Protein AF-A0A917KS78-F1 (afdb_monomer)

Structure (mmCIF, N/CA/C/O backbone):
data_AF-A0A917KS78-F1
#
_entry.id   AF-A0A917KS78-F1
#
loop_
_atom_site.group_PDB
_atom_site.id
_atom_site.type_symbol
_atom_site.label_atom_id
_atom_site.label_alt_id
_atom_site.label_comp_id
_atom_site.label_asym_id
_atom_site.label_entity_id
_atom_site.label_seq_id
_atom_site.pdbx_PDB_ins_code
_atom_site.Cartn_x
_atom_site.Cartn_y
_atom_site.Cartn_z
_atom_site.occupancy
_atom_site.B_iso_or_equiv
_atom_site.auth_seq_id
_atom_site.auth_comp_id
_atom_site.auth_asym_id
_atom_site.auth_atom_id
_atom_site.pdbx_PDB_model_num
ATOM 1 N N . MET A 1 1 ? -74.566 16.982 -32.476 1.00 35.09 1 MET A N 1
ATOM 2 C CA . MET A 1 1 ? -74.111 15.586 -32.295 1.00 35.09 1 MET A CA 1
ATOM 3 C C . MET A 1 1 ? -72.677 15.684 -31.807 1.00 35.09 1 MET A C 1
ATOM 5 O O . MET A 1 1 ? -71.878 16.248 -32.532 1.00 35.09 1 MET A O 1
ATOM 9 N N . GLY A 1 2 ? -72.391 15.528 -30.509 1.00 37.34 2 GLY A N 1
ATOM 10 C CA . GLY A 1 2 ? -72.173 14.217 -29.869 1.00 37.34 2 GLY A CA 1
ATOM 11 C C . GLY A 1 2 ? -70.902 13.607 -30.475 1.00 37.34 2 GLY A C 1
ATOM 12 O O . GLY A 1 2 ? -70.916 13.348 -31.665 1.00 37.34 2 GLY A O 1
ATOM 13 N N . GLU A 1 3 ? -69.768 13.462 -29.786 1.00 30.83 3 GLU A N 1
ATOM 14 C CA . GLU A 1 3 ? -69.590 12.501 -28.692 1.00 30.83 3 GLU A CA 1
ATOM 15 C C . GLU A 1 3 ? -68.217 12.674 -27.997 1.00 30.83 3 GLU A C 1
ATOM 17 O O . GLU A 1 3 ? -67.247 13.134 -28.595 1.00 30.83 3 GLU A O 1
ATOM 22 N N . ARG A 1 4 ? -68.159 12.308 -26.710 1.00 36.19 4 ARG A N 1
ATOM 23 C CA . ARG A 1 4 ? -66.970 12.273 -25.841 1.00 36.19 4 ARG A CA 1
ATOM 24 C C . ARG A 1 4 ? -66.036 11.115 -26.222 1.00 36.19 4 ARG A C 1
ATOM 26 O O . ARG A 1 4 ? -66.521 10.018 -26.464 1.00 36.19 4 ARG A O 1
ATOM 33 N N . ALA A 1 5 ? -64.724 11.296 -26.049 1.00 32.94 5 ALA A N 1
ATOM 34 C CA . ALA A 1 5 ? -63.804 10.195 -25.747 1.00 32.94 5 ALA A CA 1
ATOM 35 C C . ALA A 1 5 ? -62.764 10.634 -24.702 1.00 32.94 5 ALA A C 1
ATOM 37 O O . ALA A 1 5 ? -62.164 11.702 -24.797 1.00 32.94 5 ALA A O 1
ATOM 38 N N . MET A 1 6 ? -62.643 9.810 -23.663 1.00 31.38 6 MET A N 1
ATOM 39 C CA . MET A 1 6 ? -61.834 9.975 -22.458 1.00 31.38 6 MET A CA 1
ATOM 40 C C . MET A 1 6 ? -60.329 9.867 -22.739 1.00 31.38 6 MET A C 1
ATOM 42 O O . MET A 1 6 ? -59.895 8.941 -23.415 1.00 31.38 6 MET A O 1
ATOM 46 N N . ALA A 1 7 ? -59.534 10.743 -22.122 1.00 30.88 7 ALA A N 1
ATOM 47 C CA . ALA A 1 7 ? -58.094 10.564 -21.961 1.00 30.88 7 ALA A CA 1
ATOM 48 C C . ALA A 1 7 ? -57.804 10.128 -20.516 1.00 30.88 7 ALA A C 1
ATOM 50 O O . ALA A 1 7 ? -57.903 10.920 -19.580 1.00 30.88 7 ALA A O 1
ATOM 51 N N . THR A 1 8 ? -57.463 8.855 -20.328 1.00 30.94 8 THR A N 1
ATOM 52 C CA . THR A 1 8 ? -56.889 8.320 -19.087 1.00 30.94 8 THR A CA 1
ATOM 53 C C . THR A 1 8 ? -55.367 8.426 -19.166 1.00 30.94 8 THR A C 1
ATOM 55 O O . THR A 1 8 ? -54.713 7.564 -19.750 1.00 30.94 8 THR A O 1
ATOM 58 N N . GLY A 1 9 ? -54.796 9.488 -18.598 1.00 28.53 9 GLY A N 1
ATOM 59 C CA . GLY A 1 9 ? -53.355 9.609 -18.369 1.00 28.53 9 GLY A CA 1
ATOM 60 C C . GLY A 1 9 ? -52.976 8.961 -17.039 1.00 28.53 9 GLY A C 1
ATOM 61 O O . GLY A 1 9 ? -53.108 9.583 -15.989 1.00 28.53 9 GLY A O 1
ATOM 62 N N . GLY A 1 10 ? -52.538 7.702 -17.073 1.00 27.72 10 GLY A N 1
ATOM 63 C CA . GLY A 1 10 ? -51.883 7.056 -15.939 1.00 27.72 10 GLY A CA 1
ATOM 64 C C . GLY A 1 10 ? -50.424 7.497 -15.866 1.00 27.72 10 GLY A C 1
ATOM 65 O O . GLY A 1 10 ? -49.627 7.120 -16.719 1.00 27.72 10 GLY A O 1
ATOM 66 N N . THR A 1 11 ? -50.072 8.290 -14.856 1.00 30.30 11 THR A N 1
ATOM 67 C CA . THR A 1 11 ? -48.687 8.682 -14.571 1.00 30.30 11 THR A CA 1
ATOM 68 C C . THR A 1 11 ? -47.884 7.461 -14.124 1.00 30.30 11 THR A C 1
ATOM 70 O O . THR A 1 11 ? -48.027 6.973 -13.001 1.00 30.30 11 THR A O 1
ATOM 73 N N . THR A 1 12 ? -47.018 6.965 -15.003 1.00 32.22 12 THR A N 1
ATOM 74 C CA . THR A 1 12 ? -45.937 6.038 -14.669 1.00 32.22 12 THR A CA 1
ATOM 75 C C . THR A 1 12 ? -44.973 6.722 -13.699 1.00 32.22 12 THR A C 1
ATOM 77 O O . THR A 1 12 ? -44.295 7.681 -14.053 1.00 32.22 12 THR A O 1
ATOM 80 N N . ARG A 1 13 ? -44.924 6.239 -12.452 1.00 35.84 13 ARG A N 1
ATOM 81 C CA . ARG A 1 13 ? -43.840 6.534 -11.504 1.00 35.84 13 ARG A CA 1
ATOM 82 C C . ARG A 1 13 ? -42.543 5.952 -12.069 1.00 35.84 13 ARG A C 1
ATOM 84 O O . ARG A 1 13 ? -42.402 4.730 -12.111 1.00 35.84 13 ARG A O 1
ATOM 91 N N . ASP A 1 14 ? -41.619 6.820 -12.469 1.00 34.78 14 ASP A N 1
ATOM 92 C CA . ASP A 1 14 ? -40.259 6.448 -12.858 1.00 34.78 14 ASP A CA 1
ATOM 93 C C . ASP A 1 14 ? -39.555 5.711 -11.711 1.00 34.78 14 ASP A C 1
ATOM 95 O O . ASP A 1 14 ? -39.274 6.263 -10.643 1.00 34.78 14 ASP A O 1
ATOM 99 N N . ALA A 1 15 ? -39.287 4.426 -11.930 1.00 38.78 15 ALA A N 1
ATOM 100 C CA . ALA A 1 15 ? -38.483 3.601 -11.050 1.00 38.78 15 ALA A CA 1
ATOM 101 C C . ALA A 1 15 ? -37.005 3.781 -11.415 1.00 38.78 15 ALA A C 1
ATOM 103 O O . ALA A 1 15 ? -36.566 3.356 -12.482 1.00 38.78 15 ALA A O 1
ATOM 104 N N . VAL A 1 16 ? -36.220 4.372 -10.510 1.00 41.22 16 VAL A N 1
ATOM 105 C CA . VAL A 1 16 ? -34.753 4.396 -10.626 1.00 41.22 16 VAL A CA 1
ATOM 106 C C . VAL A 1 16 ? -34.239 2.946 -10.741 1.00 41.22 16 VAL A C 1
ATOM 108 O O . VAL A 1 16 ? -34.644 2.099 -9.933 1.00 41.22 16 VAL A O 1
ATOM 111 N N . PRO A 1 17 ? -33.362 2.618 -11.713 1.00 40.19 17 PRO A N 1
ATOM 112 C CA . PRO A 1 17 ? -32.894 1.251 -11.914 1.00 40.19 17 PRO A CA 1
ATOM 113 C C . PRO A 1 17 ? -32.159 0.744 -10.668 1.00 40.19 17 PRO A C 1
ATOM 115 O O . PRO A 1 17 ? -31.209 1.367 -10.198 1.00 40.19 17 PRO A O 1
ATOM 118 N N . ARG A 1 18 ? -32.553 -0.425 -10.145 1.00 48.62 18 ARG A N 1
ATOM 119 C CA . ARG A 1 18 ? -31.987 -1.032 -8.917 1.00 48.62 18 ARG A CA 1
ATOM 120 C C . ARG A 1 18 ? -30.457 -1.222 -8.950 1.00 48.62 18 ARG A C 1
ATOM 122 O O . ARG A 1 18 ? -29.852 -1.373 -7.891 1.00 48.62 18 ARG A O 1
ATOM 129 N N . GLY A 1 19 ? -29.838 -1.196 -10.134 1.00 42.66 19 GLY A N 1
ATOM 130 C CA . GLY A 1 19 ? -28.393 -1.347 -10.328 1.00 42.66 19 GLY A CA 1
ATOM 131 C C . GLY A 1 19 ? -27.554 -0.192 -9.769 1.00 42.66 19 GLY A C 1
ATOM 132 O O . GLY A 1 19 ? -26.550 -0.445 -9.111 1.00 42.66 19 GLY A O 1
ATOM 133 N N . THR A 1 20 ? -27.985 1.064 -9.921 1.00 48.41 20 THR A N 1
ATOM 134 C CA . THR A 1 20 ? -27.189 2.236 -9.496 1.00 48.41 20 THR A CA 1
ATOM 135 C C . THR A 1 20 ? -27.141 2.377 -7.972 1.00 48.41 20 THR A C 1
ATOM 137 O O . THR A 1 20 ? -26.094 2.650 -7.389 1.00 48.41 20 THR A O 1
ATOM 140 N N . ALA A 1 21 ? -28.259 2.089 -7.297 1.00 60.69 21 ALA A N 1
ATOM 141 C CA . ALA A 1 21 ? -28.339 2.070 -5.837 1.00 60.69 21 ALA A CA 1
ATOM 142 C C . ALA A 1 21 ? -27.560 0.897 -5.209 1.00 60.69 21 ALA A C 1
ATOM 144 O O . ALA A 1 21 ? -27.093 0.998 -4.074 1.00 60.69 21 ALA A O 1
ATOM 145 N N . SER A 1 22 ? -27.431 -0.224 -5.926 1.00 59.59 22 SER A N 1
ATOM 146 C CA . SER A 1 22 ? -26.636 -1.379 -5.496 1.00 59.59 22 SER A CA 1
ATOM 147 C C . SER A 1 22 ? -25.134 -1.122 -5.653 1.00 59.59 22 SER A C 1
ATOM 149 O O . SER A 1 22 ? -24.363 -1.466 -4.760 1.00 59.59 22 SER A O 1
ATOM 151 N N . GLN A 1 23 ? -24.733 -0.434 -6.724 1.00 66.44 23 GLN A N 1
ATOM 152 C CA . GLN A 1 23 ? -23.349 -0.033 -6.965 1.00 66.44 23 GLN A CA 1
ATOM 153 C C . GLN A 1 23 ? -22.841 0.959 -5.905 1.00 66.44 23 GLN A C 1
ATOM 155 O O . GLN A 1 23 ? -21.797 0.715 -5.307 1.00 66.44 23 GLN A O 1
ATOM 160 N N . GLY A 1 24 ? -23.629 1.984 -5.553 1.00 84.56 24 GLY A N 1
ATOM 161 C CA . GLY A 1 24 ? -23.252 2.928 -4.489 1.00 84.56 24 GLY A CA 1
ATOM 162 C C . GLY A 1 24 ? -23.108 2.279 -3.102 1.00 84.56 24 GLY A C 1
ATOM 163 O O . GLY A 1 24 ? -22.245 2.658 -2.315 1.00 84.56 24 GLY A O 1
ATOM 164 N N . LYS A 1 25 ? -23.905 1.242 -2.802 1.00 83.88 25 LYS A N 1
ATOM 165 C CA . LYS A 1 25 ? -23.758 0.461 -1.558 1.00 83.88 25 LYS A CA 1
ATOM 166 C C . LYS A 1 25 ? -22.502 -0.403 -1.567 1.00 83.88 25 LYS A C 1
ATOM 168 O O . LYS A 1 25 ? -21.832 -0.491 -0.542 1.00 83.88 25 LYS A O 1
ATOM 173 N N . ARG A 1 26 ? -22.180 -1.028 -2.703 1.00 87.06 26 ARG A N 1
ATOM 174 C CA . ARG A 1 26 ? -20.945 -1.804 -2.872 1.00 87.06 26 ARG A CA 1
ATOM 175 C C . ARG A 1 26 ? -19.715 -0.927 -2.630 1.00 87.06 26 ARG A C 1
ATOM 177 O O . ARG A 1 26 ? -18.805 -1.345 -1.925 1.00 87.06 26 ARG A O 1
ATOM 184 N N . GLU A 1 27 ? -19.712 0.285 -3.173 1.00 85.25 27 GLU A N 1
ATOM 185 C CA . GLU A 1 27 ? -18.626 1.254 -2.998 1.00 85.25 27 GLU A CA 1
ATOM 186 C C . GLU A 1 27 ? -18.471 1.696 -1.539 1.00 85.25 27 GLU A C 1
ATOM 188 O O . GLU A 1 27 ? -17.372 1.600 -1.000 1.00 85.25 27 GLU A O 1
ATOM 193 N N . ALA A 1 28 ? -19.571 2.045 -0.863 1.00 88.06 28 ALA A N 1
ATOM 194 C CA . ALA A 1 28 ? -19.546 2.413 0.555 1.00 88.06 28 ALA A CA 1
ATOM 195 C C . ALA A 1 28 ? -18.993 1.294 1.458 1.00 88.06 28 ALA A C 1
ATOM 197 O O . ALA A 1 28 ? -18.289 1.557 2.434 1.00 88.06 28 ALA A O 1
ATOM 198 N N . VAL A 1 29 ? -19.297 0.032 1.131 1.00 92.06 29 VAL A N 1
ATOM 199 C CA . VAL A 1 29 ? -18.741 -1.134 1.834 1.00 92.06 29 VAL A CA 1
ATOM 200 C C . VAL A 1 29 ? -17.235 -1.242 1.628 1.00 92.06 29 VAL A C 1
ATOM 202 O O . VAL A 1 29 ? -16.518 -1.527 2.585 1.00 92.06 29 VAL A O 1
ATOM 205 N N . LEU A 1 30 ? -16.746 -0.994 0.414 1.00 88.31 30 LEU A N 1
ATOM 206 C CA . LEU A 1 30 ? -15.315 -1.046 0.137 1.00 88.31 30 LEU A CA 1
ATOM 207 C C . LEU A 1 30 ? -14.552 0.097 0.806 1.00 88.31 30 LEU A C 1
ATOM 209 O O . LEU A 1 30 ? -13.493 -0.159 1.369 1.00 88.31 30 LEU A O 1
ATOM 213 N N . ASP A 1 31 ? -15.090 1.318 0.813 1.00 86.56 31 ASP A N 1
ATOM 214 C CA . ASP A 1 31 ? -14.461 2.457 1.497 1.00 86.56 31 ASP A CA 1
ATOM 215 C C . ASP A 1 31 ? -14.321 2.183 3.003 1.00 86.56 31 ASP A C 1
ATOM 217 O O . ASP A 1 31 ? -13.249 2.347 3.590 1.00 86.56 31 ASP A O 1
ATOM 221 N N . ALA A 1 32 ? -15.385 1.658 3.618 1.00 91.62 32 ALA A N 1
ATOM 222 C CA . ALA A 1 32 ? -15.368 1.234 5.014 1.00 91.62 32 ALA A CA 1
ATOM 223 C C . ALA A 1 32 ? -14.368 0.097 5.279 1.00 91.62 32 ALA A C 1
ATOM 225 O O . ALA A 1 32 ? -13.701 0.086 6.316 1.00 91.62 32 ALA A O 1
ATOM 226 N N . ALA A 1 33 ? -14.275 -0.870 4.364 1.00 89.81 33 ALA A N 1
ATOM 227 C CA . ALA A 1 33 ? -13.352 -1.989 4.480 1.00 89.81 33 ALA A CA 1
ATOM 228 C C . ALA A 1 33 ? -11.893 -1.532 4.390 1.00 89.81 33 ALA A C 1
ATOM 230 O O . ALA A 1 33 ? -11.099 -1.934 5.237 1.00 89.81 33 ALA A O 1
ATOM 231 N N . VAL A 1 34 ? -11.550 -0.664 3.430 1.00 84.25 34 VAL A N 1
ATOM 232 C CA . VAL A 1 34 ? -10.202 -0.086 3.292 1.00 84.25 34 VAL A CA 1
ATOM 233 C C . VAL A 1 34 ? -9.778 0.574 4.599 1.00 84.25 34 VAL A C 1
ATOM 235 O O . VAL A 1 34 ? -8.728 0.244 5.144 1.00 84.25 34 VAL A O 1
ATOM 238 N N . GLU A 1 35 ? -10.616 1.444 5.158 1.00 85.19 35 GLU A N 1
ATOM 239 C CA . GLU A 1 35 ? -10.273 2.150 6.390 1.00 85.19 35 GLU A CA 1
ATOM 240 C C . GLU A 1 35 ? -10.065 1.199 7.578 1.00 85.19 35 GLU A C 1
ATOM 242 O O . GLU A 1 35 ? -9.094 1.328 8.328 1.00 85.19 35 GLU A O 1
ATOM 247 N N . LEU A 1 36 ? -10.957 0.221 7.748 1.00 89.12 36 LEU A N 1
ATOM 248 C CA . LEU A 1 36 ? -10.873 -0.723 8.859 1.00 89.12 36 LEU A CA 1
ATOM 249 C C . LEU A 1 36 ? -9.680 -1.673 8.721 1.00 89.12 36 LEU A C 1
ATOM 251 O O . LEU A 1 36 ? -8.983 -1.895 9.710 1.00 89.12 36 LEU A O 1
ATOM 255 N N . PHE A 1 37 ? -9.391 -2.175 7.518 1.00 85.50 37 PHE A N 1
ATOM 256 C CA . PHE A 1 37 ? -8.224 -3.025 7.286 1.00 85.50 37 PHE A CA 1
ATOM 257 C C . PHE A 1 37 ? -6.910 -2.267 7.489 1.00 85.50 37 PHE A C 1
ATOM 259 O O . PHE A 1 37 ? -5.979 -2.831 8.064 1.00 85.50 37 PHE A O 1
ATOM 266 N N . LEU A 1 38 ? -6.838 -0.990 7.099 1.00 79.88 38 LEU A N 1
ATOM 267 C CA . LEU A 1 38 ? -5.668 -0.148 7.364 1.00 79.88 38 LEU A CA 1
ATOM 268 C C . LEU A 1 38 ? -5.472 0.130 8.862 1.00 79.88 38 LEU A C 1
ATOM 270 O O . LEU A 1 38 ? -4.337 0.167 9.334 1.00 79.88 38 LEU A O 1
ATOM 274 N N . ALA A 1 39 ? -6.558 0.296 9.623 1.00 82.25 39 ALA A N 1
ATOM 275 C CA . ALA A 1 39 ? -6.490 0.589 11.055 1.00 82.25 39 ALA A CA 1
ATOM 276 C C . ALA A 1 39 ? -6.273 -0.656 11.936 1.00 82.25 39 ALA A C 1
ATOM 278 O O . ALA A 1 39 ? -5.572 -0.590 12.947 1.00 82.25 39 ALA A O 1
ATOM 279 N N . GLY A 1 40 ? -6.915 -1.775 11.596 1.00 78.81 40 GLY A N 1
ATOM 280 C CA . GLY A 1 40 ? -7.013 -2.970 12.441 1.00 78.81 40 GLY A CA 1
ATOM 281 C C . GLY A 1 40 ? -6.350 -4.223 11.871 1.00 78.81 40 GLY A C 1
ATOM 282 O O . GLY A 1 40 ? -6.371 -5.264 12.531 1.00 78.81 40 GLY A O 1
ATOM 283 N N . GLY A 1 41 ? -5.786 -4.157 10.664 1.00 76.50 41 GLY A N 1
ATOM 284 C CA . GLY A 1 41 ? -5.315 -5.336 9.943 1.00 76.50 41 GLY A CA 1
ATOM 285 C C . GLY A 1 41 ? -6.457 -6.291 9.587 1.00 76.50 41 GLY A C 1
ATOM 286 O O . GLY A 1 41 ? -7.645 -5.971 9.738 1.00 76.50 41 GLY A O 1
ATOM 287 N N . PHE A 1 42 ? -6.105 -7.494 9.125 1.00 79.88 42 PHE A N 1
ATOM 288 C CA . PHE A 1 42 ? -7.114 -8.481 8.748 1.00 79.88 42 PHE A CA 1
ATOM 289 C C . PHE A 1 42 ? -7.890 -8.942 9.985 1.00 79.88 42 PHE A C 1
ATOM 291 O O . PHE A 1 42 ? -9.114 -8.869 9.996 1.00 79.88 42 PHE A O 1
ATOM 298 N N . ASP A 1 43 ? -7.218 -9.371 11.056 1.00 79.38 43 ASP A N 1
ATOM 299 C CA . ASP A 1 43 ? -7.871 -9.937 12.249 1.00 79.38 43 ASP A CA 1
ATOM 300 C C . ASP A 1 43 ? -8.684 -8.918 13.065 1.00 79.38 43 ASP A C 1
ATOM 302 O O . ASP A 1 43 ? -9.744 -9.271 13.584 1.00 79.38 43 ASP A O 1
ATOM 306 N N . GLY A 1 44 ? -8.244 -7.657 13.142 1.00 81.44 44 GLY A N 1
ATOM 307 C CA . GLY A 1 44 ? -8.962 -6.595 13.858 1.00 81.44 44 GLY A CA 1
ATOM 308 C C . GLY A 1 44 ? -10.218 -6.092 13.142 1.00 81.44 44 GLY A C 1
ATOM 309 O O . GLY A 1 44 ? -11.001 -5.348 13.732 1.00 81.44 44 GLY A O 1
ATOM 310 N N . THR A 1 45 ? -10.441 -6.525 11.899 1.00 87.38 45 THR A N 1
ATOM 311 C CA . THR A 1 45 ? -11.607 -6.157 11.092 1.00 87.38 45 THR A CA 1
ATOM 312 C C . THR A 1 45 ? -12.616 -7.302 11.047 1.00 87.38 45 THR A C 1
ATOM 314 O O . THR A 1 45 ? -12.259 -8.467 10.857 1.00 87.38 45 THR A O 1
ATOM 317 N N . SER A 1 46 ? -13.905 -6.986 11.189 1.00 91.88 46 SER A N 1
ATOM 318 C CA . SER A 1 46 ? -15.006 -7.942 11.029 1.00 91.88 46 SER A CA 1
ATOM 319 C C . SER A 1 46 ? -16.004 -7.452 9.982 1.00 91.88 46 SER A C 1
ATOM 321 O O . SER A 1 46 ? -16.178 -6.249 9.798 1.00 91.88 46 SER A O 1
ATOM 323 N N . MET A 1 47 ? -16.703 -8.384 9.329 1.00 92.38 47 MET A N 1
ATOM 324 C CA . MET A 1 47 ? -17.773 -8.062 8.370 1.00 92.38 47 MET A CA 1
ATOM 325 C C . MET A 1 47 ? -18.852 -7.161 8.993 1.00 92.38 47 MET A C 1
ATOM 327 O O . MET A 1 47 ? -19.411 -6.294 8.327 1.00 92.38 47 MET A O 1
ATOM 331 N N . ASP A 1 48 ? -19.113 -7.331 10.290 1.00 90.75 48 ASP A N 1
ATOM 332 C CA . ASP A 1 48 ? -20.117 -6.563 11.030 1.00 90.75 48 ASP A CA 1
ATOM 333 C C . ASP A 1 48 ? -19.646 -5.130 11.287 1.00 90.75 48 ASP A C 1
ATOM 335 O O . ASP A 1 48 ? -20.430 -4.191 11.159 1.00 90.75 48 ASP A O 1
ATOM 339 N N . ALA A 1 49 ? -18.356 -4.951 11.590 1.00 91.69 49 ALA A N 1
ATOM 340 C CA . ALA A 1 49 ? -17.751 -3.630 11.723 1.00 91.69 49 ALA A CA 1
ATOM 341 C C . ALA A 1 49 ? -17.771 -2.872 10.387 1.00 91.69 49 ALA A C 1
ATOM 343 O O . ALA A 1 49 ? -18.091 -1.684 10.369 1.00 91.69 49 ALA A O 1
ATOM 344 N N . VAL A 1 50 ? -17.506 -3.564 9.274 1.00 94.44 50 VAL A N 1
ATOM 345 C CA . VAL A 1 50 ? -17.594 -2.985 7.925 1.00 94.44 50 VAL A CA 1
ATOM 346 C C . VAL A 1 50 ? -19.029 -2.571 7.605 1.00 94.44 50 VAL A C 1
ATOM 348 O O . VAL A 1 50 ? -19.252 -1.440 7.184 1.00 94.44 50 VAL A O 1
ATOM 351 N N . ALA A 1 51 ? -20.013 -3.439 7.862 1.00 91.94 51 ALA A N 1
ATOM 352 C CA . ALA A 1 51 ? -21.426 -3.130 7.639 1.00 91.94 51 ALA A CA 1
ATOM 353 C C . ALA A 1 51 ? -21.873 -1.893 8.433 1.00 91.94 51 ALA A C 1
ATOM 355 O O . ALA A 1 51 ? -22.454 -0.960 7.874 1.00 91.94 51 ALA A O 1
ATOM 356 N N . ALA A 1 52 ? -21.543 -1.865 9.729 1.00 92.31 52 ALA A N 1
ATOM 357 C CA . ALA A 1 52 ? -21.854 -0.750 10.614 1.00 92.31 52 ALA A CA 1
ATOM 358 C C . ALA A 1 52 ? -21.207 0.551 10.130 1.00 92.31 52 ALA A C 1
ATOM 360 O O . ALA A 1 52 ? -21.850 1.601 10.139 1.00 92.31 52 ALA A O 1
ATOM 361 N N . ARG A 1 53 ? -19.954 0.481 9.670 1.00 91.12 53 ARG A N 1
ATOM 362 C CA . ARG A 1 53 ? -19.232 1.650 9.176 1.00 91.12 53 ARG A CA 1
ATOM 363 C C . ARG A 1 53 ? -19.775 2.170 7.846 1.00 91.12 53 ARG A C 1
ATOM 365 O O . ARG A 1 53 ? -19.903 3.378 7.688 1.00 91.12 53 ARG A O 1
ATOM 372 N N . ALA A 1 54 ? -20.113 1.277 6.924 1.00 92.81 54 ALA A N 1
ATOM 373 C CA . ALA A 1 54 ? -20.672 1.621 5.619 1.00 92.81 54 ALA A CA 1
ATOM 374 C C . ALA A 1 54 ? -22.141 2.080 5.688 1.00 92.81 54 ALA A C 1
ATOM 376 O O . ALA A 1 54 ? -22.705 2.497 4.679 1.00 92.81 54 ALA A O 1
ATOM 377 N N . GLY A 1 55 ? -22.790 1.976 6.855 1.00 91.56 55 GLY A N 1
ATOM 378 C CA . GLY A 1 55 ? -24.208 2.300 7.011 1.00 91.56 55 GLY A CA 1
ATOM 379 C C . GLY A 1 55 ? -25.126 1.340 6.248 1.00 91.56 55 GLY A C 1
ATOM 380 O O . GLY A 1 55 ? -26.226 1.724 5.848 1.00 91.56 55 GLY A O 1
ATOM 381 N N . VAL A 1 56 ? -24.686 0.096 6.026 1.00 92.38 56 VAL A N 1
ATOM 382 C CA . VAL A 1 56 ? -25.460 -0.929 5.313 1.00 92.38 56 VAL A CA 1
ATOM 383 C C . VAL A 1 56 ? -25.831 -2.086 6.237 1.00 92.38 56 VAL A C 1
ATOM 385 O O . VAL A 1 56 ? -25.154 -2.379 7.220 1.00 92.38 56 VAL A O 1
ATOM 388 N N . ALA A 1 57 ? -26.912 -2.793 5.907 1.00 89.88 57 ALA A N 1
ATOM 389 C CA . ALA A 1 57 ? -27.253 -4.031 6.599 1.00 89.88 57 ALA A CA 1
ATOM 390 C C . ALA A 1 57 ? -26.152 -5.090 6.413 1.00 89.88 57 ALA A C 1
ATOM 392 O O . ALA A 1 57 ? -25.583 -5.208 5.328 1.00 89.88 57 ALA A O 1
ATOM 393 N N . LYS A 1 58 ? -25.917 -5.919 7.439 1.00 87.94 58 LYS A N 1
ATOM 394 C CA . LYS A 1 58 ? -24.960 -7.040 7.390 1.00 87.94 58 LYS A CA 1
ATOM 395 C C . LYS A 1 58 ? -25.180 -7.926 6.161 1.00 87.94 58 LYS A C 1
ATOM 397 O O . LYS A 1 58 ? -24.232 -8.230 5.449 1.00 87.94 58 LYS A O 1
ATOM 402 N N . THR A 1 59 ? -26.432 -8.265 5.860 1.00 85.12 59 THR A N 1
ATOM 403 C CA . THR A 1 59 ? -26.810 -9.071 4.687 1.00 85.12 59 THR A CA 1
ATOM 404 C C . THR A 1 59 ? -26.334 -8.473 3.362 1.00 85.12 59 THR A C 1
ATOM 406 O O . THR A 1 59 ? -25.976 -9.225 2.466 1.00 85.12 59 THR A O 1
ATOM 409 N N . THR A 1 60 ? -26.259 -7.145 3.248 1.00 85.75 60 THR A N 1
ATOM 410 C CA . THR A 1 60 ? -25.754 -6.446 2.056 1.00 85.75 60 THR A CA 1
ATOM 411 C C . THR A 1 60 ? -24.262 -6.695 1.843 1.00 85.75 60 THR A C 1
ATOM 413 O O . THR A 1 60 ? -23.844 -6.914 0.713 1.00 85.75 60 THR A O 1
ATOM 416 N N . VAL A 1 61 ? -23.456 -6.708 2.911 1.00 90.25 61 VAL A N 1
ATOM 417 C CA . VAL A 1 61 ? -22.007 -6.964 2.805 1.00 90.25 61 VAL A CA 1
ATOM 418 C C . VAL A 1 61 ? -21.752 -8.391 2.323 1.00 90.25 61 VAL A C 1
ATOM 420 O O . VAL A 1 61 ? -21.045 -8.585 1.339 1.00 90.25 61 VAL A O 1
ATOM 423 N N . TYR A 1 62 ? -22.388 -9.378 2.960 1.00 87.50 62 TYR A N 1
ATOM 424 C CA . TYR A 1 62 ? -22.262 -10.788 2.568 1.00 87.50 62 TYR A CA 1
ATOM 425 C C . TYR A 1 62 ? -22.822 -11.055 1.161 1.00 87.50 62 TYR A C 1
ATOM 427 O O . TYR A 1 62 ? -22.269 -11.868 0.432 1.00 87.50 62 TYR A O 1
ATOM 435 N N . ALA A 1 63 ? -23.879 -10.353 0.738 1.00 83.94 63 ALA A N 1
ATOM 436 C CA . ALA A 1 63 ? -24.415 -10.489 -0.618 1.00 83.94 63 ALA A CA 1
ATOM 437 C C . ALA A 1 63 ? -23.467 -9.951 -1.703 1.00 83.94 63 ALA A C 1
ATOM 439 O O . ALA A 1 63 ? -23.483 -10.449 -2.823 1.00 83.94 63 ALA A O 1
ATOM 440 N N . HIS A 1 64 ? -22.667 -8.927 -1.390 1.00 85.00 64 HIS A N 1
ATOM 441 C CA . HIS A 1 64 ? -21.733 -8.331 -2.346 1.00 85.00 64 HIS A CA 1
ATOM 442 C C . HIS A 1 64 ? -20.370 -9.013 -2.391 1.00 85.00 64 HIS A C 1
ATOM 444 O O . HIS A 1 64 ? -19.746 -9.010 -3.450 1.00 85.00 64 HIS A O 1
ATOM 450 N N . PHE A 1 65 ? -19.902 -9.531 -1.256 1.00 86.94 65 PHE A N 1
ATOM 451 C CA . PHE A 1 65 ? -18.513 -9.956 -1.095 1.00 86.94 65 PHE A CA 1
ATOM 452 C C . PHE A 1 65 ? -18.355 -11.342 -0.494 1.00 86.94 65 PHE A C 1
ATOM 454 O O . PHE A 1 65 ? -17.230 -11.688 -0.203 1.00 86.94 65 PHE A O 1
ATOM 461 N N . GLY A 1 66 ? -19.434 -12.088 -0.237 1.00 89.31 66 GLY A N 1
ATOM 462 C CA . GLY A 1 66 ? -19.354 -13.451 0.288 1.00 89.31 66 GLY A CA 1
ATOM 463 C C . GLY A 1 66 ? -18.773 -13.509 1.698 1.00 89.31 66 GLY A C 1
ATOM 464 O O . GLY A 1 66 ? -19.514 -13.556 2.680 1.00 89.31 66 GLY A O 1
ATOM 465 N N . ASP A 1 67 ? -17.450 -13.487 1.807 1.00 85.50 67 ASP A N 1
ATOM 466 C CA . ASP A 1 67 ? -16.707 -13.547 3.055 1.00 85.50 67 ASP A CA 1
ATOM 467 C C . ASP A 1 67 ? -15.701 -12.392 3.240 1.00 85.50 67 ASP A C 1
ATOM 469 O O . ASP A 1 67 ? -15.598 -11.441 2.464 1.00 85.50 67 ASP A O 1
ATOM 473 N N . LYS A 1 68 ? -14.976 -12.439 4.361 1.00 86.69 68 LYS A N 1
ATOM 474 C CA . LYS A 1 68 ? -14.006 -11.404 4.733 1.00 86.69 68 LYS A CA 1
ATOM 475 C C . LYS A 1 68 ? -12.748 -11.428 3.860 1.00 86.69 68 LYS A C 1
ATOM 477 O O . LYS A 1 68 ? -12.108 -10.391 3.717 1.00 86.69 68 LYS A O 1
ATOM 482 N N . THR A 1 69 ? -12.379 -12.588 3.327 1.00 80.69 69 THR A N 1
ATOM 483 C CA . THR A 1 69 ? -11.216 -12.765 2.455 1.00 80.69 69 THR A CA 1
ATOM 484 C C . THR A 1 69 ? -11.501 -12.151 1.089 1.00 80.69 69 THR A C 1
ATOM 486 O O . THR A 1 69 ? -10.732 -11.315 0.627 1.00 80.69 69 THR A O 1
ATOM 489 N N . GLU A 1 70 ? -12.658 -12.454 0.504 1.00 80.81 70 GLU A N 1
ATOM 490 C CA . GLU A 1 70 ? -13.151 -11.834 -0.730 1.00 80.81 70 GLU A CA 1
ATOM 491 C C . GLU A 1 70 ? -13.333 -10.314 -0.579 1.00 80.81 70 GLU A C 1
ATOM 493 O O . GLU A 1 70 ? -12.908 -9.544 -1.443 1.00 80.81 70 GLU A O 1
ATOM 498 N N . LEU A 1 71 ? -13.867 -9.846 0.557 1.00 87.19 71 LEU A N 1
ATOM 499 C CA . LEU A 1 71 ? -13.923 -8.414 0.862 1.00 87.19 71 LEU A CA 1
ATOM 500 C C . LEU A 1 71 ? -12.527 -7.789 0.983 1.00 87.19 71 LEU A C 1
ATOM 502 O O . LEU A 1 71 ? -12.319 -6.667 0.525 1.00 87.19 71 LEU A O 1
ATOM 506 N N . PHE A 1 72 ? -11.571 -8.483 1.601 1.00 81.69 72 PHE A N 1
ATOM 507 C CA . PHE A 1 72 ? -10.194 -8.006 1.704 1.00 81.69 72 PHE A CA 1
ATOM 508 C C . PHE A 1 72 ? -9.546 -7.899 0.324 1.00 81.69 72 PHE A C 1
ATOM 510 O O . PHE A 1 72 ? -8.887 -6.901 0.050 1.00 81.69 72 PHE A O 1
ATOM 517 N N . HIS A 1 73 ? -9.781 -8.864 -0.567 1.00 74.06 73 HIS A N 1
ATOM 518 C CA . HIS A 1 73 ? -9.328 -8.808 -1.957 1.00 74.06 73 HIS A CA 1
ATOM 519 C C . HIS A 1 73 ? -9.919 -7.611 -2.690 1.00 74.06 73 HIS A C 1
ATOM 521 O O . HIS A 1 73 ? -9.175 -6.801 -3.229 1.00 74.06 73 HIS A O 1
ATOM 527 N N . ALA A 1 74 ? -11.231 -7.415 -2.608 1.00 78.56 74 ALA A N 1
ATOM 528 C CA . ALA A 1 74 ? -11.873 -6.275 -3.246 1.00 78.56 74 ALA A CA 1
ATOM 529 C C . ALA A 1 74 ? -11.450 -4.924 -2.628 1.00 78.56 74 ALA A C 1
ATOM 531 O O . ALA A 1 74 ? -11.365 -3.921 -3.333 1.00 78.56 74 ALA A O 1
ATOM 532 N N . ALA A 1 75 ? -11.161 -4.873 -1.324 1.00 79.94 75 ALA A N 1
ATOM 533 C CA . ALA A 1 75 ? -10.626 -3.685 -0.656 1.00 79.94 75 ALA A CA 1
ATOM 534 C C . ALA A 1 75 ? -9.154 -3.433 -1.018 1.00 79.94 75 ALA A C 1
ATOM 536 O O . ALA A 1 75 ? -8.750 -2.280 -1.128 1.00 79.94 75 ALA A O 1
ATOM 537 N N . THR A 1 76 ? -8.373 -4.493 -1.244 1.00 69.19 76 THR A N 1
ATOM 538 C CA . THR A 1 76 ? -7.002 -4.430 -1.773 1.00 69.19 76 THR A CA 1
ATOM 539 C C . THR A 1 76 ? -7.014 -3.863 -3.173 1.00 69.19 76 THR A C 1
ATOM 541 O O . THR A 1 76 ? -6.286 -2.923 -3.470 1.00 69.19 76 THR A O 1
ATOM 544 N N . GLU A 1 77 ? -7.881 -4.414 -4.018 1.00 67.25 77 GLU A N 1
ATOM 545 C CA . GLU A 1 77 ? -8.099 -3.918 -5.359 1.00 67.25 77 GLU A CA 1
ATOM 546 C C . GLU A 1 77 ? -8.574 -2.482 -5.290 1.00 67.25 77 GLU A C 1
ATOM 548 O O . GLU A 1 77 ? -7.980 -1.671 -5.947 1.00 67.25 77 GLU A O 1
ATOM 553 N N . ARG A 1 78 ? -9.525 -2.073 -4.449 1.00 70.56 78 ARG A N 1
ATOM 554 C CA . ARG A 1 78 ? -9.938 -0.657 -4.408 1.00 70.56 78 ARG A CA 1
ATOM 555 C C . ARG A 1 78 ? -8.870 0.287 -3.844 1.00 70.56 78 ARG A C 1
ATOM 557 O O . ARG A 1 78 ? -8.678 1.368 -4.387 1.00 70.56 78 ARG A O 1
ATOM 564 N N . GLY A 1 79 ? -8.191 -0.101 -2.767 1.00 60.59 79 GLY A N 1
ATOM 565 C CA . GLY A 1 79 ? -7.127 0.690 -2.140 1.00 60.59 79 GLY A CA 1
ATOM 566 C C . GLY A 1 79 ? -5.837 0.737 -2.966 1.00 60.59 79 GLY A C 1
ATOM 567 O O . GLY A 1 79 ? -5.039 1.653 -2.785 1.00 60.59 79 GLY A O 1
ATOM 568 N N . GLY A 1 80 ? -5.647 -0.234 -3.867 1.00 52.59 80 GLY A N 1
ATOM 569 C CA . GLY A 1 80 ? -4.557 -0.309 -4.841 1.00 52.59 80 GLY A CA 1
ATOM 570 C C . GLY A 1 80 ? -4.944 0.059 -6.283 1.00 52.59 80 GLY A C 1
ATOM 571 O O . GLY A 1 80 ? -4.056 0.327 -7.077 1.00 52.59 80 GLY A O 1
ATOM 572 N N . ALA A 1 81 ? -6.230 0.113 -6.631 1.00 45.12 81 ALA A N 1
ATOM 573 C CA . ALA A 1 81 ? -6.790 0.485 -7.943 1.00 45.12 81 ALA A CA 1
ATOM 574 C C . ALA A 1 81 ? -7.390 1.894 -7.941 1.00 45.12 81 ALA A C 1
ATOM 576 O O . ALA A 1 81 ? -7.938 2.332 -8.946 1.00 45.12 81 ALA A O 1
ATOM 577 N N . SER A 1 82 ? -7.229 2.649 -6.850 1.00 43.94 82 SER A N 1
ATOM 578 C CA . SER A 1 82 ? -7.104 4.105 -6.967 1.00 43.94 82 SER A CA 1
ATOM 579 C C . SER A 1 82 ? -5.834 4.500 -7.724 1.00 43.94 82 SER A C 1
ATOM 581 O O . SER A 1 82 ? -5.691 5.655 -8.124 1.00 43.94 82 SER A O 1
ATOM 583 N N . VAL A 1 83 ? -4.931 3.548 -7.977 1.00 47.66 83 VAL A N 1
ATOM 584 C CA . VAL A 1 83 ? -3.966 3.710 -9.041 1.00 47.66 83 VAL A CA 1
ATOM 585 C C . VAL A 1 83 ? -4.689 3.533 -10.372 1.00 47.66 83 VAL A C 1
ATOM 587 O O . VAL A 1 83 ? -4.852 2.424 -10.879 1.00 47.66 83 VAL A O 1
ATOM 590 N N . ASP A 1 84 ? -5.098 4.664 -10.930 1.00 46.03 84 ASP A N 1
ATOM 591 C CA . ASP A 1 84 ? -5.487 4.832 -12.325 1.00 46.03 84 ASP A CA 1
ATOM 592 C C . ASP A 1 84 ? -4.244 4.585 -13.210 1.00 46.03 84 ASP A C 1
ATOM 594 O O . ASP A 1 84 ? -3.674 5.488 -13.824 1.00 46.03 84 ASP A O 1
ATOM 598 N N . LEU A 1 85 ? -3.744 3.340 -13.208 1.00 54.56 85 LEU A N 1
ATOM 599 C CA . LEU A 1 85 ? -2.797 2.821 -14.189 1.00 54.56 85 LEU A CA 1
ATOM 600 C C . LEU A 1 85 ? -3.573 2.625 -15.481 1.00 54.56 85 LEU A C 1
ATOM 602 O O . LEU A 1 85 ? -3.673 1.505 -15.980 1.00 54.56 85 LEU A O 1
ATOM 606 N N . ASP A 1 86 ? -4.110 3.697 -16.051 1.00 56.81 86 ASP A N 1
ATOM 607 C CA . ASP A 1 86 ? -4.591 3.710 -17.427 1.00 56.81 86 ASP A CA 1
ATOM 608 C C . ASP A 1 86 ? -3.364 3.613 -18.366 1.00 56.81 86 ASP A C 1
ATOM 610 O O . ASP A 1 86 ? -3.110 4.448 -19.230 1.00 56.81 86 ASP A O 1
ATOM 614 N N . LEU A 1 87 ? -2.518 2.607 -18.109 1.00 56.31 87 LEU A N 1
ATOM 615 C CA . LEU A 1 87 ? -1.273 2.261 -18.766 1.00 56.31 87 LEU A CA 1
ATOM 616 C C . LEU A 1 87 ? -1.552 1.947 -20.228 1.00 56.31 87 LEU A C 1
ATOM 618 O O . LEU A 1 87 ? -0.733 2.282 -21.073 1.00 56.31 87 LEU A O 1
ATOM 622 N N . ASP A 1 88 ? -2.730 1.398 -20.532 1.00 51.91 88 ASP A N 1
ATOM 623 C CA . ASP A 1 88 ? -3.207 1.251 -21.901 1.00 51.91 88 ASP A CA 1
ATOM 624 C C . ASP A 1 88 ? -3.311 2.621 -22.590 1.00 51.91 88 ASP A C 1
ATOM 626 O O . ASP A 1 88 ? -2.766 2.781 -23.681 1.00 51.91 88 ASP A O 1
ATOM 630 N N . LYS A 1 89 ? -3.887 3.655 -21.953 1.00 53.22 89 LYS A N 1
ATOM 631 C CA . LYS A 1 89 ? -3.871 5.028 -22.498 1.00 53.22 89 LYS A CA 1
ATOM 632 C C . LYS A 1 89 ? -2.476 5.649 -22.527 1.00 53.22 89 LYS A C 1
ATOM 634 O O . LYS A 1 89 ? -2.186 6.385 -23.461 1.00 53.22 89 LYS A O 1
ATOM 639 N N . VAL A 1 90 ? -1.607 5.360 -21.557 1.00 52.16 90 VAL A N 1
ATOM 640 C CA . VAL A 1 90 ? -0.214 5.854 -21.533 1.00 52.16 90 VAL A CA 1
ATOM 641 C C . VAL A 1 90 ? 0.598 5.267 -22.689 1.00 52.16 90 VAL A C 1
ATOM 643 O O . VAL A 1 90 ? 1.288 6.005 -23.382 1.00 52.16 90 VAL A O 1
ATOM 646 N N . VAL A 1 91 ? 0.471 3.966 -22.946 1.00 52.12 91 VAL A N 1
ATOM 647 C CA . VAL A 1 91 ? 1.118 3.259 -24.062 1.00 52.12 91 VAL A CA 1
ATOM 648 C C . VAL A 1 91 ? 0.520 3.675 -25.407 1.00 52.12 91 VAL A C 1
ATOM 650 O O . VAL A 1 91 ? 1.244 3.763 -26.393 1.00 52.12 91 VAL A O 1
ATOM 653 N N . LEU A 1 92 ? -0.783 3.971 -25.455 1.00 51.66 92 LEU A N 1
ATOM 654 C CA . LEU A 1 92 ? -1.460 4.482 -26.652 1.00 51.66 92 LEU A CA 1
ATOM 655 C C . LEU A 1 92 ? -1.162 5.968 -26.937 1.00 51.66 92 LEU A C 1
ATOM 657 O O . LEU A 1 92 ? -1.295 6.390 -28.083 1.00 51.66 92 LEU A O 1
ATOM 661 N N . ALA A 1 93 ? -0.783 6.762 -25.927 1.00 51.72 93 ALA A N 1
ATOM 662 C CA . ALA A 1 93 ? -0.528 8.202 -26.058 1.00 51.72 93 ALA A CA 1
ATOM 663 C C . ALA A 1 93 ? 0.965 8.572 -26.143 1.00 51.72 93 ALA A C 1
ATOM 665 O O . ALA A 1 93 ? 1.303 9.609 -26.717 1.00 51.72 93 ALA A O 1
ATOM 666 N N . ALA A 1 94 ? 1.865 7.757 -25.586 1.00 51.84 94 ALA A N 1
ATOM 667 C CA . ALA A 1 94 ? 3.306 7.964 -25.665 1.00 51.84 94 ALA A CA 1
ATOM 668 C C . ALA A 1 94 ? 3.831 7.460 -27.020 1.00 51.84 94 ALA A C 1
ATOM 670 O O . ALA A 1 94 ? 3.949 6.256 -27.204 1.00 51.84 94 ALA A O 1
ATOM 671 N N . ALA A 1 95 ? 4.068 8.411 -27.935 1.00 56.97 95 ALA A N 1
ATOM 672 C CA . ALA A 1 95 ? 4.897 8.432 -29.155 1.00 56.97 95 ALA A CA 1
ATOM 673 C C . ALA A 1 95 ? 5.458 7.114 -29.757 1.00 56.97 95 ALA A C 1
ATOM 675 O O . ALA A 1 95 ? 5.737 6.139 -29.073 1.00 56.97 95 ALA A O 1
ATOM 676 N N . ASP A 1 96 ? 5.802 7.139 -31.052 1.00 70.50 96 ASP A N 1
ATOM 677 C CA . ASP A 1 96 ? 6.532 6.074 -31.783 1.00 70.50 96 ASP A CA 1
ATOM 678 C C . ASP A 1 96 ? 7.960 5.753 -31.241 1.00 70.50 96 ASP A C 1
ATOM 680 O O . ASP A 1 96 ? 8.784 5.158 -31.943 1.00 70.50 96 ASP A O 1
ATOM 684 N N . ASP A 1 97 ? 8.287 6.161 -30.010 1.00 85.69 97 ASP A N 1
ATOM 685 C CA . ASP A 1 97 ? 9.578 6.000 -29.345 1.00 85.69 97 ASP A CA 1
ATOM 686 C C . ASP A 1 97 ? 9.480 5.043 -28.132 1.00 85.69 97 ASP A C 1
ATOM 688 O O . ASP A 1 97 ? 8.957 5.423 -27.075 1.00 85.69 97 ASP A O 1
ATOM 692 N N . PRO A 1 98 ? 10.008 3.808 -28.247 1.00 87.94 98 PRO A N 1
ATOM 693 C CA . PRO A 1 98 ? 10.003 2.816 -27.171 1.00 87.94 98 PRO A CA 1
ATOM 694 C C . PRO A 1 98 ? 10.652 3.283 -25.860 1.00 87.94 98 PRO A C 1
ATOM 696 O O . PRO A 1 98 ? 10.238 2.854 -24.783 1.00 87.94 98 PRO A O 1
ATOM 699 N N . GLU A 1 99 ? 11.651 4.167 -25.924 1.00 90.75 99 GLU A N 1
ATOM 700 C CA . GLU A 1 99 ? 12.350 4.679 -24.739 1.00 90.75 99 GLU A CA 1
ATOM 701 C C . GLU A 1 99 ? 11.451 5.611 -23.912 1.00 90.75 99 GLU A C 1
ATOM 703 O O . GLU A 1 99 ? 11.367 5.492 -22.685 1.00 90.75 99 GLU A O 1
ATOM 708 N N . GLN A 1 100 ? 10.690 6.478 -24.583 1.00 88.81 100 GLN A N 1
ATOM 709 C CA . GLN A 1 100 ? 9.679 7.310 -23.929 1.00 88.81 100 GLN A CA 1
ATOM 710 C C . GLN A 1 100 ? 8.544 6.465 -23.349 1.00 88.81 100 GLN A C 1
ATOM 712 O O . GLN A 1 100 ? 8.111 6.723 -22.225 1.00 88.81 100 GLN A O 1
ATOM 717 N N . GLN A 1 101 ? 8.096 5.429 -24.066 1.00 87.56 101 GLN A N 1
ATOM 718 C CA . GLN A 1 101 ? 7.073 4.506 -23.564 1.00 87.56 101 GLN A CA 1
ATOM 719 C C . GLN A 1 101 ? 7.518 3.823 -22.268 1.00 87.56 101 GLN A C 1
ATOM 721 O O . GLN A 1 101 ? 6.788 3.847 -21.279 1.00 87.56 101 GLN A O 1
ATOM 726 N N . LEU A 1 102 ? 8.733 3.267 -22.243 1.00 90.94 102 LEU A N 1
ATOM 727 C CA . LEU A 1 102 ? 9.296 2.627 -21.051 1.00 90.94 102 LEU A CA 1
ATOM 728 C C . LEU A 1 102 ? 9.414 3.603 -19.879 1.00 90.94 102 LEU A C 1
ATOM 730 O O . LEU A 1 102 ? 9.004 3.271 -18.766 1.00 90.94 102 LEU A O 1
ATOM 734 N N . THR A 1 103 ? 9.894 4.820 -20.142 1.00 91.75 103 THR A N 1
ATOM 735 C CA . THR A 1 103 ? 10.007 5.876 -19.128 1.00 91.75 103 THR A CA 1
ATOM 736 C C . THR A 1 103 ? 8.647 6.196 -18.507 1.00 91.75 103 THR A C 1
ATOM 738 O O . THR A 1 103 ? 8.521 6.235 -17.285 1.00 91.75 103 THR A O 1
ATOM 741 N N . GLN A 1 104 ? 7.608 6.374 -19.328 1.00 86.56 104 GLN A N 1
ATOM 742 C CA . GLN A 1 104 ? 6.263 6.695 -18.845 1.00 86.56 104 GLN A CA 1
ATOM 743 C C . GLN A 1 104 ? 5.612 5.534 -18.088 1.00 86.56 104 GLN A C 1
ATOM 745 O O . GLN A 1 104 ? 4.980 5.759 -17.054 1.00 86.56 104 GLN A O 1
ATOM 750 N N . ILE A 1 105 ? 5.805 4.292 -18.551 1.00 86.44 105 ILE A N 1
ATOM 751 C CA . ILE A 1 105 ? 5.351 3.096 -17.829 1.00 86.44 105 ILE A CA 1
ATOM 752 C C . ILE A 1 105 ? 5.986 3.064 -16.435 1.00 86.44 105 ILE A C 1
ATOM 754 O O . ILE A 1 105 ? 5.271 2.950 -15.441 1.00 86.44 105 ILE A O 1
ATOM 758 N N . VAL A 1 106 ? 7.313 3.207 -16.341 1.00 88.00 106 VAL A N 1
ATOM 759 C CA . VAL A 1 106 ? 8.027 3.182 -15.055 1.00 88.00 106 VAL A CA 1
ATOM 760 C C . VAL A 1 106 ? 7.586 4.321 -14.153 1.00 88.00 106 VAL A C 1
ATOM 762 O O . VAL A 1 106 ? 7.284 4.078 -12.989 1.00 88.00 106 VAL A O 1
ATOM 765 N N . PHE A 1 107 ? 7.511 5.545 -14.670 1.00 87.38 107 PHE A N 1
ATOM 766 C CA . PHE A 1 107 ? 7.062 6.699 -13.902 1.00 87.38 107 PHE A CA 1
ATOM 767 C C . PHE A 1 107 ? 5.676 6.458 -13.283 1.00 87.38 107 PHE A C 1
ATOM 769 O O . PHE A 1 107 ? 5.505 6.630 -12.075 1.00 87.38 107 PHE A O 1
ATOM 776 N N . LYS A 1 108 ? 4.715 5.961 -14.072 1.00 83.38 108 LYS A N 1
ATOM 777 C CA . LYS A 1 108 ? 3.366 5.640 -13.585 1.00 83.38 108 LYS A CA 1
ATOM 778 C C . LYS A 1 108 ? 3.363 4.513 -12.564 1.00 83.38 108 LYS A C 1
ATOM 780 O O . LYS A 1 108 ? 2.670 4.608 -11.554 1.00 83.38 108 LYS A O 1
ATOM 785 N N . VAL A 1 109 ? 4.172 3.478 -12.778 1.00 81.88 109 VAL A N 1
ATOM 786 C CA . VAL A 1 109 ? 4.358 2.402 -11.798 1.00 81.88 109 VAL A CA 1
ATOM 787 C C . VAL A 1 109 ? 4.945 2.945 -10.499 1.00 81.88 109 VAL A C 1
ATOM 789 O O . VAL A 1 109 ? 4.488 2.560 -9.429 1.00 81.88 109 VAL A O 1
ATOM 792 N N . LEU A 1 110 ? 5.922 3.847 -10.542 1.00 84.69 110 LEU A N 1
ATOM 793 C CA . LEU A 1 110 ? 6.518 4.434 -9.343 1.00 84.69 110 LEU A CA 1
ATOM 794 C C . LEU A 1 110 ? 5.533 5.341 -8.602 1.00 84.69 110 LEU A C 1
ATOM 796 O O . LEU A 1 110 ? 5.387 5.203 -7.389 1.00 84.69 110 LEU A O 1
ATOM 800 N N . GLU A 1 111 ? 4.821 6.214 -9.313 1.00 82.38 111 GLU A N 1
ATOM 801 C CA . GLU A 1 111 ? 3.781 7.092 -8.758 1.00 82.38 111 GLU A CA 1
ATOM 802 C C . GLU A 1 111 ? 2.717 6.274 -8.011 1.00 82.38 111 GLU A C 1
ATOM 804 O O . GLU A 1 111 ? 2.400 6.536 -6.851 1.00 82.38 111 GLU A O 1
ATOM 809 N N . ALA A 1 112 ? 2.257 5.200 -8.647 1.00 77.00 112 ALA A N 1
ATOM 810 C CA . ALA A 1 112 ? 1.302 4.249 -8.106 1.00 77.00 112 ALA A CA 1
ATOM 811 C C . ALA A 1 112 ? 1.742 3.584 -6.803 1.00 77.00 112 ALA A C 1
ATOM 813 O O . ALA A 1 112 ? 1.034 3.548 -5.799 1.00 77.00 112 ALA A O 1
ATOM 814 N N . THR A 1 113 ? 2.927 2.994 -6.854 1.00 78.38 113 THR A N 1
ATOM 815 C CA . THR A 1 113 ? 3.401 2.046 -5.844 1.00 78.38 113 THR A CA 1
ATOM 816 C C . THR A 1 113 ? 4.115 2.732 -4.686 1.00 78.38 113 THR A C 1
ATOM 818 O O . THR A 1 113 ? 4.328 2.123 -3.639 1.00 78.38 113 THR A O 1
ATOM 821 N N . THR A 1 114 ? 4.456 4.011 -4.846 1.00 80.62 114 THR A N 1
ATOM 822 C CA . THR A 1 114 ? 4.962 4.866 -3.768 1.00 80.62 114 THR A CA 1
ATOM 823 C C . THR A 1 114 ? 3.876 5.764 -3.169 1.00 80.62 114 THR A C 1
ATOM 825 O O . THR A 1 114 ? 4.146 6.499 -2.217 1.00 80.62 114 THR A O 1
ATOM 828 N N . ALA A 1 115 ? 2.630 5.671 -3.650 1.00 78.00 115 ALA A N 1
ATOM 829 C CA . ALA A 1 115 ? 1.505 6.392 -3.074 1.00 78.00 115 ALA A CA 1
ATOM 830 C C . ALA A 1 115 ? 1.271 5.977 -1.602 1.00 78.00 115 ALA A C 1
ATOM 832 O O . ALA A 1 115 ? 1.267 4.780 -1.289 1.00 78.00 115 ALA A O 1
ATOM 833 N N . PRO A 1 116 ? 0.998 6.924 -0.679 1.00 76.56 116 PRO A N 1
ATOM 834 C CA . PRO A 1 116 ? 0.831 6.622 0.747 1.00 76.56 116 PRO A CA 1
ATOM 835 C C . PRO A 1 116 ? -0.232 5.558 1.045 1.00 76.56 116 PRO A C 1
ATOM 837 O O . PRO A 1 116 ? -0.049 4.734 1.941 1.00 76.56 116 PRO A O 1
ATOM 840 N N . GLN A 1 117 ? -1.326 5.559 0.278 1.00 71.81 117 GLN A N 1
ATOM 841 C CA . GLN A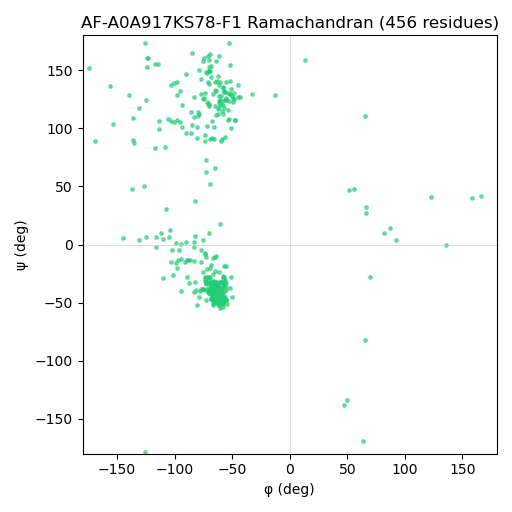 1 117 ? -2.429 4.603 0.411 1.00 71.81 117 GLN A CA 1
ATOM 842 C C . GLN A 1 117 ? -1.991 3.190 0.008 1.00 71.81 117 GLN A C 1
ATOM 844 O O . GLN A 1 117 ? -2.200 2.244 0.769 1.00 71.81 117 GLN A O 1
ATOM 849 N N . PHE A 1 118 ? -1.300 3.063 -1.131 1.00 75.56 118 PHE A N 1
ATOM 850 C CA . PHE A 1 118 ? -0.747 1.795 -1.598 1.00 75.56 118 PHE A CA 1
ATOM 851 C C . PHE A 1 118 ? 0.273 1.236 -0.602 1.00 75.56 118 PHE A C 1
ATOM 853 O O . PHE A 1 118 ? 0.209 0.065 -0.238 1.00 75.56 118 PHE A O 1
ATOM 860 N N . LEU A 1 119 ? 1.171 2.078 -0.083 1.00 78.31 119 LEU A N 1
ATOM 861 C CA . LEU A 1 119 ? 2.171 1.670 0.908 1.00 78.31 119 LEU A CA 1
ATOM 862 C C . LEU A 1 119 ? 1.538 1.240 2.232 1.00 78.31 119 LEU A C 1
ATOM 864 O O . LEU A 1 119 ? 1.968 0.254 2.830 1.00 78.31 119 LEU A O 1
ATOM 868 N N . ALA A 1 120 ? 0.514 1.955 2.704 1.00 76.75 120 ALA A N 1
ATOM 869 C CA . ALA A 1 120 ? -0.233 1.559 3.894 1.00 76.75 120 ALA A CA 1
ATOM 870 C C . ALA A 1 120 ? -0.887 0.182 3.697 1.00 76.75 120 ALA A C 1
ATOM 872 O O . ALA A 1 120 ? -0.817 -0.670 4.585 1.00 76.75 120 ALA A O 1
ATOM 873 N N . PHE A 1 121 ? -1.431 -0.066 2.506 1.00 74.44 121 PHE A N 1
ATOM 874 C CA . PHE A 1 121 ? -2.021 -1.348 2.154 1.00 74.44 121 PHE A CA 1
ATOM 875 C C . PHE A 1 121 ? -0.977 -2.469 2.069 1.00 74.44 121 PHE A C 1
ATOM 877 O O . PHE A 1 121 ? -1.139 -3.533 2.670 1.00 74.44 121 PHE A O 1
ATOM 884 N N . LEU A 1 122 ? 0.141 -2.211 1.387 1.00 76.00 122 LEU A N 1
ATOM 885 C CA . LEU A 1 122 ? 1.244 -3.153 1.245 1.00 76.00 122 LEU A CA 1
ATOM 886 C C . LEU A 1 122 ? 1.820 -3.553 2.615 1.00 76.00 122 LEU A C 1
ATOM 888 O O . LEU A 1 122 ? 2.104 -4.729 2.829 1.00 76.00 122 LEU A O 1
ATOM 892 N N . ARG A 1 123 ? 1.910 -2.626 3.583 1.00 78.00 123 ARG A N 1
ATOM 893 C CA . ARG A 1 123 ? 2.325 -2.928 4.971 1.00 78.00 123 ARG A CA 1
ATOM 894 C C . ARG A 1 123 ? 1.395 -3.925 5.660 1.00 78.00 123 ARG A C 1
ATOM 896 O O . ARG A 1 123 ? 1.877 -4.868 6.293 1.00 78.00 123 ARG A O 1
ATOM 903 N N . VAL A 1 124 ? 0.080 -3.735 5.537 1.00 76.00 124 VAL A N 1
ATOM 904 C CA . VAL A 1 124 ? -0.910 -4.679 6.075 1.00 76.00 124 VAL A CA 1
ATOM 905 C C . VAL A 1 124 ? -0.769 -6.027 5.373 1.00 76.00 124 VAL A C 1
ATOM 907 O O . VAL A 1 124 ? -0.611 -7.044 6.043 1.00 76.00 124 VAL A O 1
ATOM 910 N N . MET A 1 125 ? -0.720 -6.047 4.039 1.00 71.88 125 MET A N 1
ATOM 911 C CA . MET A 1 125 ? -0.592 -7.292 3.279 1.00 71.88 125 MET A CA 1
ATOM 912 C C . MET A 1 125 ? 0.657 -8.087 3.625 1.00 71.88 125 MET A C 1
ATOM 914 O O . MET A 1 125 ? 0.550 -9.279 3.883 1.00 71.88 125 MET A O 1
ATOM 918 N N . VAL A 1 126 ? 1.834 -7.459 3.651 1.00 73.44 126 VAL A N 1
ATOM 919 C CA . VAL A 1 126 ? 3.093 -8.154 3.958 1.00 73.44 126 VAL A CA 1
ATOM 920 C C . VAL A 1 126 ? 3.052 -8.733 5.375 1.00 73.44 126 VAL A C 1
ATOM 922 O O . VAL A 1 126 ? 3.500 -9.857 5.598 1.00 73.44 126 VAL A O 1
ATOM 925 N N . THR A 1 127 ? 2.445 -8.012 6.321 1.00 74.00 127 THR A N 1
ATOM 926 C CA . THR A 1 127 ? 2.278 -8.479 7.704 1.00 74.00 127 THR A CA 1
ATOM 927 C C . THR A 1 127 ? 1.316 -9.669 7.808 1.00 74.00 127 THR A C 1
ATOM 929 O O . THR A 1 127 ? 1.553 -10.592 8.593 1.00 74.00 127 THR A O 1
ATOM 932 N N . GLU A 1 128 ? 0.235 -9.670 7.028 1.00 72.38 128 GLU A N 1
ATOM 933 C CA . GLU A 1 128 ? -0.790 -10.722 7.045 1.00 72.38 128 GLU A CA 1
ATOM 934 C C . GLU A 1 128 ? -0.402 -11.947 6.202 1.00 72.38 128 GLU A C 1
ATOM 936 O O . GLU A 1 128 ? -0.696 -13.080 6.583 1.00 72.38 128 GLU A O 1
ATOM 941 N N . ALA A 1 129 ? 0.340 -11.756 5.110 1.00 68.81 129 ALA A N 1
ATOM 942 C CA . ALA A 1 129 ? 0.811 -12.812 4.215 1.00 68.81 129 ALA A CA 1
ATOM 943 C C . ALA A 1 129 ? 1.698 -13.849 4.924 1.00 68.81 129 ALA A C 1
ATOM 945 O O . ALA A 1 129 ? 1.645 -15.035 4.600 1.00 68.81 129 ALA A O 1
ATOM 946 N N . VAL A 1 130 ? 2.466 -13.428 5.939 1.00 69.81 130 VAL A N 1
ATOM 947 C CA . VAL A 1 130 ? 3.263 -14.334 6.789 1.00 69.81 130 VAL A CA 1
ATOM 948 C C . VAL A 1 130 ? 2.369 -15.274 7.605 1.00 69.81 130 VAL A C 1
ATOM 950 O O . VAL A 1 130 ? 2.746 -16.413 7.878 1.00 69.81 130 VAL A O 1
ATOM 953 N N . ARG A 1 131 ? 1.176 -14.817 8.000 1.00 72.81 131 ARG A N 1
ATOM 954 C CA . ARG A 1 131 ? 0.222 -15.600 8.802 1.00 72.81 131 ARG A CA 1
ATOM 955 C C . ARG A 1 131 ? -0.726 -16.417 7.931 1.00 72.81 131 ARG A C 1
ATOM 957 O O . ARG A 1 131 ? -1.211 -17.454 8.379 1.00 72.81 131 ARG A O 1
ATOM 964 N N . ARG A 1 132 ? -0.998 -15.947 6.711 1.00 69.94 132 ARG A N 1
ATOM 965 C CA . ARG A 1 132 ? -1.999 -16.496 5.791 1.00 69.94 132 ARG A CA 1
ATOM 966 C C . ARG A 1 132 ? -1.430 -16.576 4.371 1.00 69.94 132 ARG A C 1
ATOM 968 O O . ARG A 1 132 ? -1.599 -15.643 3.585 1.00 69.94 132 ARG A O 1
ATOM 975 N N . PRO A 1 133 ? -0.791 -17.702 4.009 1.00 69.50 133 PRO A N 1
ATOM 976 C CA . PRO A 1 133 ? -0.211 -17.890 2.681 1.00 69.50 133 PRO A CA 1
ATOM 977 C C . PRO A 1 133 ? -1.227 -17.754 1.539 1.00 69.50 133 PRO A C 1
ATOM 979 O O . PRO A 1 133 ? -0.859 -17.341 0.448 1.00 69.50 133 PRO A O 1
ATOM 982 N N . GLU A 1 134 ? -2.507 -18.037 1.779 1.00 69.31 134 GLU A N 1
ATOM 983 C CA . GLU A 1 134 ? -3.605 -17.826 0.821 1.00 69.31 134 GLU A CA 1
ATOM 984 C C . GLU A 1 134 ? -3.736 -16.366 0.346 1.00 69.31 134 GLU A C 1
ATOM 986 O O . GLU A 1 134 ? -4.079 -16.126 -0.808 1.00 69.31 134 GLU A O 1
ATOM 991 N N . LEU A 1 135 ? -3.336 -15.389 1.171 1.00 66.00 135 LEU A N 1
ATOM 992 C CA . LEU A 1 135 ? -3.312 -13.973 0.790 1.00 66.00 135 LEU A CA 1
ATOM 993 C C . LEU A 1 135 ? -2.114 -13.612 -0.114 1.00 66.00 135 LEU A C 1
ATOM 995 O O . LEU A 1 135 ? -2.131 -12.570 -0.767 1.00 66.00 135 LEU A O 1
ATOM 999 N N . THR A 1 136 ? -1.084 -14.468 -0.213 1.00 62.19 136 THR A N 1
ATOM 1000 C CA . THR A 1 136 ? 0.102 -14.206 -1.061 1.00 62.19 136 THR A CA 1
ATOM 1001 C C . THR A 1 136 ? -0.195 -14.287 -2.556 1.00 62.19 136 THR A C 1
ATOM 1003 O O . THR A 1 136 ? 0.481 -13.625 -3.345 1.00 62.19 136 THR A O 1
ATOM 1006 N N . GLY A 1 137 ? -1.198 -15.080 -2.951 1.00 61.31 137 GLY A N 1
ATOM 1007 C CA . GLY A 1 137 ? -1.631 -15.186 -4.345 1.00 61.31 137 GLY A CA 1
ATOM 1008 C C . GLY A 1 137 ? -2.149 -13.854 -4.879 1.00 61.31 137 GLY A C 1
ATOM 1009 O O . GLY A 1 137 ? -1.877 -13.511 -6.025 1.00 61.31 137 GLY A O 1
ATOM 1010 N N . VAL A 1 138 ? -2.786 -13.066 -4.011 1.00 58.44 138 VAL A N 1
ATOM 1011 C CA . VAL A 1 138 ? -3.383 -11.779 -4.379 1.00 58.44 138 VAL A CA 1
ATOM 1012 C C . VAL A 1 138 ? -2.350 -10.679 -4.532 1.00 58.44 138 VAL A C 1
ATOM 1014 O O . VAL A 1 138 ? -2.403 -9.932 -5.499 1.00 58.44 138 VAL A O 1
ATOM 1017 N N . VAL A 1 13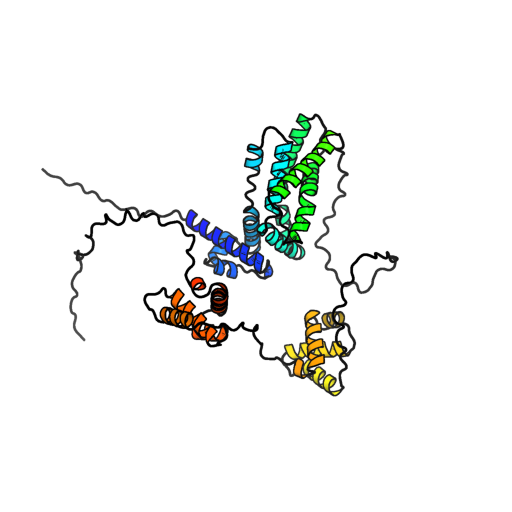9 ? -1.321 -10.647 -3.684 1.00 55.81 139 VAL A N 1
ATOM 1018 C CA . VAL A 1 139 ? -0.169 -9.749 -3.888 1.00 55.81 139 VAL A CA 1
ATOM 1019 C C . VAL A 1 139 ? 0.482 -9.996 -5.253 1.00 55.81 139 VAL A C 1
ATOM 1021 O O . VAL A 1 139 ? 0.861 -9.057 -5.942 1.00 55.81 139 VAL A O 1
ATOM 1024 N N . ARG A 1 140 ? 0.595 -11.270 -5.653 1.00 56.19 140 ARG A N 1
ATOM 1025 C CA . ARG A 1 140 ? 1.187 -11.662 -6.937 1.00 56.19 140 ARG A CA 1
ATOM 1026 C C . ARG A 1 140 ? 0.289 -11.373 -8.142 1.00 56.19 140 ARG A C 1
ATOM 1028 O O . ARG A 1 140 ? 0.821 -11.174 -9.229 1.00 56.19 140 ARG A O 1
ATOM 1035 N N . SER A 1 141 ? -1.033 -11.363 -7.971 1.00 52.78 141 SER A N 1
ATOM 1036 C CA . SER A 1 141 ? -1.984 -11.066 -9.048 1.00 52.78 141 SER A CA 1
ATOM 1037 C C . SER A 1 141 ? -2.263 -9.571 -9.228 1.00 52.78 141 SER A C 1
ATOM 1039 O O . SER A 1 141 ? -2.814 -9.186 -10.255 1.00 52.78 141 SER A O 1
ATOM 1041 N N . LEU A 1 142 ? -1.877 -8.717 -8.274 1.00 55.66 142 LEU A N 1
ATOM 1042 C CA . LEU A 1 142 ? -1.988 -7.263 -8.407 1.00 55.66 142 LEU A CA 1
ATOM 1043 C C . LEU A 1 142 ? -0.960 -6.730 -9.414 1.00 55.66 142 LEU A C 1
ATOM 1045 O O . LEU A 1 142 ? 0.213 -6.578 -9.089 1.00 55.66 142 LEU A O 1
ATOM 1049 N N . GLY A 1 143 ? -1.410 -6.426 -10.633 1.00 55.88 143 GLY A N 1
ATOM 1050 C CA . GLY A 1 143 ? -0.750 -5.536 -11.601 1.00 55.88 143 GLY A CA 1
ATOM 1051 C C . GLY A 1 143 ? 0.552 -6.021 -12.258 1.00 55.88 143 GLY A C 1
ATOM 1052 O O . GLY A 1 143 ? 0.819 -5.642 -13.396 1.00 55.88 143 GLY A O 1
ATOM 1053 N N . VAL A 1 144 ? 1.344 -6.882 -11.610 1.00 61.22 144 VAL A N 1
ATOM 1054 C CA . VAL A 1 144 ? 2.679 -7.288 -12.091 1.00 61.22 144 VAL A CA 1
ATOM 1055 C C . VAL A 1 144 ? 2.643 -7.973 -13.467 1.00 61.22 144 VAL A C 1
ATOM 1057 O O . VAL A 1 144 ? 3.433 -7.569 -14.318 1.00 61.22 144 VA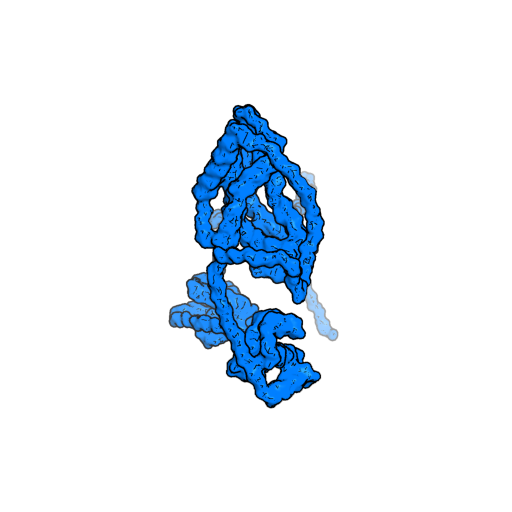L A O 1
ATOM 1060 N N . PRO A 1 145 ? 1.741 -8.937 -13.763 1.00 64.56 145 PRO A N 1
ATOM 1061 C CA . PRO A 1 145 ? 1.752 -9.616 -15.063 1.00 64.56 145 PRO A CA 1
ATOM 1062 C C . PRO A 1 145 ? 1.459 -8.682 -16.246 1.00 64.56 145 PRO A C 1
ATOM 1064 O O . PRO A 1 145 ? 2.121 -8.766 -17.276 1.00 64.56 145 PRO A O 1
ATOM 1067 N N . HIS A 1 146 ? 0.509 -7.755 -16.087 1.00 71.19 146 HIS A N 1
ATOM 1068 C CA . HIS A 1 146 ? 0.150 -6.801 -17.139 1.00 71.19 146 HIS A CA 1
ATOM 1069 C C . HIS A 1 146 ? 1.269 -5.776 -17.384 1.00 71.19 146 HIS A C 1
ATOM 1071 O O . HIS A 1 146 ? 1.611 -5.500 -18.531 1.00 71.19 146 HIS A O 1
ATOM 1077 N N . ILE A 1 147 ? 1.903 -5.268 -16.319 1.00 76.38 147 ILE A N 1
ATOM 1078 C CA . ILE A 1 147 ? 3.039 -4.340 -16.434 1.00 76.38 147 ILE A CA 1
ATOM 1079 C C . ILE A 1 147 ? 4.223 -5.018 -17.137 1.00 76.38 147 ILE A C 1
ATOM 1081 O O . ILE A 1 147 ? 4.824 -4.420 -18.028 1.00 76.38 147 ILE A O 1
ATOM 1085 N N . VAL A 1 148 ? 4.538 -6.268 -16.773 1.00 81.69 148 VAL A N 1
ATOM 1086 C CA . VAL A 1 148 ? 5.601 -7.054 -17.424 1.00 81.69 148 VAL A CA 1
ATOM 1087 C C . VAL A 1 148 ? 5.338 -7.173 -18.922 1.00 81.69 148 VAL A C 1
ATOM 1089 O O . VAL A 1 148 ? 6.243 -6.919 -19.714 1.00 81.69 148 VAL A O 1
ATOM 1092 N N . GLU A 1 149 ? 4.103 -7.468 -19.328 1.00 82.44 149 GLU A N 1
ATOM 1093 C CA . GLU A 1 149 ? 3.761 -7.591 -20.745 1.00 82.44 149 GLU A CA 1
ATOM 1094 C C . GLU A 1 149 ? 3.900 -6.263 -21.512 1.00 82.44 149 GLU A C 1
ATOM 1096 O O . GLU A 1 149 ? 4.429 -6.245 -22.629 1.00 82.44 149 GLU A O 1
ATOM 1101 N N . LEU A 1 150 ? 3.470 -5.140 -20.923 1.00 83.50 150 LEU A N 1
ATOM 1102 C CA . LEU A 1 150 ? 3.618 -3.812 -21.531 1.00 83.50 150 LEU A CA 1
ATOM 1103 C C . LEU A 1 150 ? 5.090 -3.429 -21.717 1.00 83.50 150 LEU A C 1
ATOM 1105 O O . LEU A 1 150 ? 5.488 -2.998 -22.801 1.00 83.50 150 LEU A O 1
ATOM 1109 N N . VAL A 1 151 ? 5.909 -3.644 -20.688 1.00 89.56 151 VAL A N 1
ATOM 1110 C CA . VAL A 1 151 ? 7.357 -3.413 -20.747 1.00 89.56 151 VAL A CA 1
ATOM 1111 C C . VAL A 1 151 ? 8.000 -4.323 -21.793 1.00 89.56 151 VAL A C 1
ATOM 1113 O O . VAL A 1 151 ? 8.751 -3.844 -22.641 1.00 89.56 151 VAL A O 1
ATOM 1116 N N . ALA A 1 152 ? 7.670 -5.617 -21.805 1.00 91.19 152 ALA A N 1
ATOM 1117 C CA . ALA A 1 152 ? 8.197 -6.567 -22.780 1.00 91.19 152 ALA A CA 1
ATOM 1118 C C . ALA A 1 152 ? 7.834 -6.163 -24.218 1.00 91.19 152 ALA A C 1
ATOM 1120 O O . ALA A 1 152 ? 8.641 -6.304 -25.138 1.00 91.19 152 ALA A O 1
ATOM 1121 N N . ARG A 1 153 ? 6.627 -5.630 -24.442 1.00 90.00 153 ARG A N 1
ATOM 1122 C CA . ARG A 1 153 ? 6.202 -5.105 -25.748 1.00 90.00 153 ARG A CA 1
ATOM 1123 C C . ARG A 1 153 ? 7.054 -3.914 -26.190 1.00 90.00 153 ARG A C 1
ATOM 1125 O O . ARG A 1 153 ? 7.498 -3.911 -27.341 1.00 90.00 153 ARG A O 1
ATOM 1132 N N . ALA A 1 154 ? 7.308 -2.959 -25.297 1.00 90.50 154 ALA A N 1
ATOM 1133 C CA . ALA A 1 154 ? 8.148 -1.800 -25.586 1.00 90.50 154 ALA A CA 1
ATOM 1134 C C . ALA A 1 154 ? 9.618 -2.202 -25.822 1.00 90.50 154 ALA A C 1
ATOM 1136 O O . ALA A 1 154 ? 10.211 -1.787 -26.814 1.00 90.50 154 ALA A O 1
ATOM 1137 N N . LEU A 1 155 ? 10.174 -3.119 -25.021 1.00 93.38 155 LEU A N 1
ATOM 1138 C CA . LEU A 1 155 ? 11.521 -3.670 -25.237 1.00 93.38 155 LEU A CA 1
ATOM 1139 C C . LEU A 1 155 ? 11.652 -4.377 -26.597 1.00 93.38 155 LEU A C 1
ATOM 1141 O O . LEU A 1 155 ? 12.629 -4.174 -27.311 1.00 93.38 155 LEU A O 1
ATOM 1145 N N . ARG A 1 156 ? 10.645 -5.160 -27.015 1.00 93.12 156 ARG A N 1
ATOM 1146 C CA . ARG A 1 156 ? 10.623 -5.771 -28.360 1.00 93.12 156 ARG A CA 1
ATOM 1147 C C . ARG A 1 156 ? 10.592 -4.716 -29.471 1.00 93.12 156 ARG A C 1
ATOM 1149 O O . ARG A 1 156 ? 11.136 -4.955 -30.547 1.00 93.12 156 ARG A O 1
ATOM 1156 N N . ALA A 1 157 ? 9.909 -3.591 -29.256 1.00 91.19 157 ALA A N 1
ATOM 1157 C CA . ALA A 1 157 ? 9.870 -2.498 -30.224 1.00 91.19 157 ALA A CA 1
ATOM 1158 C C . ALA A 1 157 ? 11.230 -1.795 -30.338 1.00 91.19 157 ALA A C 1
ATOM 1160 O O . ALA A 1 157 ? 11.680 -1.546 -31.456 1.00 91.19 157 ALA A O 1
ATOM 1161 N N . ASP A 1 158 ? 11.909 -1.566 -29.211 1.00 93.25 158 ASP A N 1
ATOM 1162 C CA . ASP A 1 158 ? 13.270 -1.024 -29.173 1.00 93.25 158 ASP A CA 1
ATOM 1163 C C . ASP A 1 158 ? 14.276 -1.952 -29.874 1.00 93.25 158 ASP A C 1
ATOM 1165 O O . ASP A 1 158 ? 15.012 -1.514 -30.757 1.00 93.25 158 ASP A O 1
ATOM 1169 N N . ALA A 1 159 ? 14.225 -3.255 -29.576 1.00 93.06 159 ALA A N 1
ATOM 1170 C CA . ALA A 1 159 ? 15.066 -4.275 -30.204 1.00 93.06 159 ALA A CA 1
ATOM 1171 C C . ALA A 1 159 ? 14.933 -4.292 -31.732 1.00 93.06 159 ALA A C 1
ATOM 1173 O O . ALA A 1 159 ? 15.935 -4.299 -32.443 1.00 93.06 159 ALA A O 1
ATOM 1174 N N . ARG A 1 160 ? 13.699 -4.219 -32.255 1.00 92.25 160 ARG A N 1
ATOM 1175 C CA . ARG A 1 160 ? 13.454 -4.126 -33.706 1.00 92.25 160 ARG A CA 1
ATOM 1176 C C . ARG A 1 160 ? 13.981 -2.829 -34.314 1.00 92.25 160 ARG A C 1
ATOM 1178 O O . ARG A 1 160 ? 14.416 -2.835 -35.459 1.00 92.25 160 ARG A O 1
ATOM 1185 N N . ARG A 1 161 ? 13.896 -1.718 -33.581 1.00 92.06 161 ARG A N 1
ATOM 1186 C CA . ARG A 1 161 ? 14.332 -0.397 -34.050 1.00 92.06 161 ARG A CA 1
ATOM 1187 C C . ARG A 1 161 ? 15.856 -0.280 -34.115 1.00 92.06 161 ARG A C 1
ATOM 1189 O O . ARG A 1 161 ? 16.364 0.412 -34.992 1.00 92.06 161 ARG A O 1
ATOM 1196 N N . HIS A 1 162 ? 16.559 -0.936 -33.195 1.00 91.81 162 HIS A N 1
ATOM 1197 C CA . HIS A 1 162 ? 18.010 -0.836 -33.025 1.00 91.81 162 HIS A CA 1
ATOM 1198 C C . HIS A 1 162 ? 18.785 -2.103 -33.428 1.00 91.81 162 HIS A C 1
ATOM 1200 O O . HIS A 1 162 ? 19.999 -2.132 -33.263 1.00 91.81 162 HIS A O 1
ATOM 1206 N N . ASP A 1 163 ? 18.098 -3.111 -33.974 1.00 92.31 163 ASP A N 1
ATOM 1207 C CA . ASP A 1 163 ? 18.663 -4.352 -34.524 1.00 92.31 163 ASP A CA 1
ATOM 1208 C C . ASP A 1 163 ? 19.548 -5.141 -33.539 1.00 92.31 163 ASP A C 1
ATOM 1210 O O . ASP A 1 163 ? 20.655 -5.572 -33.860 1.00 92.31 163 ASP A O 1
ATOM 1214 N N . TYR A 1 164 ? 19.054 -5.338 -32.312 1.00 92.06 164 TYR A N 1
ATOM 1215 C CA . TYR A 1 164 ? 19.691 -6.219 -31.327 1.00 92.06 164 TYR A CA 1
ATOM 1216 C C . TYR A 1 164 ? 18.797 -7.404 -30.946 1.00 92.06 164 TYR A C 1
ATOM 1218 O O . TYR A 1 164 ? 17.569 -7.362 -31.042 1.00 92.06 164 TYR A O 1
ATOM 1226 N N . VAL A 1 165 ? 19.429 -8.486 -30.487 1.00 88.94 165 VAL A N 1
ATOM 1227 C CA . VAL A 1 165 ? 18.733 -9.701 -30.048 1.00 88.94 165 VAL A CA 1
ATOM 1228 C C . VAL A 1 165 ? 18.270 -9.538 -28.602 1.00 88.94 165 VAL A C 1
ATOM 1230 O O . VAL A 1 165 ? 19.072 -9.256 -27.717 1.00 88.94 165 VAL A O 1
ATOM 1233 N N . LEU A 1 166 ? 16.978 -9.769 -28.359 1.00 91.00 166 LEU A N 1
ATOM 1234 C CA . LEU A 1 166 ? 16.379 -9.828 -27.025 1.00 91.00 166 LEU A CA 1
ATOM 1235 C C . LEU A 1 166 ? 15.890 -11.265 -26.753 1.00 91.00 166 LEU A C 1
ATOM 1237 O O . LEU A 1 166 ? 14.820 -11.625 -27.247 1.00 91.00 166 LEU A O 1
ATOM 1241 N N . PRO A 1 167 ? 16.653 -12.097 -26.014 1.00 85.69 167 PRO A N 1
ATOM 1242 C CA . PRO A 1 167 ? 16.375 -13.533 -25.897 1.00 85.69 167 PRO A CA 1
ATOM 1243 C C . PRO A 1 167 ? 15.074 -13.871 -25.156 1.00 85.69 167 PRO A C 1
ATOM 1245 O O . PRO A 1 167 ? 14.308 -14.712 -25.617 1.00 85.69 167 PRO A O 1
ATOM 1248 N N . ASP A 1 168 ? 14.814 -13.205 -24.026 1.00 89.50 168 ASP A N 1
ATOM 1249 C CA . ASP A 1 168 ? 13.632 -13.430 -23.181 1.00 89.50 168 ASP A CA 1
ATOM 1250 C C . ASP A 1 168 ? 13.011 -12.085 -22.761 1.00 89.50 168 ASP A C 1
ATOM 1252 O O . ASP A 1 168 ? 13.362 -11.519 -21.723 1.00 89.50 168 ASP A O 1
ATOM 1256 N N . PRO A 1 169 ? 12.104 -11.520 -23.574 1.00 89.25 169 PRO A N 1
ATOM 1257 C CA . PRO A 1 169 ? 11.542 -10.200 -23.307 1.00 89.25 169 PRO A CA 1
ATOM 1258 C C . PRO A 1 169 ? 10.819 -10.087 -21.960 1.00 89.25 169 PRO A C 1
ATOM 1260 O O . PRO A 1 169 ? 10.840 -9.017 -21.357 1.00 89.25 169 PRO A O 1
ATOM 1263 N N . ASP A 1 170 ? 10.196 -11.166 -21.485 1.00 86.88 170 ASP A N 1
ATOM 1264 C CA . ASP A 1 170 ? 9.411 -11.165 -20.251 1.00 86.88 170 ASP A CA 1
ATOM 1265 C C . ASP A 1 170 ? 10.330 -11.208 -19.020 1.00 86.88 170 ASP A C 1
ATOM 1267 O O . ASP A 1 170 ? 10.131 -10.456 -18.060 1.00 86.88 170 ASP A O 1
ATOM 1271 N N . ALA A 1 171 ? 11.408 -11.997 -19.068 1.00 87.88 171 ALA A N 1
ATOM 1272 C CA . ALA A 1 171 ? 12.415 -11.987 -18.011 1.00 87.88 171 ALA A CA 1
ATOM 1273 C C . ALA A 1 171 ? 13.185 -10.658 -17.953 1.00 87.88 171 ALA A C 1
ATOM 1275 O O . ALA A 1 171 ? 13.401 -10.117 -16.865 1.00 87.88 171 ALA A O 1
ATOM 1276 N N . TYR A 1 172 ? 13.545 -10.084 -19.106 1.00 91.88 172 TYR A N 1
ATOM 1277 C CA . TYR A 1 172 ? 14.182 -8.764 -19.167 1.00 91.88 172 TYR A CA 1
ATOM 1278 C C . TYR A 1 172 ? 13.253 -7.645 -18.685 1.00 91.88 172 TYR A C 1
ATOM 1280 O O . TYR A 1 172 ? 13.707 -6.740 -17.984 1.00 91.88 172 TYR A O 1
ATOM 1288 N N . ALA A 1 173 ? 11.951 -7.727 -18.972 1.00 90.81 173 ALA A N 1
ATOM 1289 C CA . ALA A 1 173 ? 10.961 -6.821 -18.400 1.00 90.81 173 ALA A CA 1
ATOM 1290 C C . ALA A 1 173 ? 10.895 -6.935 -16.868 1.00 90.81 173 ALA A C 1
ATOM 1292 O O . ALA A 1 173 ? 10.876 -5.919 -16.172 1.00 90.81 173 ALA A O 1
ATOM 1293 N N . GLY A 1 174 ? 10.937 -8.157 -16.327 1.00 87.31 174 GLY A N 1
ATOM 1294 C CA . GLY A 1 174 ? 11.021 -8.391 -14.884 1.00 87.31 174 GLY A CA 1
ATOM 1295 C C . GLY A 1 174 ? 12.277 -7.782 -14.246 1.00 87.31 174 GLY A C 1
ATOM 1296 O O . GLY A 1 174 ? 12.177 -7.113 -13.215 1.00 87.31 174 GLY A O 1
ATOM 1297 N N . LEU A 1 175 ? 13.448 -7.954 -14.873 1.00 90.62 175 LEU A N 1
ATOM 1298 C CA . LEU A 1 175 ? 14.704 -7.336 -14.427 1.00 90.62 175 LEU A CA 1
ATOM 1299 C C . LEU A 1 175 ? 14.626 -5.808 -14.445 1.00 90.62 175 LEU A C 1
ATOM 1301 O O . LEU A 1 175 ? 15.039 -5.157 -13.483 1.00 90.62 175 LEU A O 1
ATOM 1305 N N . PHE A 1 176 ? 14.073 -5.243 -15.517 1.00 92.69 176 PHE A N 1
ATOM 1306 C CA . PHE A 1 176 ? 13.904 -3.805 -15.671 1.00 92.69 176 PHE A CA 1
ATOM 1307 C C . PHE A 1 176 ? 13.029 -3.211 -14.562 1.00 92.69 176 PHE A C 1
ATOM 1309 O O . PHE A 1 176 ? 13.450 -2.275 -13.883 1.00 92.69 176 PHE A O 1
ATOM 1316 N N . ILE A 1 177 ? 11.854 -3.798 -14.314 1.00 87.69 177 ILE A N 1
ATOM 1317 C CA . ILE A 1 177 ? 10.942 -3.365 -13.243 1.00 87.69 177 ILE A CA 1
ATOM 1318 C C . ILE A 1 177 ? 11.617 -3.509 -11.873 1.00 87.69 177 ILE A C 1
ATOM 1320 O O . ILE A 1 177 ? 11.540 -2.605 -11.040 1.00 87.69 177 ILE A O 1
ATOM 1324 N N . GLY A 1 178 ? 12.323 -4.620 -11.641 1.00 87.19 178 GLY A N 1
ATOM 1325 C CA . GLY A 1 178 ? 13.073 -4.846 -10.407 1.00 87.19 178 GLY A CA 1
ATOM 1326 C C . GLY A 1 178 ? 14.115 -3.754 -10.151 1.00 87.19 178 GLY A C 1
ATOM 1327 O O . GLY A 1 178 ? 14.159 -3.193 -9.055 1.00 87.19 178 GLY A O 1
ATOM 1328 N N . MET A 1 179 ? 14.910 -3.408 -11.166 1.00 91.81 179 MET A N 1
ATOM 1329 C CA . MET A 1 179 ? 15.900 -2.331 -11.089 1.00 91.81 179 MET A CA 1
ATOM 1330 C C . MET A 1 179 ? 15.241 -0.964 -10.867 1.00 91.81 179 MET A C 1
ATOM 1332 O O . MET A 1 179 ? 15.709 -0.179 -10.042 1.00 91.81 179 MET A O 1
ATOM 1336 N N . ALA A 1 180 ? 14.152 -0.683 -11.582 1.00 89.38 180 ALA A N 1
ATOM 1337 C CA . ALA A 1 180 ? 13.484 0.606 -11.532 1.00 89.38 180 ALA A CA 1
ATOM 1338 C C . ALA A 1 180 ? 12.794 0.866 -10.185 1.00 89.38 180 ALA A C 1
ATOM 1340 O O . ALA A 1 180 ? 12.837 1.988 -9.685 1.00 89.38 180 ALA A O 1
ATOM 1341 N N . SER A 1 181 ? 12.178 -0.152 -9.578 1.00 84.81 181 SER A N 1
ATOM 1342 C CA . SER A 1 181 ? 11.250 0.049 -8.457 1.00 84.81 181 SER A CA 1
ATOM 1343 C C . SER A 1 181 ? 11.751 -0.433 -7.093 1.00 84.81 181 SER A C 1
ATOM 1345 O O . SER A 1 181 ? 11.370 0.148 -6.078 1.00 84.81 181 SER A O 1
ATOM 1347 N N . SER A 1 182 ? 12.613 -1.455 -7.030 1.00 82.19 182 SER A N 1
ATOM 1348 C CA . SER A 1 182 ? 12.871 -2.199 -5.781 1.00 82.19 182 SER A CA 1
ATOM 1349 C C . SER A 1 182 ? 13.423 -1.337 -4.634 1.00 82.19 182 SER A C 1
ATOM 1351 O O . SER A 1 182 ? 12.859 -1.325 -3.538 1.00 82.19 182 SER A O 1
ATOM 1353 N N . ALA A 1 183 ? 14.478 -0.552 -4.882 1.00 80.12 183 ALA A N 1
ATOM 1354 C CA . ALA A 1 183 ? 15.070 0.306 -3.851 1.00 80.12 183 ALA A CA 1
ATOM 1355 C C . ALA A 1 183 ? 14.093 1.396 -3.371 1.00 80.12 183 ALA A C 1
ATOM 1357 O O . ALA A 1 183 ? 13.979 1.658 -2.175 1.00 80.12 183 ALA A O 1
ATOM 1358 N N . LEU A 1 184 ? 13.328 1.983 -4.298 1.00 81.94 184 LEU A N 1
ATOM 1359 C CA . LEU A 1 184 ? 12.346 3.021 -3.989 1.00 81.94 184 LEU A CA 1
ATOM 1360 C C . LEU A 1 184 ? 11.179 2.498 -3.159 1.00 81.94 184 LEU A C 1
ATOM 1362 O O . LEU A 1 184 ? 10.728 3.197 -2.254 1.00 81.94 184 LEU A O 1
ATOM 1366 N N . HIS A 1 185 ? 10.706 1.282 -3.436 1.00 81.12 185 HIS A N 1
ATOM 1367 C CA . HIS A 1 185 ? 9.649 0.640 -2.652 1.00 81.12 185 HIS A CA 1
ATOM 1368 C C . HIS A 1 185 ? 10.088 0.365 -1.226 1.00 81.12 185 HIS A C 1
ATOM 1370 O O . HIS A 1 185 ? 9.351 0.686 -0.295 1.00 81.12 185 HIS A O 1
ATOM 1376 N N . ILE A 1 186 ? 11.284 -0.201 -1.046 1.00 81.75 186 ILE A N 1
ATOM 1377 C CA . ILE A 1 186 ? 11.835 -0.472 0.285 1.00 81.75 186 ILE A CA 1
ATOM 1378 C C . ILE A 1 186 ? 11.974 0.839 1.061 1.00 81.75 186 ILE A C 1
ATOM 1380 O O . ILE A 1 186 ? 11.459 0.947 2.176 1.00 81.75 186 ILE A O 1
ATOM 1384 N N . ASP A 1 187 ? 12.574 1.861 0.451 1.00 82.38 187 ASP A N 1
ATOM 1385 C CA . ASP A 1 187 ? 12.716 3.168 1.085 1.00 82.38 187 ASP A CA 1
ATOM 1386 C C . ASP A 1 187 ? 11.350 3.791 1.408 1.00 82.38 187 ASP A C 1
ATOM 1388 O O . ASP A 1 187 ? 11.196 4.421 2.448 1.00 82.38 187 ASP A O 1
ATOM 1392 N N . ALA A 1 188 ? 10.341 3.660 0.543 1.00 81.00 188 ALA A N 1
ATOM 1393 C CA . ALA A 1 188 ? 9.019 4.249 0.775 1.00 81.00 188 ALA A CA 1
ATOM 1394 C C . ALA A 1 188 ? 8.223 3.499 1.859 1.00 81.00 188 ALA A C 1
ATOM 1396 O O . ALA A 1 188 ? 7.437 4.093 2.605 1.00 81.00 188 ALA A O 1
ATOM 1397 N N . LEU A 1 189 ? 8.460 2.194 2.000 1.00 79.56 189 LEU A N 1
ATOM 1398 C CA . LEU A 1 189 ? 7.887 1.386 3.070 1.00 79.56 189 LEU A CA 1
ATOM 1399 C C . LEU A 1 189 ? 8.453 1.761 4.443 1.00 79.56 189 LEU A C 1
ATOM 1401 O O . LEU A 1 189 ? 7.677 1.783 5.404 1.00 79.56 189 LEU A O 1
ATOM 1405 N N . VAL A 1 190 ? 9.751 2.069 4.528 1.00 80.62 190 VAL A N 1
ATOM 1406 C CA . VAL A 1 190 ? 10.473 2.315 5.790 1.00 80.62 190 VAL A CA 1
ATOM 1407 C C . VAL A 1 190 ? 10.541 3.803 6.158 1.00 80.62 190 VAL A C 1
ATOM 1409 O O . VAL A 1 190 ? 10.360 4.150 7.324 1.00 80.62 190 VAL A O 1
ATOM 1412 N N . ASP A 1 191 ? 10.746 4.688 5.184 1.00 74.44 191 ASP A N 1
ATOM 1413 C CA . ASP A 1 191 ? 10.914 6.131 5.377 1.00 74.44 191 ASP A CA 1
ATOM 1414 C C . ASP A 1 191 ? 9.685 6.910 4.879 1.00 74.44 191 ASP A C 1
ATOM 1416 O O . ASP A 1 191 ? 9.616 7.407 3.748 1.00 74.44 191 ASP A O 1
ATOM 1420 N N . VAL A 1 192 ? 8.689 6.991 5.767 1.00 64.50 192 VAL A N 1
ATOM 1421 C CA . VAL A 1 192 ? 7.377 7.620 5.524 1.00 64.50 192 VAL A CA 1
ATOM 1422 C C . VAL A 1 192 ? 7.476 9.147 5.377 1.00 64.50 192 VAL A C 1
ATOM 1424 O O . VAL A 1 192 ? 6.548 9.769 4.870 1.00 64.50 192 VAL A O 1
ATOM 1427 N N . GLY A 1 193 ? 8.582 9.760 5.816 1.00 58.75 193 GLY A N 1
ATOM 1428 C CA . GLY A 1 193 ? 8.763 11.216 5.834 1.00 58.75 193 GLY A CA 1
ATOM 1429 C C . GLY A 1 193 ? 9.481 11.786 4.610 1.00 58.75 193 GLY A C 1
ATOM 1430 O O . GLY A 1 193 ? 9.481 13.002 4.414 1.00 58.75 193 GLY A O 1
ATOM 1431 N N . ARG A 1 194 ? 10.097 10.939 3.779 1.00 66.50 194 ARG A N 1
ATOM 1432 C CA . ARG A 1 194 ? 10.849 11.394 2.607 1.00 66.50 194 ARG A CA 1
ATOM 1433 C C . ARG A 1 194 ? 9.911 11.740 1.455 1.00 66.50 194 ARG A C 1
ATOM 1435 O O . ARG A 1 194 ? 9.293 10.856 0.860 1.00 66.50 194 ARG A O 1
ATOM 1442 N N . SER A 1 195 ? 9.847 13.030 1.124 1.00 60.97 195 SER A N 1
ATOM 1443 C CA . SER A 1 195 ? 9.146 13.507 -0.070 1.00 60.97 195 SER A CA 1
ATOM 1444 C C . SER A 1 195 ? 9.776 12.891 -1.321 1.00 60.97 195 SER A C 1
ATOM 1446 O O . SER A 1 195 ? 10.986 12.993 -1.530 1.00 60.97 195 SER A O 1
ATOM 1448 N N . ARG A 1 196 ? 8.949 12.226 -2.126 1.00 73.38 196 ARG A N 1
ATOM 1449 C CA . ARG A 1 196 ? 9.271 11.736 -3.469 1.00 73.38 196 ARG A CA 1
ATOM 1450 C C . ARG A 1 196 ? 8.331 12.472 -4.399 1.00 73.38 196 ARG A C 1
ATOM 1452 O O . ARG A 1 196 ? 7.223 12.010 -4.656 1.00 73.38 196 ARG A O 1
ATOM 1459 N N . ASP A 1 197 ? 8.724 13.682 -4.766 1.00 81.88 197 ASP A N 1
ATOM 1460 C CA . ASP A 1 197 ? 7.910 14.477 -5.665 1.00 81.88 197 ASP A CA 1
ATOM 1461 C C . ASP A 1 197 ? 7.903 13.868 -7.074 1.00 81.88 197 ASP A C 1
ATOM 1463 O O . ASP A 1 197 ? 8.712 13.009 -7.439 1.00 81.88 197 ASP A O 1
ATOM 1467 N N . THR A 1 198 ? 6.943 14.311 -7.874 1.00 84.69 198 THR A N 1
ATOM 1468 C CA . THR A 1 198 ? 6.742 13.834 -9.241 1.00 84.69 198 THR A CA 1
ATOM 1469 C C . THR A 1 198 ? 7.992 14.025 -10.107 1.00 84.69 198 THR A C 1
ATOM 1471 O O . THR A 1 198 ? 8.303 13.173 -10.935 1.00 84.69 198 THR A O 1
ATOM 1474 N N . ALA A 1 199 ? 8.744 15.109 -9.885 1.00 87.56 199 ALA A N 1
ATOM 1475 C CA . ALA A 1 199 ? 9.970 15.408 -10.619 1.00 87.56 199 ALA A CA 1
ATOM 1476 C C . ALA A 1 199 ? 11.077 14.384 -10.332 1.00 87.56 199 ALA A C 1
ATOM 1478 O O . ALA A 1 199 ? 11.730 13.904 -11.259 1.00 87.56 199 ALA A O 1
ATOM 1479 N N . PHE A 1 200 ? 11.257 13.999 -9.067 1.00 89.31 200 PHE A N 1
ATOM 1480 C CA . PHE A 1 200 ? 12.202 12.958 -8.683 1.00 89.31 200 PHE A CA 1
ATOM 1481 C C . PHE A 1 200 ? 11.834 11.598 -9.293 1.00 89.31 200 PHE A C 1
ATOM 1483 O O . PHE A 1 200 ? 12.707 10.912 -9.828 1.00 89.31 200 PHE A O 1
ATOM 1490 N N . LEU A 1 201 ? 10.552 11.213 -9.257 1.00 89.25 201 LEU A N 1
ATOM 1491 C CA . LEU A 1 201 ? 10.095 9.946 -9.842 1.00 89.25 201 LEU A CA 1
ATOM 1492 C C . LEU A 1 201 ? 10.318 9.901 -11.360 1.00 89.25 201 LEU A C 1
ATOM 1494 O O . LEU A 1 201 ? 10.760 8.877 -11.881 1.00 89.25 201 LEU A O 1
ATOM 1498 N N . GLN A 1 202 ? 10.062 11.013 -12.053 1.00 90.06 202 GLN A N 1
ATOM 1499 C CA . GLN A 1 202 ? 10.297 11.148 -13.490 1.00 90.06 202 GLN A CA 1
ATOM 1500 C C . GLN A 1 202 ? 11.791 11.034 -13.829 1.00 90.06 202 GLN A C 1
ATOM 1502 O O . GLN A 1 202 ? 12.167 10.224 -14.673 1.00 90.06 202 GLN A O 1
ATOM 1507 N N . ALA A 1 203 ? 12.657 11.769 -13.123 1.00 91.69 203 ALA A N 1
ATOM 1508 C CA . ALA A 1 203 ? 14.104 11.716 -13.342 1.00 91.69 203 ALA A CA 1
ATOM 1509 C C . ALA A 1 203 ? 14.686 10.315 -13.073 1.00 91.69 203 ALA A C 1
ATOM 1511 O O . ALA A 1 203 ? 15.572 9.848 -13.791 1.00 91.69 203 ALA A O 1
ATOM 1512 N N . HIS A 1 204 ? 14.176 9.614 -12.054 1.00 92.69 204 HIS A N 1
ATOM 1513 C CA . HIS A 1 204 ? 14.568 8.231 -11.775 1.00 92.69 204 HIS A CA 1
ATOM 1514 C C . HIS A 1 204 ? 14.135 7.276 -12.893 1.00 92.69 204 HIS A C 1
ATOM 1516 O O . HIS A 1 204 ? 14.925 6.421 -13.300 1.00 92.69 204 HIS A O 1
ATOM 1522 N N . ALA A 1 205 ? 12.912 7.428 -13.413 1.00 92.56 205 ALA A N 1
ATOM 1523 C CA . ALA A 1 205 ? 12.406 6.639 -14.535 1.00 92.56 205 ALA A CA 1
ATOM 1524 C C . ALA A 1 205 ? 13.237 6.852 -15.813 1.00 92.56 205 ALA A C 1
ATOM 1526 O O . ALA A 1 205 ? 13.604 5.883 -16.478 1.00 92.56 205 ALA A O 1
ATOM 1527 N N . GLU A 1 206 ? 13.598 8.099 -16.121 1.00 94.56 206 GLU A N 1
ATOM 1528 C CA . GLU A 1 206 ? 14.460 8.449 -17.259 1.00 94.56 206 GLU A CA 1
ATOM 1529 C C . GLU A 1 206 ? 15.853 7.825 -17.118 1.00 94.56 206 GLU A C 1
ATOM 1531 O O . GLU A 1 206 ? 16.342 7.155 -18.030 1.00 94.56 206 GLU A O 1
ATOM 1536 N N . LEU A 1 207 ? 16.479 7.984 -15.946 1.00 94.81 207 LEU A N 1
ATOM 1537 C CA . LEU A 1 207 ? 17.816 7.457 -15.683 1.00 94.81 207 LEU A CA 1
ATOM 1538 C C . LEU A 1 207 ? 17.859 5.928 -15.793 1.00 94.81 207 LEU A C 1
ATOM 1540 O O . LEU A 1 207 ? 18.753 5.376 -16.437 1.00 94.81 207 LEU A O 1
ATOM 1544 N N . THR A 1 208 ? 16.900 5.238 -15.173 1.00 94.88 208 THR A N 1
ATOM 1545 C CA . THR A 1 208 ? 16.841 3.769 -15.201 1.00 94.88 208 THR A CA 1
ATOM 1546 C C . THR A 1 208 ? 16.555 3.234 -16.599 1.00 94.88 208 THR A C 1
ATOM 1548 O O . THR A 1 208 ? 17.214 2.281 -17.017 1.00 94.88 208 THR A O 1
ATOM 1551 N N . THR A 1 209 ? 15.660 3.877 -17.354 1.00 95.94 209 THR A N 1
ATOM 1552 C CA . THR A 1 209 ? 15.386 3.520 -18.755 1.00 95.94 209 THR A CA 1
ATOM 1553 C C . THR A 1 209 ? 16.628 3.693 -19.625 1.00 95.94 209 THR A C 1
ATOM 1555 O O . THR A 1 209 ? 17.027 2.757 -20.320 1.00 95.94 209 THR A O 1
ATOM 1558 N N . SER A 1 210 ? 17.299 4.842 -19.522 1.00 95.19 210 SER A N 1
ATOM 1559 C CA . SER A 1 210 ? 18.499 5.142 -20.307 1.00 95.19 210 SER A CA 1
ATOM 1560 C C . SER A 1 210 ? 19.641 4.156 -20.028 1.00 95.19 210 SER A C 1
ATOM 1562 O O . SER A 1 210 ? 20.249 3.623 -20.959 1.00 95.19 210 SER A O 1
ATOM 1564 N N . ILE A 1 211 ? 19.914 3.851 -18.751 1.00 95.19 211 ILE A N 1
ATOM 1565 C CA . ILE A 1 211 ? 20.951 2.881 -18.363 1.00 95.19 211 ILE A CA 1
ATOM 1566 C C . ILE A 1 211 ? 20.640 1.494 -18.933 1.00 95.19 211 ILE A C 1
ATOM 1568 O O . ILE A 1 211 ? 21.533 0.853 -19.493 1.00 95.19 211 ILE A O 1
ATOM 1572 N N . PHE A 1 212 ? 19.391 1.042 -18.801 1.00 95.75 212 PHE A N 1
ATOM 1573 C CA . PHE A 1 212 ? 18.985 -0.295 -19.222 1.00 95.75 212 PHE A CA 1
ATOM 1574 C C . PHE A 1 212 ? 19.068 -0.466 -20.739 1.00 95.75 212 PHE A C 1
ATOM 1576 O O . PHE A 1 212 ? 19.709 -1.398 -21.222 1.00 95.75 212 PHE A O 1
ATOM 1583 N N . LEU A 1 213 ? 18.484 0.465 -21.501 1.00 94.75 213 LEU A N 1
ATOM 1584 C CA . LEU A 1 213 ? 18.505 0.400 -22.962 1.00 94.75 213 LEU A CA 1
ATOM 1585 C C . LEU A 1 213 ? 19.919 0.542 -23.517 1.00 94.75 213 LEU A C 1
ATOM 1587 O O . LEU A 1 213 ? 20.264 -0.143 -24.476 1.00 94.75 213 LEU A O 1
ATOM 1591 N N . ARG A 1 214 ? 20.776 1.368 -22.902 1.00 93.94 214 ARG A N 1
ATOM 1592 C CA . ARG A 1 214 ? 22.184 1.465 -23.307 1.00 93.94 214 ARG A CA 1
ATOM 1593 C C . ARG A 1 214 ? 22.913 0.127 -23.167 1.00 93.94 214 ARG A C 1
ATOM 1595 O O . ARG A 1 214 ? 23.689 -0.211 -24.052 1.00 93.94 214 ARG A O 1
ATOM 1602 N N . ALA A 1 215 ? 22.665 -0.628 -22.095 1.00 92.62 215 ALA A N 1
ATOM 1603 C CA . ALA A 1 215 ? 23.252 -1.958 -21.923 1.00 92.62 215 ALA A CA 1
ATOM 1604 C C . ALA A 1 215 ? 22.751 -2.941 -23.000 1.00 92.62 215 ALA A C 1
ATOM 1606 O O . ALA A 1 215 ? 23.549 -3.594 -23.669 1.00 92.62 215 ALA A O 1
ATOM 1607 N N . LEU A 1 216 ? 21.437 -2.986 -23.250 1.00 92.88 216 LEU A N 1
ATOM 1608 C CA . LEU A 1 216 ? 20.864 -3.872 -24.272 1.00 92.88 216 LEU A CA 1
ATOM 1609 C C . LEU A 1 216 ? 21.376 -3.559 -25.682 1.00 92.88 216 LEU A C 1
ATOM 1611 O O . LEU A 1 216 ? 21.809 -4.460 -26.399 1.00 92.88 216 LEU A O 1
ATOM 1615 N N . ARG A 1 217 ? 21.382 -2.276 -26.058 1.00 92.56 217 ARG A N 1
ATOM 1616 C CA . ARG A 1 217 ? 21.831 -1.802 -27.376 1.00 92.56 217 ARG A CA 1
ATOM 1617 C C . ARG A 1 217 ? 23.329 -2.045 -27.614 1.00 92.56 217 ARG A C 1
ATOM 1619 O O . ARG A 1 217 ? 23.744 -2.130 -28.764 1.00 92.56 217 ARG A O 1
ATOM 1626 N N . ASN A 1 218 ? 24.131 -2.196 -26.557 1.00 89.62 218 ASN A N 1
ATOM 1627 C CA . ASN A 1 218 ? 25.553 -2.552 -26.648 1.00 89.62 218 ASN A CA 1
ATOM 1628 C C . ASN A 1 218 ? 25.804 -4.066 -26.782 1.00 89.62 218 ASN A C 1
ATOM 1630 O O . ASN A 1 218 ? 26.956 -4.476 -26.915 1.00 89.62 218 ASN A O 1
ATOM 1634 N N . GLY A 1 219 ? 24.755 -4.895 -26.766 1.00 78.62 219 GLY A N 1
ATOM 1635 C CA . GLY A 1 219 ? 24.872 -6.349 -26.880 1.00 78.62 219 GLY A CA 1
ATOM 1636 C C . GLY A 1 219 ? 25.088 -7.077 -25.552 1.00 78.62 219 GLY A C 1
ATOM 1637 O O . GLY A 1 219 ? 25.401 -8.264 -25.567 1.00 78.62 219 GLY A O 1
ATOM 1638 N N . ASP A 1 220 ? 24.869 -6.418 -24.408 1.00 75.38 220 ASP A N 1
ATOM 1639 C CA . ASP A 1 220 ? 24.996 -7.043 -23.079 1.00 75.38 220 ASP A CA 1
ATOM 1640 C C . ASP A 1 220 ? 23.815 -7.982 -22.739 1.00 75.38 220 ASP A C 1
ATOM 1642 O O . ASP A 1 220 ? 23.732 -8.531 -21.638 1.00 75.38 220 ASP A O 1
ATOM 1646 N N . ALA A 1 221 ? 22.885 -8.183 -23.680 1.00 74.50 221 ALA A N 1
ATOM 1647 C CA . ALA A 1 221 ? 21.743 -9.072 -23.525 1.00 74.50 221 ALA A CA 1
ATOM 1648 C C . ALA A 1 221 ? 22.168 -10.555 -23.609 1.00 74.50 221 ALA A C 1
ATOM 1650 O O . ALA A 1 221 ? 22.173 -11.168 -24.676 1.00 74.50 221 ALA A O 1
ATOM 1651 N N . GLY A 1 222 ? 22.529 -11.148 -22.470 1.00 73.75 222 GLY A N 1
ATOM 1652 C CA . GLY A 1 222 ? 22.798 -12.583 -22.338 1.00 73.75 222 GLY A CA 1
ATOM 1653 C C . GLY A 1 222 ? 21.543 -13.434 -22.097 1.00 73.75 222 GLY A C 1
ATOM 1654 O O . GLY A 1 222 ? 20.490 -12.935 -21.695 1.00 73.75 222 GLY A O 1
ATOM 1655 N N . ASN A 1 223 ? 21.657 -14.750 -22.280 1.00 74.12 223 ASN A N 1
ATOM 1656 C CA . ASN A 1 223 ? 20.640 -15.671 -21.770 1.00 74.12 223 ASN A CA 1
ATOM 1657 C C . ASN A 1 223 ? 20.635 -15.620 -20.242 1.00 74.12 223 ASN A C 1
ATOM 1659 O O . ASN A 1 223 ? 21.693 -15.716 -19.613 1.00 74.12 223 ASN A O 1
ATOM 1663 N N . LEU A 1 224 ? 19.447 -15.505 -19.645 1.00 67.31 224 LEU A N 1
ATOM 1664 C CA . LEU A 1 224 ? 19.334 -15.728 -18.212 1.00 67.31 224 LEU A CA 1
ATOM 1665 C C . LEU A 1 224 ? 19.697 -17.185 -17.898 1.00 67.31 224 LEU A C 1
ATOM 1667 O O . LEU A 1 224 ? 19.342 -18.083 -18.664 1.00 67.31 224 LEU A O 1
ATOM 1671 N N . PRO A 1 225 ? 20.406 -17.432 -16.786 1.00 69.88 225 PRO A N 1
ATOM 1672 C CA . PRO A 1 225 ? 20.643 -18.790 -16.330 1.00 69.88 225 PRO A CA 1
ATOM 1673 C C . PRO A 1 225 ? 19.302 -19.469 -16.042 1.00 69.88 225 PRO A C 1
ATOM 1675 O O . PRO A 1 225 ? 18.407 -18.846 -15.464 1.00 69.88 225 PRO A O 1
ATOM 1678 N N . ASP A 1 226 ? 19.182 -20.745 -16.413 1.00 60.88 226 ASP A N 1
ATOM 1679 C CA . ASP A 1 226 ? 18.007 -21.545 -16.078 1.00 60.88 226 ASP A CA 1
ATOM 1680 C C . ASP A 1 226 ? 17.752 -21.459 -14.572 1.00 60.88 226 ASP A C 1
ATOM 1682 O O . ASP A 1 226 ? 18.626 -21.765 -13.751 1.00 60.88 226 ASP A O 1
ATOM 1686 N N . ALA A 1 227 ? 16.550 -21.018 -14.197 1.00 51.34 227 ALA A N 1
ATOM 1687 C CA . ALA A 1 227 ? 16.170 -20.972 -12.799 1.00 51.34 227 ALA A CA 1
ATOM 1688 C C . ALA A 1 227 ? 16.212 -22.409 -12.251 1.00 51.34 227 ALA A C 1
ATOM 1690 O O . ALA A 1 227 ? 15.502 -23.276 -12.776 1.00 51.34 227 ALA A O 1
ATOM 1691 N N . PRO A 1 228 ? 17.002 -22.703 -11.200 1.00 45.97 228 PRO A N 1
ATOM 1692 C CA . PRO A 1 228 ? 16.914 -24.002 -10.555 1.00 45.97 228 PRO A CA 1
ATOM 1693 C C . PRO A 1 228 ? 15.467 -24.177 -10.101 1.00 45.97 228 PRO A C 1
ATOM 1695 O O . PRO A 1 228 ? 14.893 -23.247 -9.530 1.00 45.97 228 PRO A O 1
ATOM 1698 N N . ALA A 1 229 ? 14.866 -25.334 -10.399 1.00 42.75 229 ALA A N 1
ATOM 1699 C CA . ALA A 1 229 ? 13.474 -25.614 -10.071 1.00 42.75 229 ALA A CA 1
ATOM 1700 C C . ALA A 1 229 ? 13.216 -25.224 -8.612 1.00 42.75 229 ALA A C 1
ATOM 1702 O O . ALA A 1 229 ? 13.714 -25.872 -7.689 1.00 42.75 229 ALA A O 1
ATOM 1703 N N . VAL A 1 230 ? 12.487 -24.123 -8.408 1.00 44.38 230 VAL A N 1
ATOM 1704 C CA . VAL A 1 230 ? 12.186 -23.625 -7.071 1.00 44.38 230 VAL A CA 1
ATOM 1705 C C . VAL A 1 230 ? 11.295 -24.682 -6.443 1.00 44.38 230 VAL A C 1
ATOM 1707 O O . VAL A 1 230 ? 10.110 -24.787 -6.768 1.00 44.38 230 VAL A O 1
ATOM 1710 N N . ALA A 1 231 ? 11.877 -25.520 -5.583 1.00 38.56 231 ALA A N 1
ATOM 1711 C CA . ALA A 1 231 ? 11.107 -26.420 -4.753 1.00 38.56 231 ALA A CA 1
ATOM 1712 C C . ALA A 1 231 ? 10.101 -25.536 -4.023 1.00 38.56 231 ALA A C 1
ATOM 1714 O O . ALA A 1 231 ? 10.497 -24.634 -3.284 1.00 38.56 231 ALA A O 1
ATOM 1715 N N . ARG A 1 232 ? 8.805 -25.740 -4.292 1.00 38.81 232 ARG A N 1
ATOM 1716 C CA . ARG A 1 232 ? 7.730 -25.129 -3.515 1.00 38.81 232 ARG A CA 1
ATOM 1717 C C . ARG A 1 232 ? 7.940 -25.599 -2.085 1.00 38.81 232 ARG A C 1
ATOM 1719 O O . ARG A 1 232 ? 7.493 -26.682 -1.715 1.00 38.81 232 ARG A O 1
ATOM 1726 N N . THR A 1 233 ? 8.690 -24.834 -1.306 1.00 41.09 233 THR A N 1
ATOM 1727 C CA . THR A 1 233 ? 8.771 -25.040 0.124 1.00 41.09 233 THR A CA 1
ATOM 1728 C C . THR A 1 233 ? 7.339 -24.885 0.606 1.00 41.09 233 THR A C 1
ATOM 1730 O O . THR A 1 233 ? 6.674 -23.884 0.329 1.00 41.09 233 THR A O 1
ATOM 1733 N N . GLY A 1 234 ? 6.811 -25.943 1.228 1.00 45.22 234 GLY A N 1
ATOM 1734 C CA . GLY A 1 234 ? 5.537 -25.867 1.933 1.00 45.22 234 GLY A CA 1
ATOM 1735 C C . GLY A 1 234 ? 5.553 -24.709 2.942 1.00 45.22 234 GLY A C 1
ATOM 1736 O O . GLY A 1 234 ? 6.601 -24.082 3.130 1.00 45.22 234 GLY A O 1
ATOM 1737 N N . PRO A 1 235 ? 4.417 -24.404 3.597 1.00 39.78 235 PRO A N 1
ATOM 1738 C CA . PRO A 1 235 ? 4.373 -23.350 4.610 1.00 39.78 235 PRO A CA 1
ATOM 1739 C C . PRO A 1 235 ? 5.591 -23.488 5.522 1.00 39.78 235 PRO A C 1
ATOM 1741 O O . PRO A 1 235 ? 5.872 -24.600 5.979 1.00 39.78 235 PRO A O 1
ATOM 1744 N N . ALA A 1 236 ? 6.342 -22.389 5.683 1.00 40.22 236 ALA A N 1
ATOM 1745 C CA . ALA A 1 236 ? 7.598 -22.385 6.422 1.00 40.22 236 ALA A CA 1
ATOM 1746 C C . ALA A 1 236 ? 7.410 -23.209 7.703 1.00 40.22 236 ALA A C 1
ATOM 1748 O O . ALA A 1 236 ? 6.414 -22.980 8.407 1.00 40.22 236 ALA A O 1
ATOM 1749 N N . PRO A 1 237 ? 8.276 -24.206 7.978 1.00 38.00 237 PRO A N 1
ATOM 1750 C CA . PRO A 1 237 ? 8.126 -25.005 9.180 1.00 38.00 237 PRO A CA 1
ATOM 1751 C C . PRO A 1 237 ? 8.025 -24.029 10.343 1.00 38.00 237 PRO A C 1
ATOM 1753 O O . PRO A 1 237 ? 8.817 -23.086 10.435 1.00 38.00 237 PRO A O 1
ATOM 1756 N N . ARG A 1 238 ? 7.003 -24.201 11.192 1.00 35.81 238 ARG A N 1
ATOM 1757 C CA . ARG A 1 238 ? 6.929 -23.437 12.438 1.00 35.81 238 ARG A CA 1
ATOM 1758 C C . ARG A 1 238 ? 8.298 -23.594 13.080 1.00 35.81 238 ARG A C 1
ATOM 1760 O O . ARG A 1 238 ? 8.728 -24.729 13.269 1.00 35.81 238 ARG A O 1
ATOM 1767 N N . CYS A 1 239 ? 8.987 -22.486 13.343 1.00 27.73 239 CYS A N 1
ATOM 1768 C CA . CYS A 1 239 ? 10.209 -22.513 14.131 1.00 27.73 239 CYS A CA 1
ATOM 1769 C C . CYS A 1 239 ? 9.844 -23.080 15.503 1.00 27.73 239 CYS A C 1
ATOM 1771 O O . CYS A 1 239 ? 9.447 -22.349 16.410 1.00 27.73 239 CYS A O 1
ATOM 1773 N N . GLU A 1 240 ? 9.921 -24.399 15.642 1.00 34.56 240 GLU A N 1
ATOM 1774 C CA . GLU A 1 240 ? 10.011 -25.023 16.940 1.00 34.56 240 GLU A CA 1
ATOM 1775 C C . GLU A 1 240 ? 11.339 -24.561 17.535 1.00 34.56 240 GLU A C 1
ATOM 1777 O O . GLU A 1 240 ? 12.362 -24.580 16.844 1.00 34.56 240 GLU A O 1
ATOM 1782 N N . PRO A 1 241 ? 11.356 -24.094 18.790 1.00 37.56 241 PRO A N 1
ATOM 1783 C CA . PRO A 1 241 ? 12.599 -23.759 19.453 1.00 37.56 241 PRO A CA 1
ATOM 1784 C C . PRO A 1 241 ? 13.395 -25.055 19.645 1.00 37.56 241 PRO A C 1
ATOM 1786 O O . PRO A 1 241 ? 13.241 -25.760 20.643 1.00 37.56 241 PRO A O 1
ATOM 1789 N N . THR A 1 242 ? 14.242 -25.390 18.673 1.00 36.94 242 THR A N 1
ATOM 1790 C CA . THR A 1 242 ? 15.218 -26.468 18.787 1.00 36.94 242 THR A CA 1
ATOM 1791 C C . THR A 1 242 ? 16.123 -26.144 19.969 1.00 36.94 242 THR A C 1
ATOM 1793 O O . THR A 1 242 ? 16.840 -25.144 19.968 1.00 36.94 242 THR A O 1
ATOM 1796 N N . ARG A 1 243 ? 16.072 -26.983 21.008 1.00 43.09 243 ARG A N 1
ATOM 1797 C CA . ARG A 1 243 ? 16.793 -26.802 22.279 1.00 43.09 243 ARG A CA 1
ATOM 1798 C C . ARG A 1 243 ? 18.313 -26.993 22.182 1.00 43.09 243 ARG A C 1
ATOM 1800 O O . ARG A 1 243 ? 18.974 -27.049 23.215 1.00 43.09 243 ARG A O 1
ATOM 1807 N N . SER A 1 244 ? 18.899 -27.101 20.993 1.00 40.34 244 SER A N 1
ATOM 1808 C CA . SER A 1 244 ? 20.355 -27.180 20.833 1.00 40.34 244 SER A CA 1
ATOM 1809 C C . SER A 1 244 ? 20.789 -26.710 19.444 1.00 40.34 244 SER A C 1
ATOM 1811 O O . SER A 1 244 ? 20.147 -27.090 18.464 1.00 40.34 244 SER A O 1
ATOM 1813 N N . PRO A 1 245 ? 21.859 -25.901 19.339 1.00 39.47 245 PRO A N 1
ATOM 1814 C CA . PRO A 1 245 ? 22.467 -25.590 18.053 1.00 39.47 245 PRO A CA 1
ATOM 1815 C C . PRO A 1 245 ? 23.147 -26.848 17.480 1.00 39.47 245 PRO A C 1
ATOM 1817 O O . PRO A 1 245 ? 23.701 -27.640 18.249 1.00 39.47 245 PRO A O 1
ATOM 1820 N N . PRO A 1 246 ? 23.128 -27.057 16.151 1.00 34.34 246 PRO A N 1
ATOM 1821 C CA . PRO A 1 246 ? 23.896 -28.129 15.531 1.00 34.34 246 PRO A CA 1
ATOM 1822 C C . PRO A 1 246 ? 25.404 -27.872 15.723 1.00 34.34 246 PRO A C 1
ATOM 1824 O O . PRO A 1 246 ? 25.850 -26.725 15.620 1.00 34.34 246 PRO A O 1
ATOM 1827 N N . PRO A 1 247 ? 26.211 -28.908 16.005 1.00 36.59 247 PRO A N 1
ATOM 1828 C CA . PRO A 1 247 ? 27.646 -28.741 16.178 1.00 36.59 247 PRO A CA 1
ATOM 1829 C C . PRO A 1 247 ? 28.301 -28.518 14.808 1.00 36.59 247 PRO A C 1
ATOM 1831 O O . PRO A 1 247 ? 28.127 -29.335 13.908 1.00 36.59 247 PRO A O 1
ATOM 1834 N N . GLY A 1 248 ? 29.071 -27.435 14.647 1.00 41.94 248 GLY A N 1
ATOM 1835 C CA . GLY A 1 248 ? 30.048 -27.349 13.551 1.00 41.94 248 GLY A CA 1
ATOM 1836 C C . GLY A 1 248 ? 30.145 -26.054 12.744 1.00 41.94 248 GLY A C 1
ATOM 1837 O O . GLY A 1 248 ? 31.005 -25.995 11.873 1.00 41.94 248 GLY A O 1
ATOM 1838 N N . ILE A 1 249 ? 29.357 -25.006 13.005 1.00 35.62 249 ILE A N 1
ATOM 1839 C CA . ILE A 1 249 ? 29.593 -23.711 12.338 1.00 35.62 249 ILE A CA 1
ATOM 1840 C C . ILE A 1 249 ? 30.486 -22.853 13.232 1.00 35.62 249 ILE A C 1
ATOM 1842 O O . ILE A 1 249 ? 30.046 -22.290 14.233 1.00 35.62 249 ILE A O 1
ATOM 1846 N N . ALA A 1 250 ? 31.768 -22.808 12.872 1.00 35.50 250 ALA A N 1
ATOM 1847 C CA . ALA A 1 250 ? 32.747 -21.908 13.456 1.00 35.50 250 ALA A CA 1
ATOM 1848 C C . ALA A 1 250 ? 32.302 -20.447 13.282 1.00 35.50 250 ALA A C 1
ATOM 1850 O O . ALA A 1 250 ? 31.839 -20.041 12.216 1.00 35.50 250 ALA A O 1
ATOM 1851 N N . SER A 1 251 ? 32.447 -19.677 14.358 1.00 35.47 251 SER A N 1
ATOM 1852 C CA . SER A 1 251 ? 32.095 -18.267 14.477 1.00 35.47 251 SER A CA 1
ATOM 1853 C C . SER A 1 251 ? 32.609 -17.419 13.311 1.00 35.47 251 SER A C 1
ATOM 1855 O O . SER A 1 251 ? 33.793 -17.089 13.249 1.00 35.47 251 SER A O 1
ATOM 1857 N N . ILE A 1 252 ? 31.705 -16.984 12.434 1.00 34.44 252 ILE A N 1
ATOM 1858 C CA . ILE A 1 252 ? 31.943 -15.809 11.595 1.00 34.44 252 ILE A CA 1
ATOM 1859 C C . ILE A 1 252 ? 31.542 -14.599 12.438 1.00 34.44 252 ILE A C 1
ATOM 1861 O O . ILE A 1 252 ? 30.364 -14.326 12.662 1.00 34.44 252 ILE A O 1
ATOM 1865 N N . ASN A 1 253 ? 32.551 -13.907 12.962 1.00 33.97 253 ASN A N 1
ATOM 1866 C CA . ASN A 1 253 ? 32.396 -12.633 13.653 1.00 33.97 253 ASN A CA 1
ATOM 1867 C C . ASN A 1 253 ? 31.995 -11.543 12.648 1.00 33.97 253 ASN A C 1
ATOM 1869 O O . ASN A 1 253 ? 32.849 -10.854 12.097 1.00 33.97 253 ASN A O 1
ATOM 1873 N N . CYS A 1 254 ? 30.695 -11.342 12.451 1.00 27.12 254 CYS A N 1
ATOM 1874 C CA . CYS A 1 254 ? 30.164 -10.152 11.790 1.00 27.12 254 CYS A CA 1
ATOM 1875 C C . CYS A 1 254 ? 30.107 -8.997 12.807 1.00 27.12 254 CYS A C 1
ATOM 1877 O O . CYS A 1 254 ? 29.132 -8.854 13.542 1.00 27.12 254 CYS A O 1
ATOM 1879 N N . HIS A 1 255 ? 31.166 -8.188 12.881 1.00 32.47 255 HIS A N 1
ATOM 1880 C CA . HIS A 1 255 ? 31.131 -6.896 13.572 1.00 32.47 255 HIS A CA 1
ATOM 1881 C C . HIS A 1 255 ? 30.557 -5.840 12.626 1.00 32.47 255 HIS A C 1
ATOM 1883 O O . HIS A 1 255 ? 31.209 -5.453 11.661 1.00 32.47 255 HIS A O 1
ATOM 1889 N N . GLY A 1 256 ? 29.340 -5.382 12.914 1.00 30.27 256 GLY A N 1
ATOM 1890 C CA . GLY A 1 256 ? 28.693 -4.308 12.162 1.00 30.27 256 GLY A CA 1
ATOM 1891 C C . GLY A 1 256 ? 27.199 -4.180 12.439 1.00 30.27 256 GLY A C 1
ATOM 1892 O O . GLY A 1 256 ? 26.425 -4.020 11.507 1.00 30.27 256 GLY A O 1
ATOM 1893 N N . ALA A 1 257 ? 26.776 -4.301 13.698 1.00 29.91 257 ALA A N 1
ATOM 1894 C CA . ALA A 1 257 ? 25.432 -3.924 14.118 1.00 29.91 257 ALA A CA 1
ATOM 1895 C C . ALA A 1 257 ? 25.564 -3.050 15.362 1.00 29.91 257 ALA A C 1
ATOM 1897 O O . ALA A 1 257 ? 26.117 -3.470 16.380 1.00 29.91 257 ALA A O 1
ATOM 1898 N N . GLU A 1 258 ? 25.107 -1.811 15.223 1.00 28.47 258 GLU A N 1
ATOM 1899 C CA . GLU A 1 258 ? 25.001 -0.821 16.281 1.00 28.47 258 GLU A CA 1
ATOM 1900 C C . GLU A 1 258 ? 24.412 -1.442 17.547 1.00 28.47 258 GLU A C 1
ATOM 1902 O O . GLU A 1 258 ? 23.462 -2.228 17.508 1.00 28.47 258 GLU A O 1
ATOM 1907 N N . ALA A 1 259 ? 25.007 -1.085 18.682 1.00 29.36 259 ALA A N 1
ATOM 1908 C CA . ALA A 1 259 ? 24.593 -1.521 19.998 1.00 29.36 259 ALA A CA 1
ATOM 1909 C C . ALA A 1 259 ? 23.088 -1.279 20.203 1.00 29.36 259 ALA A C 1
ATOM 1911 O O . ALA A 1 259 ? 22.657 -0.177 20.549 1.00 29.36 259 ALA A O 1
ATOM 1912 N N . SER A 1 260 ? 22.290 -2.342 20.057 1.00 28.64 260 SER A N 1
ATOM 1913 C CA . SER A 1 260 ? 20.989 -2.432 20.708 1.00 28.64 260 SER A CA 1
ATOM 1914 C C . SER A 1 260 ? 21.234 -2.168 22.183 1.00 28.64 260 SER A C 1
ATOM 1916 O O . SER A 1 260 ? 21.858 -2.974 22.877 1.00 28.64 260 SER A O 1
ATOM 1918 N N . ARG A 1 261 ? 20.795 -0.996 22.647 1.00 29.86 261 ARG A N 1
ATOM 1919 C CA . ARG A 1 261 ? 20.820 -0.647 24.064 1.00 29.86 261 ARG A CA 1
ATOM 1920 C C . ARG A 1 261 ? 20.225 -1.830 24.832 1.00 29.86 261 ARG A C 1
ATOM 1922 O O . ARG A 1 261 ? 19.107 -2.236 24.502 1.00 29.86 261 ARG A O 1
ATOM 1929 N N . PRO A 1 262 ? 20.931 -2.405 25.819 1.00 33.31 262 PRO A N 1
ATOM 1930 C CA . PRO A 1 262 ? 20.340 -3.445 26.636 1.00 33.31 262 PRO A CA 1
ATOM 1931 C C . PRO A 1 262 ? 19.090 -2.847 27.280 1.00 33.31 262 PRO A C 1
ATOM 1933 O O . PRO A 1 262 ? 19.165 -1.828 27.971 1.00 33.31 262 PRO A O 1
ATOM 1936 N N . GLY A 1 263 ? 17.933 -3.453 27.003 1.00 41.53 263 GLY A N 1
ATOM 1937 C CA . GLY A 1 263 ? 16.703 -3.126 27.713 1.00 41.53 263 GLY A CA 1
ATOM 1938 C C . GLY A 1 263 ? 16.939 -3.210 29.227 1.00 41.53 263 GLY A C 1
ATOM 1939 O O . GLY A 1 263 ? 17.858 -3.915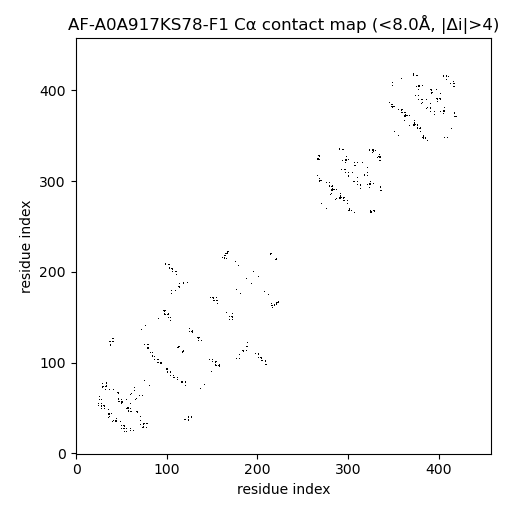 29.660 1.00 41.53 263 GLY A O 1
ATOM 1940 N N . PRO A 1 264 ? 16.154 -2.482 30.041 1.00 47.62 264 PRO A N 1
ATOM 1941 C CA . PRO A 1 264 ? 16.370 -2.410 31.482 1.00 47.62 264 PRO A CA 1
ATOM 1942 C C . PRO A 1 264 ? 16.526 -3.818 32.057 1.00 47.62 264 PRO A C 1
ATOM 1944 O O . PRO A 1 264 ? 15.686 -4.689 31.809 1.00 47.62 264 PRO A O 1
ATOM 1947 N N . ARG A 1 265 ? 17.633 -4.055 32.780 1.00 54.16 265 ARG A N 1
ATOM 1948 C CA . ARG A 1 265 ? 17.887 -5.360 33.398 1.00 54.16 265 ARG A CA 1
ATOM 1949 C C . ARG A 1 265 ? 16.677 -5.699 34.270 1.00 54.16 265 ARG A C 1
ATOM 1951 O O . ARG A 1 265 ? 16.285 -4.867 35.091 1.00 54.16 265 ARG A O 1
ATOM 1958 N N . PRO A 1 266 ? 16.054 -6.869 34.079 1.00 57.28 266 PRO A N 1
ATOM 1959 C CA . PRO A 1 266 ? 14.874 -7.225 34.842 1.00 57.28 266 PRO A CA 1
ATOM 1960 C C . PRO A 1 266 ? 15.226 -7.245 36.331 1.00 57.28 266 PRO A C 1
ATOM 1962 O O . PRO A 1 266 ? 16.199 -7.888 36.718 1.00 57.28 266 PRO A O 1
ATOM 1965 N N . ALA A 1 267 ? 14.439 -6.535 37.146 1.00 60.41 267 ALA A N 1
ATOM 1966 C CA . ALA A 1 267 ? 14.655 -6.438 38.586 1.00 60.41 267 ALA A CA 1
ATOM 1967 C C . ALA A 1 267 ? 14.795 -7.838 39.206 1.00 60.41 267 ALA A C 1
ATOM 1969 O O . ALA A 1 267 ? 13.991 -8.740 38.935 1.00 60.41 267 ALA A O 1
ATOM 1970 N N . GLU A 1 268 ? 15.843 -8.045 39.995 1.00 67.69 268 GLU A N 1
ATOM 1971 C CA . GLU A 1 268 ? 16.070 -9.300 40.700 1.00 67.69 268 GLU A CA 1
ATOM 1972 C C . GLU A 1 268 ? 15.019 -9.441 41.806 1.00 67.69 268 GLU A C 1
ATOM 1974 O O . GLU A 1 268 ? 14.895 -8.576 42.672 1.00 67.69 268 GLU A O 1
ATOM 1979 N N . ILE A 1 269 ? 14.194 -10.491 41.738 1.00 78.94 269 ILE A N 1
ATOM 1980 C CA . ILE A 1 269 ? 13.161 -10.739 42.745 1.00 78.94 269 ILE A CA 1
ATOM 1981 C C . ILE A 1 269 ? 13.703 -11.770 43.724 1.00 78.94 269 ILE A C 1
ATOM 1983 O O . ILE A 1 269 ? 13.754 -12.957 43.411 1.00 78.94 269 ILE A O 1
ATOM 1987 N N . VAL A 1 270 ? 14.037 -11.315 44.927 1.00 82.25 270 VAL A N 1
ATOM 1988 C CA . VAL A 1 270 ? 14.253 -12.188 46.083 1.00 82.25 270 VAL A CA 1
ATOM 1989 C C . VAL A 1 270 ? 12.934 -12.278 46.857 1.00 82.25 270 VAL A C 1
ATOM 1991 O O . VAL A 1 270 ? 12.371 -11.256 47.265 1.00 82.25 270 VAL A O 1
ATOM 1994 N N . LEU A 1 271 ? 12.406 -13.496 46.993 1.00 85.00 271 LEU A N 1
ATOM 1995 C CA . LEU A 1 271 ? 11.166 -13.793 47.723 1.00 85.00 271 LEU A CA 1
ATOM 1996 C C . LEU A 1 271 ? 11.491 -14.219 49.156 1.00 85.00 271 LEU A C 1
ATOM 1998 O O . LEU A 1 271 ? 12.327 -15.108 49.339 1.00 85.00 271 LEU A O 1
ATOM 2002 N N . SER A 1 272 ? 10.801 -13.643 50.141 1.00 87.56 272 SER A N 1
ATOM 2003 C CA . SER A 1 272 ? 10.808 -14.155 51.513 1.00 87.56 272 SER A CA 1
ATOM 2004 C C . SER A 1 272 ? 10.036 -15.476 51.603 1.00 87.56 272 SER A C 1
ATOM 2006 O O . SER A 1 272 ? 9.246 -15.821 50.716 1.00 87.56 272 SER A O 1
ATOM 2008 N N . ASP A 1 273 ? 10.248 -16.234 52.679 1.00 82.25 273 ASP A N 1
ATOM 2009 C CA . ASP A 1 273 ? 9.525 -17.492 52.895 1.00 82.25 273 ASP A CA 1
ATOM 2010 C C . ASP A 1 273 ? 8.018 -17.276 53.107 1.00 82.25 273 ASP A C 1
ATOM 2012 O O . ASP A 1 273 ? 7.212 -18.082 52.640 1.00 82.25 273 ASP A O 1
ATOM 2016 N N . GLU A 1 274 ? 7.635 -16.148 53.709 1.00 83.31 274 GLU A N 1
ATOM 2017 C CA . GLU A 1 274 ? 6.241 -15.724 53.876 1.00 83.31 274 GLU A CA 1
ATOM 2018 C C . GLU A 1 274 ? 5.577 -15.426 52.522 1.00 83.31 274 GLU A C 1
ATOM 2020 O O . GLU A 1 274 ? 4.537 -15.996 52.189 1.00 83.31 274 GLU A O 1
ATOM 2025 N N . GLU A 1 275 ? 6.226 -14.631 51.668 1.00 88.06 275 GLU A N 1
ATOM 2026 C CA . GLU A 1 275 ? 5.704 -14.288 50.338 1.00 88.06 275 GLU A CA 1
ATOM 2027 C C . GLU A 1 275 ? 5.648 -15.503 49.416 1.00 88.06 275 GLU A C 1
ATOM 2029 O O . GLU A 1 275 ? 4.709 -15.677 48.637 1.00 88.06 275 GLU A O 1
ATOM 2034 N N . ARG A 1 276 ? 6.650 -16.382 49.507 1.00 87.38 276 ARG A N 1
ATOM 2035 C CA . ARG A 1 276 ? 6.663 -17.655 48.788 1.00 87.38 276 ARG A CA 1
ATOM 2036 C C . ARG A 1 276 ? 5.509 -18.549 49.250 1.00 87.38 276 ARG A C 1
ATOM 2038 O O . ARG A 1 276 ? 4.921 -19.238 48.414 1.00 87.38 276 ARG A O 1
ATOM 2045 N N . GLY A 1 277 ? 5.178 -18.531 50.541 1.00 85.19 277 GLY A N 1
ATOM 2046 C CA . GLY A 1 277 ? 4.019 -19.208 51.117 1.00 85.19 277 GLY A CA 1
ATOM 2047 C C . GLY A 1 277 ? 2.697 -18.682 50.555 1.00 85.19 277 GLY A C 1
ATOM 2048 O O . GLY A 1 277 ? 1.908 -19.466 50.020 1.00 85.19 277 GLY A O 1
ATOM 2049 N N . GLU A 1 278 ? 2.491 -17.363 50.584 1.00 87.12 278 GLU A N 1
ATOM 2050 C CA . GLU A 1 278 ? 1.275 -16.723 50.064 1.00 87.12 278 GLU A CA 1
ATOM 2051 C C . GLU A 1 278 ? 1.084 -16.944 48.560 1.00 87.12 278 GLU A C 1
ATOM 2053 O O . GLU A 1 278 ? 0.013 -17.370 48.121 1.00 87.12 278 GLU A O 1
ATOM 2058 N N . LEU A 1 279 ? 2.132 -16.741 47.755 1.00 89.50 279 LEU A N 1
ATOM 2059 C CA . LEU A 1 279 ? 2.068 -16.941 46.306 1.00 89.50 279 LEU A CA 1
ATOM 2060 C C . LEU A 1 279 ? 1.765 -18.403 45.943 1.00 89.50 279 LEU A C 1
ATOM 2062 O O . LEU A 1 279 ? 1.026 -18.664 44.990 1.00 89.50 279 LEU A O 1
ATOM 2066 N N . ARG A 1 280 ? 2.293 -19.373 46.707 1.00 88.88 280 ARG A N 1
ATOM 2067 C CA . ARG A 1 280 ? 1.941 -20.798 46.553 1.00 88.88 280 ARG A CA 1
ATOM 2068 C C . ARG A 1 280 ? 0.503 -21.080 46.981 1.00 88.88 280 ARG A C 1
ATOM 2070 O O . ARG A 1 280 ? -0.120 -21.974 46.413 1.00 88.88 280 ARG A O 1
ATOM 2077 N N . GLY A 1 281 ? -0.028 -20.357 47.966 1.00 85.69 281 GLY A N 1
ATOM 2078 C CA . GLY A 1 281 ? -1.449 -20.385 48.321 1.00 85.69 281 GLY A CA 1
ATOM 2079 C C . GLY A 1 281 ? -2.324 -19.914 47.158 1.00 85.69 281 GLY A C 1
ATOM 2080 O O . GLY A 1 281 ? -3.190 -20.651 46.692 1.00 85.69 281 GLY A O 1
ATOM 2081 N N . TRP A 1 282 ? -2.020 -18.742 46.596 1.00 89.25 282 TRP A N 1
ATOM 2082 C CA . TRP A 1 282 ? -2.751 -18.170 45.459 1.00 89.25 282 TRP A CA 1
ATOM 2083 C C . TRP A 1 282 ? -2.666 -19.035 44.198 1.00 89.25 282 TRP A C 1
ATOM 2085 O O . TRP A 1 282 ? -3.645 -19.175 43.471 1.00 89.25 282 TRP A O 1
ATOM 2095 N N . ALA A 1 283 ? -1.525 -19.678 43.948 1.00 86.00 283 ALA A N 1
ATOM 2096 C CA . ALA A 1 283 ? -1.369 -20.581 42.812 1.00 86.00 283 ALA A CA 1
ATOM 2097 C C . ALA A 1 283 ? -2.188 -21.886 42.934 1.00 86.00 283 ALA A C 1
ATOM 2099 O O . ALA A 1 283 ? -2.413 -22.533 41.909 1.00 86.00 283 ALA A O 1
ATOM 2100 N N . ARG A 1 284 ? -2.615 -22.279 44.149 1.00 83.62 284 ARG A N 1
ATOM 2101 C CA . ARG A 1 284 ? -3.286 -23.564 44.441 1.00 83.62 284 ARG A CA 1
ATOM 2102 C C . ARG A 1 284 ? -4.818 -23.517 44.486 1.00 83.62 284 ARG A C 1
ATOM 2104 O O . ARG A 1 284 ? -5.410 -24.585 44.379 1.00 83.62 284 ARG A O 1
ATOM 2111 N N . GLY A 1 285 ? -5.451 -22.338 44.535 1.00 67.12 285 GLY A N 1
ATOM 2112 C CA . GLY A 1 285 ? -6.837 -22.207 44.047 1.00 67.12 285 GLY A CA 1
ATOM 2113 C C . GLY A 1 285 ? -7.940 -21.682 44.978 1.00 67.12 285 GLY A C 1
ATOM 2114 O O . GLY A 1 285 ? -9.064 -22.147 44.858 1.00 67.12 285 GLY A O 1
ATOM 2115 N N . GLU A 1 286 ? -7.698 -20.661 45.803 1.00 65.25 286 GLU A N 1
ATOM 2116 C CA . GLU A 1 286 ? -8.781 -19.918 46.502 1.00 65.25 286 GLU A CA 1
ATOM 2117 C C . GLU A 1 286 ? -8.949 -18.468 46.007 1.00 65.25 286 GLU A C 1
ATOM 2119 O O . GLU A 1 286 ? -9.667 -17.659 46.591 1.00 65.25 286 GLU A O 1
ATOM 2124 N N . VAL A 1 287 ? -8.282 -18.116 44.905 1.00 79.31 287 VAL A N 1
ATOM 2125 C CA . VAL A 1 287 ? -8.262 -16.758 44.347 1.00 79.31 287 VAL A CA 1
ATOM 2126 C C . VAL A 1 287 ? -8.725 -16.735 42.890 1.00 79.31 287 VAL A C 1
ATOM 2128 O O . VAL A 1 287 ? -8.662 -17.761 42.208 1.00 79.31 287 VAL A O 1
ATOM 2131 N N . PRO A 1 288 ? -9.142 -15.567 42.360 1.00 80.62 288 PRO A N 1
ATOM 2132 C CA . PRO A 1 288 ? -9.495 -15.433 40.952 1.00 80.62 288 PRO A CA 1
ATOM 2133 C C . PRO A 1 288 ? -8.384 -15.955 40.019 1.00 80.62 288 PRO A C 1
ATOM 2135 O O . PRO A 1 288 ? -7.209 -15.659 40.267 1.00 80.62 288 PRO A O 1
ATOM 2138 N N . PRO A 1 289 ? -8.715 -16.638 38.902 1.00 79.75 289 PRO A N 1
ATOM 2139 C CA . PRO A 1 289 ? -7.728 -17.272 38.015 1.00 79.75 289 PRO A CA 1
ATOM 2140 C C . PRO A 1 289 ? -6.602 -16.334 37.561 1.00 79.75 289 PRO A C 1
ATOM 2142 O O . PRO A 1 289 ? -5.432 -16.701 37.535 1.00 79.75 289 PRO A O 1
ATOM 2145 N N . ARG A 1 290 ? -6.936 -15.063 37.309 1.00 81.19 290 ARG A N 1
ATOM 2146 C CA . ARG A 1 290 ? -5.963 -14.035 36.912 1.00 81.19 290 ARG A CA 1
ATOM 2147 C C . ARG A 1 290 ? -4.926 -13.733 37.993 1.00 81.19 290 ARG A C 1
ATOM 2149 O O . ARG A 1 290 ? -3.798 -13.399 37.648 1.00 81.19 290 ARG A O 1
ATOM 2156 N N . LEU A 1 291 ? -5.298 -13.803 39.271 1.00 83.62 291 LEU A N 1
ATOM 2157 C CA . LEU A 1 291 ? -4.372 -13.608 40.387 1.00 83.62 291 LEU A CA 1
ATOM 2158 C C . LEU A 1 291 ? -3.486 -14.846 40.574 1.00 83.62 291 LEU A C 1
ATOM 2160 O O . LEU A 1 291 ? -2.284 -14.700 40.786 1.00 83.62 291 LEU A O 1
ATOM 2164 N N . ALA A 1 292 ? -4.047 -16.046 40.393 1.00 85.25 292 ALA A N 1
ATOM 2165 C CA . ALA A 1 292 ? -3.285 -17.293 40.397 1.00 85.25 292 ALA A CA 1
ATOM 2166 C C . ALA A 1 292 ? -2.214 -17.318 39.290 1.00 85.25 292 ALA A C 1
ATOM 2168 O O . ALA A 1 292 ? -1.072 -17.699 39.540 1.00 85.25 292 ALA A O 1
ATOM 2169 N N . ASP A 1 293 ? -2.538 -16.845 38.083 1.00 85.50 293 ASP A N 1
ATOM 2170 C CA . ASP A 1 293 ? -1.580 -16.790 36.972 1.00 85.50 293 ASP A CA 1
ATOM 2171 C C . ASP A 1 293 ? -0.463 -15.764 37.207 1.00 85.50 293 ASP A C 1
ATOM 2173 O O . ASP A 1 293 ? 0.706 -16.039 36.931 1.00 85.50 293 ASP A O 1
ATOM 2177 N N . ARG A 1 294 ? -0.783 -14.611 37.808 1.00 91.56 294 ARG A N 1
ATOM 2178 C CA . ARG A 1 294 ? 0.224 -13.627 38.248 1.00 91.56 294 ARG A CA 1
ATOM 2179 C C . ARG A 1 294 ? 1.149 -14.206 39.317 1.00 91.56 294 ARG A C 1
ATOM 2181 O O . ARG A 1 294 ? 2.358 -13.994 39.249 1.00 91.56 294 ARG A O 1
ATOM 2188 N N . ALA A 1 295 ? 0.597 -14.959 40.268 1.00 89.50 295 ALA A N 1
ATOM 2189 C CA . ALA A 1 295 ? 1.371 -15.599 41.325 1.00 89.50 295 ALA A CA 1
ATOM 2190 C C . ALA A 1 295 ? 2.353 -16.644 40.767 1.00 89.50 295 ALA A C 1
ATOM 2192 O O . ALA A 1 295 ? 3.519 -16.656 41.162 1.00 89.50 295 ALA A O 1
ATOM 2193 N N . LYS A 1 296 ? 1.928 -17.458 39.787 1.00 89.94 296 LYS A N 1
ATOM 2194 C CA . LYS A 1 296 ? 2.805 -18.413 39.078 1.00 89.94 296 LYS A CA 1
ATOM 2195 C C . LYS A 1 296 ? 3.969 -17.712 38.371 1.00 89.94 296 LYS A C 1
ATOM 2197 O O . LYS A 1 296 ? 5.100 -18.186 38.456 1.00 89.94 296 LYS A O 1
ATOM 2202 N N . VAL A 1 297 ? 3.705 -16.575 37.720 1.00 90.19 297 VAL A N 1
ATOM 2203 C CA . VAL A 1 297 ? 4.737 -15.768 37.045 1.00 90.19 297 VAL A CA 1
ATOM 2204 C C . VAL A 1 297 ? 5.775 -15.249 38.043 1.00 90.19 297 VAL A C 1
ATOM 2206 O O . VAL A 1 297 ? 6.971 -15.384 37.799 1.00 90.19 297 VAL A O 1
ATOM 2209 N N . VAL A 1 298 ? 5.350 -14.698 39.184 1.00 90.75 298 VAL A N 1
ATOM 2210 C CA . VAL A 1 298 ? 6.280 -14.168 40.198 1.00 90.75 298 VAL A CA 1
ATOM 2211 C C . VAL A 1 298 ? 7.074 -15.276 40.893 1.00 90.75 298 VAL A C 1
ATOM 2213 O O . VAL A 1 298 ? 8.276 -15.109 41.095 1.00 90.75 298 VAL A O 1
ATOM 2216 N N . LEU A 1 299 ? 6.451 -16.421 41.197 1.00 89.44 299 LEU A N 1
ATOM 2217 C CA . LEU A 1 299 ? 7.156 -17.588 41.740 1.00 89.44 299 LEU A CA 1
ATOM 2218 C C . LEU A 1 299 ? 8.272 -18.056 40.800 1.00 89.44 299 LEU A C 1
ATOM 2220 O O . LEU A 1 299 ? 9.392 -18.264 41.253 1.00 89.44 299 LEU A O 1
ATOM 2224 N N . ALA A 1 300 ? 7.992 -18.152 39.498 1.00 87.44 300 ALA A N 1
ATOM 2225 C CA . ALA A 1 300 ? 8.985 -18.542 38.499 1.00 87.44 300 ALA A CA 1
ATOM 2226 C C . ALA A 1 300 ? 10.103 -17.492 38.331 1.00 87.44 300 ALA A C 1
ATOM 2228 O O . ALA A 1 300 ? 11.258 -17.856 38.124 1.00 87.44 300 ALA A O 1
ATOM 2229 N N . CYS A 1 301 ? 9.801 -16.195 38.473 1.00 86.38 301 CYS A N 1
ATOM 2230 C CA . CYS A 1 301 ? 10.829 -15.147 38.520 1.00 86.38 301 CYS A CA 1
ATOM 2231 C C . CYS A 1 301 ? 11.745 -15.278 39.751 1.00 86.38 301 CYS A C 1
ATOM 2233 O O . CYS A 1 301 ? 12.946 -15.045 39.634 1.00 86.38 301 CYS A O 1
ATOM 2235 N N . GLY A 1 302 ? 11.196 -15.663 40.909 1.00 84.56 302 GLY A N 1
ATOM 2236 C CA . GLY A 1 302 ? 11.949 -15.877 42.151 1.00 84.56 302 GLY A CA 1
ATOM 2237 C C . GLY A 1 302 ? 12.821 -17.139 42.164 1.00 84.56 302 GLY A C 1
ATOM 2238 O O . GLY A 1 302 ? 13.649 -17.296 43.054 1.00 84.56 302 GLY A O 1
ATOM 2239 N N . GLU A 1 303 ? 12.665 -18.027 41.176 1.00 83.50 303 GLU A N 1
ATOM 2240 C CA . GLU A 1 303 ? 13.556 -19.172 40.927 1.00 83.50 303 GLU A CA 1
ATOM 2241 C C . GLU A 1 303 ? 14.809 -18.778 40.110 1.00 83.50 303 GLU A C 1
ATOM 2243 O O . GLU A 1 303 ? 15.613 -19.639 39.762 1.00 83.50 303 GLU A O 1
ATOM 2248 N N . GLY A 1 304 ? 14.981 -17.492 39.771 1.00 78.75 304 GLY A N 1
ATOM 2249 C CA . GLY A 1 304 ? 16.135 -16.994 39.011 1.00 78.75 304 GLY A CA 1
ATOM 2250 C C . GLY A 1 304 ? 16.025 -17.174 37.492 1.00 78.75 304 GLY A C 1
ATOM 2251 O O . GLY A 1 304 ? 16.991 -16.950 36.764 1.00 78.75 304 GLY A O 1
ATOM 2252 N N . LEU A 1 305 ? 14.853 -17.558 36.983 1.00 77.62 305 LEU A N 1
ATOM 2253 C CA . LEU A 1 305 ? 14.629 -17.747 35.551 1.00 77.62 305 LEU A CA 1
ATOM 2254 C C . LEU A 1 305 ? 14.621 -16.412 34.780 1.00 77.62 305 LEU A C 1
ATOM 2256 O O . LEU A 1 305 ? 14.197 -15.356 35.270 1.00 77.62 305 LEU A O 1
ATOM 2260 N N . SER A 1 306 ? 15.055 -16.466 33.516 1.00 81.31 306 SER A N 1
ATOM 2261 C CA . SER A 1 306 ? 14.944 -15.333 32.592 1.00 81.31 306 SER A CA 1
ATOM 2262 C C . SER A 1 306 ? 13.479 -15.062 32.231 1.00 81.31 306 SER A C 1
ATOM 2264 O O . SER A 1 306 ? 12.654 -15.977 32.219 1.00 81.31 306 SER A O 1
ATOM 2266 N N . ASN A 1 307 ? 13.138 -13.818 31.872 1.00 82.44 307 ASN A N 1
ATOM 2267 C CA . ASN A 1 307 ? 11.756 -13.475 31.501 1.00 82.44 307 ASN A CA 1
ATOM 2268 C C . ASN A 1 307 ? 11.227 -14.336 30.338 1.00 82.44 307 ASN A C 1
ATOM 2270 O O . ASN A 1 307 ? 10.046 -14.670 30.317 1.00 82.44 307 ASN A O 1
ATOM 2274 N N . ALA A 1 308 ? 12.098 -14.728 29.401 1.00 75.62 308 ALA A N 1
ATOM 2275 C CA . ALA A 1 308 ? 11.751 -15.617 28.293 1.00 75.62 308 ALA A CA 1
ATOM 2276 C C . ALA A 1 308 ? 11.443 -17.053 28.764 1.00 75.62 308 ALA A C 1
ATOM 2278 O O . ALA A 1 308 ? 10.479 -17.662 28.301 1.00 75.62 308 ALA A O 1
ATOM 2279 N N . ALA A 1 309 ? 12.211 -17.579 29.724 1.00 77.50 309 ALA A N 1
ATOM 2280 C CA . ALA A 1 309 ? 11.968 -18.900 30.301 1.00 77.50 309 ALA A CA 1
ATOM 2281 C C . ALA A 1 309 ? 10.680 -18.930 31.143 1.00 77.50 309 ALA A C 1
ATOM 2283 O O . ALA A 1 309 ? 9.888 -19.865 31.026 1.00 77.50 309 ALA A O 1
ATOM 2284 N N . VAL A 1 310 ? 10.425 -17.877 31.929 1.00 83.31 310 VAL A N 1
ATOM 2285 C CA . VAL A 1 310 ? 9.177 -17.718 32.695 1.00 83.31 310 VAL A CA 1
ATOM 2286 C C . VAL A 1 310 ? 7.964 -17.615 31.766 1.00 83.31 310 VAL A C 1
ATOM 2288 O O . VAL A 1 310 ? 6.955 -18.274 32.005 1.00 83.31 310 VAL A O 1
ATOM 2291 N N . ALA A 1 311 ? 8.067 -16.840 30.682 1.00 83.06 311 ALA A N 1
ATOM 2292 C CA . ALA A 1 311 ? 7.009 -16.697 29.680 1.00 83.06 311 ALA A CA 1
ATOM 2293 C C . ALA A 1 311 ? 6.603 -18.053 29.082 1.00 83.06 311 ALA A C 1
ATOM 2295 O O . ALA A 1 311 ? 5.420 -18.392 29.059 1.00 83.06 311 ALA A O 1
ATOM 2296 N N . SER A 1 312 ? 7.596 -18.858 28.690 1.00 79.50 312 SER A N 1
ATOM 2297 C CA . SER A 1 312 ? 7.387 -20.213 28.169 1.00 79.50 312 SER A CA 1
ATOM 2298 C C . SER A 1 312 ? 6.756 -21.146 29.212 1.00 79.50 312 SER A C 1
ATOM 2300 O O . SER A 1 312 ? 5.768 -21.817 28.923 1.00 79.50 312 SER A O 1
ATOM 2302 N N . ARG A 1 313 ? 7.250 -21.131 30.459 1.00 85.25 313 ARG A N 1
ATOM 2303 C CA . ARG A 1 313 ? 6.750 -21.990 31.549 1.00 85.25 313 ARG A CA 1
ATOM 2304 C C . ARG A 1 313 ? 5.317 -21.664 31.973 1.00 85.25 313 ARG A C 1
ATOM 2306 O O . ARG A 1 313 ? 4.574 -22.566 32.348 1.00 85.25 313 ARG A O 1
ATOM 2313 N N . CYS A 1 314 ? 4.938 -20.389 31.947 1.00 83.69 314 CYS A N 1
ATOM 2314 C CA . CYS A 1 314 ? 3.615 -19.934 32.373 1.00 83.69 314 CYS A CA 1
ATOM 2315 C C . CYS A 1 314 ? 2.616 -19.773 31.216 1.00 83.69 314 CYS A C 1
ATOM 2317 O O . CYS A 1 314 ? 1.459 -19.462 31.482 1.00 83.69 314 CYS A O 1
ATOM 2319 N N . GLY A 1 315 ? 3.033 -19.959 29.957 1.00 81.50 315 GLY A N 1
ATOM 2320 C CA . GLY A 1 315 ? 2.164 -19.791 28.787 1.00 81.50 315 GLY A CA 1
ATOM 2321 C C . GLY A 1 315 ? 1.702 -18.345 28.561 1.00 81.50 315 GLY A C 1
ATOM 2322 O O . GLY A 1 315 ? 0.587 -18.121 28.097 1.00 81.50 315 GLY A O 1
ATOM 2323 N N . VAL A 1 316 ? 2.530 -17.353 28.913 1.00 81.56 316 VAL A N 1
ATOM 2324 C CA . VAL A 1 316 ? 2.213 -15.914 28.804 1.00 81.56 316 VAL A CA 1
ATOM 2325 C C . VAL A 1 316 ? 3.246 -15.176 27.950 1.00 81.56 316 VAL A C 1
ATOM 2327 O O . VAL A 1 316 ? 4.367 -15.639 27.777 1.00 81.56 316 VAL A O 1
ATOM 2330 N N . GLY A 1 317 ? 2.904 -13.994 27.429 1.00 78.38 317 GLY A N 1
ATOM 2331 C CA . GLY A 1 317 ? 3.847 -13.169 26.663 1.00 78.38 317 GLY A CA 1
ATOM 2332 C C . GLY A 1 317 ? 4.970 -12.567 27.524 1.00 78.38 317 GLY A C 1
ATOM 2333 O O . GLY A 1 317 ? 4.760 -12.217 28.686 1.00 78.38 317 GLY A O 1
ATOM 2334 N N . GLY A 1 318 ? 6.158 -12.360 26.943 1.00 73.06 318 GLY A N 1
ATOM 2335 C CA . GLY A 1 318 ? 7.316 -11.785 27.651 1.00 73.06 318 GLY A CA 1
ATOM 2336 C C . GLY A 1 318 ? 7.054 -10.402 28.267 1.00 73.06 318 GLY A C 1
ATOM 2337 O O . GLY A 1 318 ? 7.490 -10.130 29.383 1.00 73.06 318 GLY A O 1
ATOM 2338 N N . ALA A 1 319 ? 6.258 -9.555 27.605 1.00 71.06 319 ALA A N 1
ATOM 2339 C CA . ALA A 1 319 ? 5.841 -8.255 28.142 1.00 71.06 319 ALA A CA 1
ATOM 2340 C C . ALA A 1 319 ? 4.979 -8.381 29.414 1.00 71.06 319 ALA A C 1
ATOM 2342 O O . ALA A 1 319 ? 5.065 -7.548 30.318 1.00 71.06 319 ALA A O 1
ATOM 2343 N N . THR A 1 320 ? 4.178 -9.447 29.521 1.00 79.06 320 THR A N 1
ATOM 2344 C CA . THR A 1 320 ? 3.378 -9.758 30.712 1.00 79.06 320 THR A CA 1
ATOM 2345 C C . THR A 1 320 ? 4.277 -10.124 31.888 1.00 79.06 320 THR A C 1
ATOM 2347 O O . THR A 1 320 ? 4.049 -9.639 32.995 1.00 79.06 320 THR A O 1
ATOM 2350 N N . VAL A 1 321 ? 5.328 -10.913 31.644 1.00 84.00 321 VAL A N 1
ATOM 2351 C CA . VAL A 1 321 ? 6.330 -11.256 32.664 1.00 84.00 321 VAL A CA 1
ATOM 2352 C C . VAL A 1 321 ? 7.063 -10.007 33.140 1.00 84.00 321 VAL A C 1
ATOM 2354 O O . VAL A 1 321 ? 7.112 -9.762 34.341 1.00 84.00 321 VAL A O 1
ATOM 2357 N N . THR A 1 322 ? 7.558 -9.177 32.216 1.00 84.25 322 THR A N 1
ATOM 2358 C CA . THR A 1 322 ? 8.237 -7.915 32.552 1.00 84.25 322 THR A CA 1
ATOM 2359 C C . THR A 1 322 ? 7.351 -7.018 33.416 1.00 84.25 322 THR A C 1
ATOM 2361 O O . THR A 1 322 ? 7.784 -6.565 34.471 1.00 84.25 322 THR A O 1
ATOM 2364 N N . LYS A 1 323 ? 6.080 -6.833 33.035 1.00 84.25 323 LYS A N 1
ATOM 2365 C CA . LYS A 1 323 ? 5.116 -6.023 33.793 1.00 84.25 323 LYS A CA 1
ATOM 2366 C C . LYS A 1 323 ? 4.932 -6.510 35.231 1.00 84.25 323 LYS A C 1
ATOM 2368 O O . LYS A 1 323 ? 4.972 -5.701 36.156 1.00 84.25 323 LYS A O 1
ATOM 2373 N N . TRP A 1 324 ? 4.678 -7.804 35.431 1.00 88.38 324 TRP A N 1
ATOM 2374 C CA . TRP A 1 324 ? 4.423 -8.334 36.775 1.00 88.38 324 TRP A CA 1
ATOM 2375 C C . TRP A 1 324 ? 5.691 -8.416 37.618 1.00 88.38 324 TRP A C 1
ATOM 2377 O O . TRP A 1 324 ? 5.621 -8.186 38.821 1.00 88.38 324 TRP A O 1
ATOM 2387 N N . ARG A 1 325 ? 6.847 -8.647 36.988 1.00 87.00 325 ARG A N 1
ATOM 2388 C CA . ARG A 1 325 ? 8.153 -8.605 37.648 1.00 87.00 325 ARG A CA 1
ATOM 2389 C C . ARG A 1 325 ? 8.451 -7.209 38.202 1.00 87.00 325 ARG A C 1
ATOM 2391 O O . ARG A 1 325 ? 8.777 -7.088 39.377 1.00 87.00 325 ARG A O 1
ATOM 2398 N N . SER A 1 326 ? 8.257 -6.163 37.397 1.00 83.50 326 SER A N 1
ATOM 2399 C CA . SER A 1 326 ? 8.421 -4.771 37.841 1.00 83.50 326 SER A CA 1
ATOM 2400 C C . SER A 1 326 ? 7.425 -4.396 38.940 1.00 83.50 326 SER A C 1
ATOM 2402 O O . SER A 1 326 ? 7.823 -3.907 39.991 1.00 83.50 326 SER A O 1
ATOM 2404 N N . ARG A 1 327 ? 6.135 -4.708 38.756 1.00 85.12 327 ARG A N 1
ATOM 2405 C CA . ARG A 1 327 ? 5.108 -4.401 39.766 1.00 85.12 327 ARG A CA 1
ATOM 2406 C C . ARG A 1 327 ? 5.346 -5.104 41.097 1.00 85.12 327 ARG A C 1
ATOM 2408 O O . ARG A 1 327 ? 5.118 -4.504 42.139 1.00 85.12 327 ARG A O 1
ATOM 2415 N N . PHE A 1 328 ? 5.798 -6.356 41.076 1.00 87.69 328 PHE A N 1
ATOM 2416 C CA . PHE A 1 328 ? 6.130 -7.068 42.306 1.00 87.69 328 PHE A CA 1
ATOM 2417 C C . PHE A 1 328 ? 7.391 -6.504 42.970 1.00 87.69 328 PHE A C 1
ATOM 2419 O O . PHE A 1 328 ? 7.437 -6.402 44.191 1.00 87.69 328 PHE A O 1
ATOM 2426 N N . ALA A 1 329 ? 8.400 -6.103 42.192 1.00 85.50 329 ALA A N 1
ATOM 2427 C CA . ALA A 1 329 ? 9.594 -5.462 42.738 1.00 85.50 329 ALA A CA 1
ATOM 2428 C C . ALA A 1 329 ? 9.259 -4.149 43.473 1.00 85.50 329 ALA A C 1
ATOM 2430 O O . ALA A 1 329 ? 9.831 -3.880 44.523 1.00 85.50 329 ALA A O 1
ATOM 2431 N N . GLU A 1 330 ? 8.298 -3.378 42.959 1.00 82.31 330 GLU A N 1
ATOM 2432 C CA . GLU A 1 330 ? 7.879 -2.094 43.538 1.00 82.31 330 GLU A CA 1
ATOM 2433 C C . GLU A 1 330 ? 6.862 -2.233 44.681 1.00 82.31 330 GLU A C 1
ATOM 2435 O O . GLU A 1 330 ? 6.927 -1.500 45.662 1.00 82.31 330 GLU A O 1
ATOM 2440 N N . GLN A 1 331 ? 5.887 -3.137 44.548 1.00 84.44 331 GLN A N 1
ATOM 2441 C CA . GLN A 1 331 ? 4.6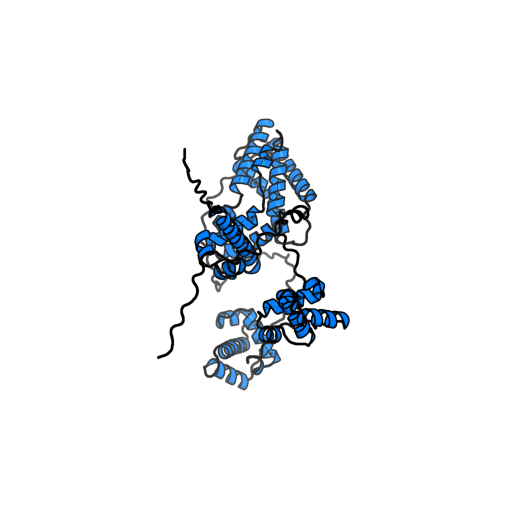71 -3.151 45.379 1.00 84.44 331 GLN A CA 1
ATOM 2442 C C . GLN A 1 331 ? 4.432 -4.499 46.082 1.00 84.44 331 GLN A C 1
ATOM 2444 O O . GLN A 1 331 ? 3.379 -4.702 46.692 1.00 84.44 331 GLN A O 1
ATOM 2449 N N . ARG A 1 332 ? 5.383 -5.440 45.979 1.00 90.12 332 ARG A N 1
ATOM 2450 C CA . ARG A 1 332 ? 5.319 -6.804 46.537 1.00 90.12 332 ARG A CA 1
ATOM 2451 C C . ARG A 1 332 ? 3.973 -7.480 46.221 1.00 90.12 332 ARG A C 1
ATOM 2453 O O . ARG A 1 332 ? 3.457 -7.368 45.106 1.00 90.12 332 ARG A O 1
ATOM 2460 N N . LEU A 1 333 ? 3.391 -8.186 47.189 1.00 85.81 333 LEU A N 1
ATOM 2461 C CA . LEU A 1 333 ? 2.127 -8.921 47.064 1.00 85.81 333 LEU A CA 1
ATOM 2462 C C . LEU A 1 333 ? 0.931 -8.025 46.687 1.00 85.81 333 LEU A C 1
ATOM 2464 O O . LEU A 1 333 ? 0.042 -8.461 45.951 1.00 85.81 333 LEU A O 1
ATOM 2468 N N . ALA A 1 334 ? 0.920 -6.759 47.124 1.00 82.44 334 ALA A N 1
ATOM 2469 C CA . ALA A 1 334 ? -0.149 -5.811 46.805 1.00 82.44 334 ALA A CA 1
ATOM 2470 C C . ALA A 1 334 ? -0.195 -5.472 45.304 1.00 82.44 334 ALA A C 1
ATOM 2472 O O . ALA A 1 334 ? -1.280 -5.355 44.732 1.00 82.44 334 ALA A O 1
ATOM 2473 N N . GLY A 1 335 ? 0.966 -5.421 44.640 1.00 81.69 335 GLY A N 1
ATOM 2474 C CA . GLY A 1 335 ? 1.093 -5.114 43.209 1.00 81.69 335 GLY A CA 1
ATOM 2475 C C . GLY A 1 335 ? 0.498 -6.154 42.255 1.00 81.69 335 GLY A C 1
ATOM 2476 O O . GLY A 1 335 ? 0.361 -5.889 41.056 1.00 81.69 335 GLY A O 1
ATOM 2477 N N . LEU A 1 336 ? 0.144 -7.341 42.761 1.00 83.38 336 LEU A N 1
ATOM 2478 C CA . LEU A 1 336 ? -0.463 -8.417 41.973 1.00 83.38 336 LEU A CA 1
ATOM 2479 C C . LEU A 1 336 ? -1.994 -8.362 41.956 1.00 83.38 336 LEU A C 1
ATOM 2481 O O . LEU A 1 336 ? -2.614 -8.990 41.090 1.00 83.38 336 LEU A O 1
ATOM 2485 N N . ARG A 1 337 ? -2.607 -7.592 42.860 1.00 80.38 337 ARG A N 1
ATOM 2486 C CA . ARG A 1 337 ? -4.061 -7.406 42.931 1.00 80.38 337 ARG A CA 1
ATOM 2487 C C . ARG A 1 337 ? -4.553 -6.472 41.820 1.00 80.38 337 ARG A C 1
ATOM 2489 O O . ARG A 1 337 ? -3.791 -5.709 41.228 1.00 80.38 337 ARG A O 1
ATOM 2496 N N . ASP A 1 338 ? -5.834 -6.578 41.480 1.00 68.75 338 ASP A N 1
ATOM 2497 C CA . ASP A 1 338 ? -6.449 -5.691 40.491 1.00 68.75 338 ASP A CA 1
ATOM 2498 C C . ASP A 1 338 ? -6.603 -4.280 41.072 1.00 68.75 338 ASP A C 1
ATOM 2500 O O . ASP A 1 338 ? -7.282 -4.087 42.076 1.00 68.75 338 ASP A O 1
ATOM 2504 N N . THR A 1 339 ? -5.984 -3.289 40.430 1.00 56.44 339 THR A N 1
ATOM 2505 C CA . THR A 1 339 ? -6.245 -1.873 40.699 1.00 56.44 339 THR A CA 1
ATOM 2506 C C . THR A 1 339 ? -7.365 -1.349 39.794 1.00 56.44 339 THR A C 1
ATOM 2508 O O . THR A 1 339 ? -7.474 -1.789 38.641 1.00 56.44 339 THR A O 1
ATOM 2511 N N . PRO A 1 340 ? -8.195 -0.398 40.270 1.00 48.59 340 PRO A N 1
ATOM 2512 C CA . PRO A 1 340 ? -9.126 0.330 39.414 1.00 48.59 340 PRO A CA 1
ATOM 2513 C C . PRO A 1 340 ? -8.362 0.942 38.237 1.00 48.59 340 PRO A C 1
ATOM 2515 O O . PRO A 1 340 ? -7.302 1.543 38.417 1.00 48.59 340 PRO A O 1
ATOM 2518 N N . ARG A 1 341 ? -8.854 0.740 37.011 1.00 44.62 341 ARG A N 1
ATOM 2519 C CA . ARG A 1 341 ? -8.186 1.243 35.804 1.00 44.62 341 ARG A CA 1
ATOM 2520 C C . ARG A 1 341 ? -8.203 2.772 35.823 1.00 44.62 341 ARG A C 1
ATOM 2522 O O . ARG A 1 341 ? -9.281 3.352 35.766 1.00 44.62 341 ARG A O 1
ATOM 2529 N N . SER A 1 342 ? -7.036 3.412 35.831 1.00 40.28 342 SER A N 1
ATOM 2530 C CA . SER A 1 342 ? -6.934 4.819 35.453 1.00 40.28 342 SER A CA 1
ATOM 2531 C C . SER A 1 342 ? -7.130 4.927 33.939 1.00 40.28 342 SER A C 1
ATOM 2533 O O . SER A 1 342 ? -6.444 4.264 33.155 1.00 40.28 342 SER A O 1
ATOM 2535 N N . GLY A 1 343 ? -8.125 5.707 33.516 1.00 42.84 343 GLY A N 1
ATOM 2536 C CA . GLY A 1 343 ? -8.257 6.110 32.118 1.00 42.84 343 GLY A CA 1
ATOM 2537 C C . GLY A 1 343 ? -7.035 6.917 31.667 1.00 42.84 343 GLY A C 1
ATOM 2538 O O . GLY A 1 343 ? -6.271 7.419 32.492 1.00 42.84 343 GLY A O 1
ATOM 2539 N N . ARG A 1 344 ? -6.841 7.032 30.346 1.00 36.56 344 ARG A N 1
ATOM 2540 C CA . ARG A 1 344 ? -5.843 7.936 29.747 1.00 36.56 344 ARG A CA 1
ATOM 2541 C C . ARG A 1 344 ? -5.997 9.332 30.386 1.00 36.56 344 ARG A C 1
ATOM 2543 O O . ARG A 1 344 ? -7.134 9.800 30.436 1.00 36.56 344 ARG A O 1
ATOM 2550 N N . PRO A 1 345 ? -4.915 9.981 30.861 1.00 41.56 345 PRO A N 1
ATOM 2551 C CA . PRO A 1 345 ? -5.012 11.289 31.499 1.00 41.56 345 PRO A CA 1
ATOM 2552 C C . PRO A 1 345 ? -5.696 12.281 30.555 1.00 41.56 345 PRO A C 1
ATOM 2554 O O . PRO A 1 345 ? -5.317 12.425 29.393 1.00 41.56 345 PRO A O 1
ATOM 2557 N N . THR A 1 346 ? -6.769 12.888 31.048 1.00 48.12 346 THR A N 1
ATOM 2558 C CA . THR A 1 346 ? -7.627 13.822 30.325 1.00 48.12 346 THR A CA 1
ATOM 2559 C C . THR A 1 346 ? -6.980 15.202 30.284 1.00 48.12 346 THR A C 1
ATOM 2561 O O . THR A 1 346 ? -6.860 15.836 31.325 1.00 48.12 346 THR A O 1
ATOM 2564 N N . THR A 1 347 ? -6.593 15.680 29.096 1.00 51.28 347 THR A N 1
ATOM 2565 C CA . THR A 1 347 ? -6.183 17.078 28.879 1.00 51.28 347 THR A CA 1
ATOM 2566 C C . THR A 1 347 ? -7.320 18.006 29.298 1.00 51.28 347 THR A C 1
ATOM 2568 O O . THR A 1 347 ? -8.418 17.916 28.744 1.00 51.28 347 THR A O 1
ATOM 2571 N N . GLU A 1 348 ? -7.088 18.843 30.303 1.00 60.94 348 GLU A N 1
ATOM 2572 C CA . GLU A 1 348 ? -8.072 19.769 30.867 1.00 60.94 348 GLU A CA 1
ATOM 2573 C C . GLU A 1 348 ? -8.591 20.733 29.785 1.00 60.94 348 GLU A C 1
ATOM 2575 O O . GLU A 1 348 ? -7.810 21.384 29.093 1.00 60.94 348 GLU A O 1
ATOM 2580 N N . LEU A 1 349 ? -9.912 20.767 29.578 1.00 77.31 349 LEU A N 1
ATOM 2581 C CA . LEU A 1 349 ? -10.555 21.616 28.574 1.00 77.31 349 LEU A CA 1
ATOM 2582 C C . LEU A 1 349 ? -11.017 22.898 29.268 1.00 77.31 349 LEU A C 1
ATOM 2584 O O . LEU A 1 349 ? -12.004 22.882 29.996 1.00 77.31 349 LEU A O 1
ATOM 2588 N N . VAL A 1 350 ? -10.305 24.003 29.045 1.00 81.81 350 VAL A N 1
ATOM 2589 C CA . VAL A 1 350 ? -10.645 25.316 29.617 1.00 81.81 350 VAL A CA 1
ATOM 2590 C C . VAL A 1 350 ? -11.420 26.149 28.586 1.00 81.81 350 VAL A C 1
ATOM 2592 O O . VAL A 1 350 ? -10.997 26.290 27.433 1.00 81.81 350 VAL A O 1
ATOM 2595 N N . LEU A 1 351 ? -12.570 26.686 29.003 1.00 84.19 351 LEU A N 1
ATOM 2596 C CA . LEU A 1 351 ? -13.424 27.576 28.208 1.00 84.19 351 LEU A CA 1
ATOM 2597 C C . LEU A 1 351 ? -13.205 29.036 28.605 1.00 84.19 351 LEU A C 1
ATOM 2599 O O . LEU A 1 351 ? -13.152 29.346 29.797 1.00 84.19 351 LEU A O 1
ATOM 2603 N N . SER A 1 352 ? -13.164 29.933 27.622 1.00 86.88 352 SER A N 1
ATOM 2604 C CA . SER A 1 352 ? -13.297 31.368 27.858 1.00 86.88 352 SER A CA 1
ATOM 2605 C C . SER A 1 352 ? -14.739 31.718 28.275 1.00 86.88 352 SER A C 1
ATOM 2607 O O . SER A 1 352 ? -15.673 30.951 27.999 1.00 86.88 352 SER A O 1
ATOM 2609 N N . PRO A 1 353 ? -14.961 32.870 28.938 1.00 82.00 353 PRO A N 1
ATOM 2610 C CA . PRO A 1 353 ? -16.307 33.337 29.274 1.00 82.00 353 PRO A CA 1
ATOM 2611 C C . PRO A 1 353 ? -17.226 33.455 28.048 1.00 82.00 353 PRO A C 1
ATOM 2613 O O . PRO A 1 353 ? -18.390 33.056 28.119 1.00 82.00 353 PRO A O 1
ATOM 2616 N N . ASP A 1 354 ? -16.685 33.922 26.920 1.00 79.25 354 ASP A N 1
ATOM 2617 C CA . ASP A 1 354 ? -17.429 34.120 25.673 1.00 79.25 354 ASP A CA 1
ATOM 2618 C C . ASP A 1 354 ? -17.816 32.782 25.028 1.00 79.25 354 ASP A C 1
ATOM 2620 O O . ASP A 1 354 ? -18.962 32.581 24.625 1.00 79.25 354 ASP A O 1
ATOM 2624 N N . GLU A 1 355 ? -16.903 31.808 25.016 1.00 87.94 355 GLU A N 1
ATOM 2625 C CA . GLU A 1 355 ? -17.182 30.465 24.493 1.00 87.94 355 GLU A CA 1
ATOM 2626 C C . GLU A 1 355 ? -18.206 29.730 25.352 1.00 87.94 355 GLU A C 1
ATOM 2628 O O . GLU A 1 355 ? -19.106 29.069 24.833 1.00 87.94 355 GLU A O 1
ATOM 2633 N N . ARG A 1 356 ? -18.112 29.860 26.680 1.00 90.19 356 ARG A N 1
ATOM 2634 C CA . ARG A 1 356 ? -19.092 29.267 27.595 1.00 90.19 356 ARG A CA 1
ATOM 2635 C C . ARG A 1 356 ? -20.479 29.879 27.389 1.00 90.19 356 ARG A C 1
ATOM 2637 O O . ARG A 1 356 ? -21.468 29.140 27.425 1.00 90.19 356 ARG A O 1
ATOM 2644 N N . ALA A 1 357 ? -20.569 31.189 27.157 1.00 84.25 357 ALA A N 1
ATOM 2645 C CA . ALA A 1 357 ? -21.831 31.860 26.856 1.00 84.25 357 ALA A CA 1
ATOM 2646 C C . ALA A 1 357 ? -22.438 31.355 25.535 1.00 84.25 357 ALA A C 1
ATOM 2648 O O . ALA A 1 357 ? -23.620 30.997 25.495 1.00 84.25 357 ALA A O 1
ATOM 2649 N N . GLU A 1 358 ? -21.618 31.235 24.491 1.00 85.62 358 GLU A N 1
ATOM 2650 C CA . GLU A 1 358 ? -22.040 30.791 23.162 1.00 85.62 358 GLU A CA 1
ATOM 2651 C C . GLU A 1 358 ? -22.492 29.320 23.152 1.00 85.62 358 GLU A C 1
ATOM 2653 O O . GLU A 1 358 ? -23.590 28.995 22.691 1.00 85.62 358 GLU A O 1
ATOM 2658 N N . LEU A 1 359 ? -21.723 28.428 23.782 1.00 88.69 359 LEU A N 1
ATOM 2659 C CA . LEU A 1 359 ? -22.091 27.017 23.941 1.00 88.69 359 LEU A CA 1
ATOM 2660 C C . LEU A 1 359 ? -23.377 26.846 24.755 1.00 88.69 359 LEU A C 1
ATOM 2662 O O . LEU A 1 359 ? -24.207 25.992 24.438 1.00 88.69 359 LEU A O 1
ATOM 2666 N N . THR A 1 360 ? -23.571 27.662 25.794 1.00 89.06 360 THR A N 1
ATOM 2667 C CA . THR A 1 360 ? -24.797 27.635 26.605 1.00 89.06 360 THR A CA 1
ATOM 2668 C C . THR A 1 360 ? -26.009 28.072 25.783 1.00 89.06 360 THR A C 1
ATOM 2670 O O . THR A 1 360 ? -27.094 27.502 25.932 1.00 89.06 360 THR A O 1
ATOM 2673 N N . ARG A 1 361 ? -25.831 29.047 24.882 1.00 84.19 361 ARG A N 1
ATOM 2674 C CA . ARG A 1 361 ? -26.864 29.495 23.941 1.00 84.19 361 ARG A CA 1
ATOM 2675 C C . ARG A 1 361 ? -27.255 28.372 22.980 1.00 84.19 361 ARG A C 1
ATOM 2677 O O . ARG A 1 361 ? -28.441 28.059 22.874 1.00 84.19 361 ARG A O 1
ATOM 2684 N N . TRP A 1 362 ? -26.283 27.708 22.353 1.00 85.56 362 TRP A N 1
ATOM 2685 C CA . TRP A 1 362 ? -26.531 26.585 21.437 1.00 85.56 362 TRP A CA 1
ATOM 2686 C C . TRP A 1 362 ? -27.124 25.358 22.133 1.00 85.56 362 TRP A C 1
ATOM 2688 O O . TRP A 1 362 ? -28.006 24.704 21.583 1.00 85.56 362 TRP A O 1
ATOM 2698 N N . ALA A 1 363 ? -26.722 25.076 23.375 1.00 85.44 363 ALA A N 1
ATOM 2699 C CA . ALA A 1 363 ? -27.262 23.964 24.157 1.00 85.44 363 ALA A CA 1
ATOM 2700 C C . ALA A 1 363 ? -28.747 24.138 24.536 1.00 85.44 363 ALA A C 1
ATOM 2702 O O . ALA A 1 363 ? -29.431 23.138 24.786 1.00 85.44 363 ALA A O 1
ATOM 2703 N N . ARG A 1 364 ? -29.235 25.388 24.612 1.00 79.38 364 ARG A N 1
ATOM 2704 C CA . ARG A 1 364 ? -30.610 25.747 25.013 1.00 79.38 364 ARG A CA 1
ATOM 2705 C C . ARG A 1 364 ? -31.551 26.016 23.838 1.00 79.38 364 ARG A C 1
ATOM 2707 O O . ARG A 1 364 ? -32.764 25.977 24.028 1.00 79.38 364 ARG A O 1
ATOM 2714 N N . CYS A 1 365 ? -31.023 26.315 22.655 1.00 65.56 365 CYS A N 1
ATOM 2715 C CA . CYS A 1 365 ? -31.835 26.694 21.506 1.00 65.56 365 CYS A CA 1
ATOM 2716 C C . CYS A 1 365 ? -32.534 25.477 20.879 1.00 65.56 365 CYS A C 1
ATOM 2718 O O . CYS A 1 365 ? -31.888 24.508 20.487 1.00 65.56 365 CYS A O 1
ATOM 2720 N N . THR A 1 366 ? -33.859 25.543 20.744 1.00 52.72 366 THR A N 1
ATOM 2721 C CA . THR A 1 366 ? -34.678 24.519 20.070 1.00 52.72 366 THR A CA 1
ATOM 2722 C C . THR A 1 366 ? -34.722 24.683 18.547 1.00 52.72 366 THR A C 1
ATOM 2724 O O . THR A 1 366 ? -35.137 23.756 17.858 1.00 52.72 366 THR A O 1
ATOM 2727 N N . ALA A 1 367 ? -34.296 25.840 18.023 1.00 51.62 367 ALA A N 1
ATOM 2728 C CA . ALA A 1 367 ? -34.242 26.140 16.589 1.00 51.62 367 ALA A CA 1
ATOM 2729 C C . ALA A 1 367 ? -32.908 25.735 15.928 1.00 51.62 367 ALA A C 1
ATOM 2731 O O . ALA A 1 367 ? -32.804 25.695 14.705 1.00 51.62 367 ALA A O 1
ATOM 2732 N N . THR A 1 368 ? -31.884 25.427 16.724 1.00 55.31 368 THR A N 1
ATOM 2733 C CA . THR A 1 368 ? -30.595 24.912 16.251 1.00 55.31 368 THR A CA 1
ATOM 2734 C C . THR A 1 368 ? -30.712 23.416 15.925 1.00 55.31 368 THR A C 1
ATOM 2736 O O . THR A 1 368 ? -31.502 22.706 16.549 1.00 55.31 368 THR A O 1
ATOM 2739 N N . SER A 1 369 ? -29.927 22.904 14.965 1.00 63.66 369 SER A N 1
ATOM 2740 C CA . SER A 1 369 ? -29.895 21.467 14.668 1.00 63.66 369 SER A CA 1
ATOM 2741 C C . SER A 1 369 ? -29.664 20.659 15.956 1.00 63.66 369 SER A C 1
ATOM 2743 O O . SER A 1 369 ? -28.784 20.971 16.762 1.00 63.66 369 SER A O 1
ATOM 2745 N N . HIS A 1 370 ? -30.449 19.596 16.163 1.00 68.19 370 HIS A N 1
ATOM 2746 C CA . HIS A 1 370 ? -30.338 18.715 17.337 1.00 68.19 370 HIS A CA 1
ATOM 2747 C C . HIS A 1 370 ? -28.892 18.219 17.566 1.00 68.19 370 HIS A C 1
ATOM 2749 O O . HIS A 1 370 ? -28.475 17.959 18.696 1.00 68.19 370 HIS A O 1
ATOM 2755 N N . ALA A 1 371 ? -28.104 18.128 16.489 1.00 75.25 371 ALA A N 1
ATOM 2756 C CA . ALA A 1 371 ? -26.699 17.756 16.516 1.00 75.25 371 ALA A CA 1
ATOM 2757 C C . ALA A 1 371 ? -25.800 18.814 17.178 1.00 75.25 371 ALA A C 1
ATOM 2759 O O . ALA A 1 371 ? -24.993 18.443 18.030 1.00 75.25 371 ALA A O 1
ATOM 2760 N N . LEU A 1 372 ? -25.940 20.103 16.846 1.00 82.81 372 LEU A N 1
ATOM 2761 C CA . LEU A 1 372 ? -25.114 21.159 17.443 1.00 82.81 372 LEU A CA 1
ATOM 2762 C C . LEU A 1 372 ? -25.416 21.314 18.939 1.00 82.81 372 LEU A C 1
ATOM 2764 O O . LEU A 1 372 ? -24.493 21.366 19.746 1.00 82.81 372 LEU A O 1
ATOM 2768 N N . ALA A 1 373 ? -26.691 21.240 19.332 1.00 84.50 373 ALA A N 1
ATOM 2769 C CA . ALA A 1 373 ? -27.084 21.286 20.741 1.00 84.50 373 ALA A CA 1
ATOM 2770 C C . ALA A 1 373 ? -26.472 20.137 21.570 1.00 84.50 373 ALA A C 1
ATOM 2772 O O . ALA A 1 373 ? -26.052 20.347 22.710 1.00 84.50 373 ALA A O 1
ATOM 2773 N N . LEU A 1 374 ? -26.387 18.922 21.010 1.00 84.31 374 LEU A N 1
ATOM 2774 C CA . LEU A 1 374 ? -25.731 17.783 21.665 1.00 84.31 374 LEU A CA 1
ATOM 2775 C C . LEU A 1 374 ? -24.215 18.000 21.795 1.00 84.31 374 LEU A C 1
ATOM 2777 O O . LEU A 1 374 ? -23.651 17.754 22.859 1.00 84.31 374 LEU A O 1
ATOM 2781 N N . ARG A 1 375 ? -23.560 18.496 20.740 1.00 91.69 375 ARG A N 1
ATOM 2782 C CA . ARG A 1 375 ? -22.118 18.797 20.732 1.00 91.69 375 ARG A CA 1
ATOM 2783 C C . ARG A 1 375 ? -21.754 19.862 21.763 1.00 91.69 375 ARG A C 1
ATOM 2785 O O . ARG A 1 375 ? -20.795 19.682 22.508 1.00 91.69 375 ARG A O 1
ATOM 2792 N N . SER A 1 376 ? -22.554 20.921 21.871 1.00 89.75 376 SER A N 1
ATOM 2793 C CA . SER A 1 376 ? -22.339 21.976 22.864 1.00 89.75 376 SER A CA 1
ATOM 2794 C C . SER A 1 376 ? -22.492 21.470 24.299 1.00 89.75 376 SER A C 1
ATOM 2796 O O . SER A 1 376 ? -21.683 21.823 25.154 1.00 89.75 376 SER A O 1
ATOM 2798 N N . LYS A 1 377 ? -23.466 20.585 24.568 1.00 89.94 377 LYS A N 1
ATOM 2799 C CA . LYS A 1 377 ? -23.624 19.934 25.884 1.00 89.94 377 LYS A CA 1
ATOM 2800 C C . LYS A 1 377 ? -22.427 19.056 26.245 1.00 89.94 377 LYS A C 1
ATOM 2802 O O . LYS A 1 377 ? -21.992 19.080 27.391 1.00 89.94 377 LYS A O 1
ATOM 2807 N N . ILE A 1 378 ? -21.878 18.325 25.270 1.00 90.06 378 ILE A N 1
ATOM 2808 C CA . ILE A 1 378 ? -20.669 17.512 25.455 1.00 90.06 378 ILE A CA 1
ATOM 2809 C C . ILE A 1 378 ? -19.491 18.391 25.895 1.00 90.06 378 ILE A C 1
ATOM 2811 O O . ILE A 1 378 ? -18.832 18.078 26.883 1.00 90.06 378 ILE A O 1
ATOM 2815 N N . VAL A 1 379 ? -19.236 19.495 25.186 1.00 90.12 379 VAL A N 1
ATOM 2816 C CA . VAL A 1 379 ? -18.098 20.380 25.483 1.00 90.12 379 VAL A CA 1
ATOM 2817 C C . VAL A 1 379 ? -18.251 21.066 26.840 1.00 90.12 379 VAL A C 1
ATOM 2819 O O . VAL A 1 379 ? -17.286 21.098 27.597 1.00 90.12 379 VAL A O 1
ATOM 2822 N N . LEU A 1 380 ? -19.451 21.553 27.178 1.00 89.81 380 LEU A N 1
ATOM 2823 C CA . LEU A 1 380 ? -19.727 22.153 28.489 1.00 89.81 380 LEU A CA 1
ATOM 2824 C C . LEU A 1 380 ? -19.475 21.158 29.632 1.00 89.81 380 LEU A C 1
ATOM 2826 O O . LEU A 1 380 ? -18.753 21.483 30.567 1.00 89.81 380 LEU A O 1
ATOM 2830 N N . ALA A 1 381 ? -19.981 19.926 29.520 1.00 87.19 381 ALA A N 1
ATOM 2831 C CA . ALA A 1 381 ? -19.786 18.907 30.551 1.00 87.19 381 ALA A CA 1
ATOM 2832 C C . ALA A 1 381 ? -18.308 18.486 30.689 1.00 87.19 381 ALA A C 1
ATOM 2834 O O . ALA A 1 381 ? -17.809 18.299 31.798 1.00 87.19 381 ALA A O 1
ATOM 2835 N N . CYS A 1 382 ? -17.570 18.398 29.575 1.00 86.19 382 CYS A N 1
ATOM 2836 C CA . CYS A 1 382 ? -16.126 18.157 29.610 1.00 86.19 382 CYS A CA 1
ATOM 2837 C C . CYS A 1 382 ? -15.335 19.327 30.219 1.00 86.19 382 CYS A C 1
ATOM 2839 O O . CYS A 1 382 ? -14.313 19.083 30.861 1.00 86.19 382 CYS A O 1
ATOM 2841 N N . ALA A 1 383 ? -15.781 20.572 30.021 1.00 85.94 383 ALA A N 1
ATOM 2842 C CA . ALA A 1 383 ? -15.169 21.760 30.620 1.00 85.94 383 ALA A CA 1
ATOM 2843 C C . ALA A 1 383 ? -15.400 21.852 32.132 1.00 85.94 383 ALA A C 1
ATOM 2845 O O . ALA A 1 383 ? -14.582 22.416 32.851 1.00 85.94 383 ALA A O 1
ATOM 2846 N N . ASP A 1 384 ? -16.503 21.280 32.613 1.00 83.50 384 ASP A N 1
ATOM 2847 C CA . ASP A 1 384 ? -16.845 21.215 34.036 1.00 83.50 384 ASP A CA 1
ATOM 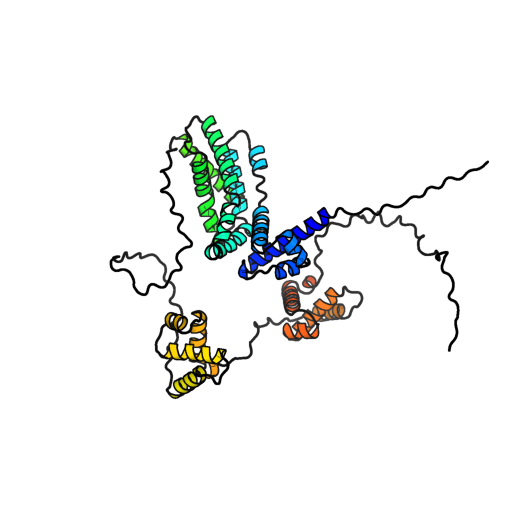2848 C C . ASP A 1 384 ? -16.128 20.051 34.759 1.00 83.50 384 ASP A C 1
ATOM 2850 O O . ASP A 1 384 ? -16.376 19.785 35.934 1.00 83.50 384 ASP A O 1
ATOM 2854 N N . GLY A 1 385 ? -15.202 19.369 34.071 1.00 79.00 385 GLY A N 1
ATOM 2855 C CA . GLY A 1 385 ? -14.303 18.367 34.648 1.00 79.00 385 GLY A CA 1
ATOM 2856 C C . GLY A 1 385 ? -14.806 16.924 34.580 1.00 79.00 385 GLY A C 1
ATOM 2857 O O . GLY A 1 385 ? -14.125 16.024 35.075 1.00 79.00 385 GLY A O 1
ATOM 2858 N N . ALA A 1 386 ? -15.958 16.666 33.953 1.00 78.69 386 ALA A N 1
ATOM 2859 C CA . ALA A 1 386 ? -16.468 15.308 33.801 1.00 78.69 386 ALA A CA 1
ATOM 2860 C C . ALA A 1 386 ? -15.625 14.489 32.801 1.00 78.69 386 ALA A C 1
ATOM 2862 O O . ALA A 1 386 ? -15.193 14.976 31.747 1.00 78.69 386 ALA A O 1
ATOM 2863 N N . ASP A 1 387 ? -15.393 13.211 33.119 1.00 79.44 387 ASP A N 1
ATOM 2864 C CA . ASP A 1 387 ? -14.706 12.302 32.205 1.00 79.44 387 ASP A CA 1
ATOM 2865 C C . ASP A 1 387 ? -15.611 11.874 31.036 1.00 79.44 387 ASP A C 1
ATOM 2867 O O . ASP A 1 387 ? -16.840 11.955 31.086 1.00 79.44 387 ASP A O 1
ATOM 2871 N N . ASN A 1 388 ? -15.002 11.391 29.950 1.00 81.50 388 ASN A N 1
ATOM 2872 C CA . ASN A 1 388 ? -15.747 11.073 28.730 1.00 81.50 388 ASN A CA 1
ATOM 2873 C C . ASN A 1 388 ? -16.817 9.986 28.929 1.00 81.50 388 ASN A C 1
ATOM 2875 O O . ASN A 1 388 ? -17.736 9.896 28.119 1.00 81.50 388 ASN A O 1
ATOM 2879 N N . LYS A 1 389 ? -16.676 9.131 29.951 1.00 79.44 389 LYS A N 1
ATOM 2880 C CA . LYS A 1 389 ? -17.637 8.065 30.241 1.00 79.44 389 LYS A CA 1
ATOM 2881 C C . LYS A 1 389 ? -18.859 8.638 30.957 1.00 79.44 389 LYS A C 1
ATOM 2883 O O . LYS A 1 389 ? -19.978 8.352 30.557 1.00 79.44 389 LYS A O 1
ATOM 2888 N N . THR A 1 390 ? -18.630 9.491 31.946 1.00 80.94 390 THR A N 1
ATOM 2889 C CA . THR A 1 390 ? -19.667 10.171 32.724 1.00 80.94 390 THR A CA 1
ATOM 2890 C C . THR A 1 390 ? -20.523 11.049 31.813 1.00 80.94 390 THR A C 1
ATOM 2892 O O . THR A 1 390 ? -21.741 10.901 31.782 1.00 80.94 390 THR A O 1
ATOM 2895 N N . VAL A 1 391 ? -19.887 11.857 30.956 1.00 84.38 391 VAL A N 1
ATOM 2896 C CA . VAL A 1 391 ? -20.589 12.690 29.960 1.00 84.38 391 VAL A CA 1
ATOM 2897 C C . VAL A 1 391 ? -21.388 11.840 28.964 1.00 84.38 391 VAL A C 1
ATOM 2899 O O . VAL A 1 391 ? -22.490 12.210 28.560 1.00 84.38 391 VAL A O 1
ATOM 2902 N N . ALA A 1 392 ? -20.844 10.692 28.552 1.00 84.19 392 ALA A N 1
ATOM 2903 C CA . ALA A 1 392 ? -21.521 9.782 27.634 1.00 84.19 392 ALA A CA 1
ATOM 2904 C C . ALA A 1 392 ? -22.785 9.171 28.254 1.00 84.19 392 ALA A C 1
ATOM 2906 O O . ALA A 1 392 ? -23.826 9.136 27.592 1.00 84.19 392 ALA A O 1
ATOM 2907 N N . ASP A 1 393 ? -22.704 8.753 29.518 1.00 81.56 393 ASP A N 1
ATOM 2908 C CA . ASP A 1 393 ? -23.826 8.192 30.269 1.00 81.56 393 ASP A CA 1
ATOM 2909 C C . ASP A 1 393 ? -24.920 9.256 30.509 1.00 81.56 393 ASP A C 1
ATOM 2911 O O . ASP A 1 393 ? -26.101 8.997 30.262 1.00 81.56 393 ASP A O 1
ATOM 2915 N N . GLU A 1 394 ? -24.541 10.481 30.893 1.00 85.12 394 GLU A N 1
ATOM 2916 C CA . GLU A 1 394 ? -25.468 11.602 31.129 1.00 85.12 394 GLU A CA 1
ATOM 2917 C C . GLU A 1 394 ? -26.205 12.048 29.860 1.00 85.12 394 GLU A C 1
ATOM 2919 O O . GLU A 1 394 ? -27.422 12.254 29.871 1.00 85.12 394 GLU A O 1
ATOM 2924 N N . LEU A 1 395 ? -25.483 12.168 28.743 1.00 87.00 395 LEU A N 1
ATOM 2925 C CA . LEU A 1 395 ? -26.038 12.623 27.465 1.00 87.00 395 LEU A CA 1
ATOM 2926 C C . LEU A 1 395 ? -26.573 11.479 26.594 1.00 87.00 395 LEU A C 1
ATOM 2928 O O . LEU A 1 395 ? -27.030 11.726 25.477 1.00 87.00 395 LEU A O 1
ATOM 2932 N N . ARG A 1 396 ? -26.530 10.235 27.095 1.00 85.19 396 ARG A N 1
ATOM 2933 C CA . ARG A 1 396 ? -26.961 9.010 26.399 1.00 85.19 396 ARG A CA 1
ATOM 2934 C C . ARG A 1 396 ? -26.344 8.870 25.003 1.00 85.19 396 ARG A C 1
ATOM 2936 O O . ARG A 1 396 ? -27.035 8.570 24.029 1.00 85.19 396 ARG A O 1
ATOM 2943 N N . CYS A 1 397 ? -25.037 9.090 24.903 1.00 84.12 397 CYS A N 1
ATOM 2944 C CA . CYS A 1 397 ? -24.270 8.936 23.666 1.00 84.12 397 CYS A CA 1
ATOM 2945 C C . CYS A 1 397 ? -23.075 7.992 23.869 1.00 84.12 397 CYS A C 1
ATOM 2947 O O . CYS A 1 397 ? -22.806 7.537 24.975 1.00 84.12 397 CYS A O 1
ATOM 2949 N N . ALA A 1 398 ? -22.355 7.643 22.801 1.00 76.81 398 ALA A N 1
ATOM 2950 C CA . ALA A 1 398 ? -21.178 6.787 22.931 1.00 76.81 398 ALA A CA 1
ATOM 2951 C C . ALA A 1 398 ? -19.970 7.579 23.469 1.00 76.81 398 ALA A C 1
ATOM 2953 O O . ALA A 1 398 ? -19.711 8.698 23.030 1.00 76.81 398 ALA A O 1
ATOM 2954 N N . ALA A 1 399 ? -19.143 6.971 24.329 1.00 77.69 399 ALA A N 1
ATOM 2955 C CA . ALA A 1 399 ? -17.910 7.598 24.835 1.00 77.69 399 ALA A CA 1
ATOM 2956 C C . ALA A 1 399 ? -16.931 8.020 23.717 1.00 77.69 399 ALA A C 1
ATOM 2958 O O . ALA A 1 399 ? -16.192 8.994 23.862 1.00 77.69 399 ALA A O 1
ATOM 2959 N N . ALA A 1 400 ? -16.961 7.328 22.572 1.00 71.38 400 ALA A N 1
ATOM 2960 C CA . ALA A 1 400 ? -16.218 7.717 21.373 1.00 71.38 400 ALA A CA 1
ATOM 2961 C C . ALA A 1 400 ? -16.734 9.034 20.756 1.00 71.38 400 ALA A C 1
ATOM 2963 O O . ALA A 1 400 ? -15.939 9.836 20.274 1.00 71.38 400 ALA A O 1
ATOM 2964 N N . THR A 1 401 ? -18.046 9.291 20.815 1.00 80.88 401 THR A N 1
ATOM 2965 C CA . THR A 1 401 ? -18.665 10.552 20.375 1.00 80.88 401 THR A CA 1
ATOM 2966 C C . THR A 1 401 ? -18.200 11.715 21.245 1.00 80.88 401 THR A C 1
ATOM 2968 O O . THR A 1 401 ? -17.817 12.754 20.712 1.00 80.88 401 THR A O 1
ATOM 2971 N N . VAL A 1 402 ? -18.153 11.520 22.567 1.00 85.12 402 VAL A N 1
ATOM 2972 C CA . VAL A 1 402 ? -17.610 12.510 23.509 1.00 85.12 402 VAL A CA 1
ATOM 2973 C C . VAL A 1 402 ? -16.134 12.786 23.223 1.00 85.12 402 VAL A C 1
ATOM 2975 O O . VAL A 1 402 ? -15.735 13.940 23.097 1.00 85.12 402 VAL A O 1
ATOM 2978 N N . GLY A 1 403 ? -15.337 11.728 23.034 1.00 83.44 403 GLY A N 1
ATOM 2979 C CA . GLY A 1 403 ? -13.921 11.848 22.682 1.00 83.44 403 GLY A CA 1
ATOM 2980 C C . GLY A 1 403 ? -13.684 12.633 21.389 1.00 83.44 403 GLY A C 1
ATOM 2981 O O . GLY A 1 403 ? -12.815 13.500 21.366 1.00 83.44 403 GLY A O 1
ATOM 2982 N N . LYS A 1 404 ? -14.490 12.384 20.348 1.00 84.38 404 LYS A N 1
ATOM 2983 C CA . LYS A 1 404 ? -14.417 13.101 19.068 1.00 84.38 404 LYS A CA 1
ATOM 2984 C C . LYS A 1 404 ? -14.676 14.598 19.236 1.00 84.38 404 LYS A C 1
ATOM 2986 O O . LYS A 1 404 ? -13.856 15.400 18.811 1.00 84.38 404 LYS A O 1
ATOM 2991 N N . TRP A 1 405 ? -15.803 14.983 19.834 1.00 87.81 405 TRP A N 1
ATOM 2992 C CA . TRP A 1 405 ? -16.179 16.401 19.921 1.00 87.81 405 TRP A CA 1
ATOM 2993 C C . TRP A 1 405 ? -15.318 17.183 20.904 1.00 87.81 405 TRP A C 1
ATOM 2995 O O . TRP A 1 405 ? -15.012 18.342 20.649 1.00 87.81 405 TRP A O 1
ATOM 3005 N N . ARG A 1 406 ? -14.847 16.536 21.973 1.00 86.81 406 ARG A N 1
ATOM 3006 C CA . ARG A 1 406 ? -13.830 17.111 22.853 1.00 86.81 406 ARG A CA 1
ATOM 3007 C C . ARG A 1 406 ? -12.530 17.393 22.100 1.00 86.81 406 ARG A C 1
ATOM 3009 O O . ARG A 1 406 ? -11.984 18.476 22.254 1.00 86.81 406 ARG A O 1
ATOM 3016 N N . ALA A 1 407 ? -12.044 16.440 21.300 1.00 82.50 407 ALA A N 1
ATOM 3017 C CA . ALA A 1 407 ? -10.827 16.624 20.508 1.00 82.50 407 ALA A CA 1
ATOM 3018 C C . ALA A 1 407 ? -10.989 17.756 19.484 1.00 82.50 407 ALA A C 1
ATOM 3020 O O . ALA A 1 407 ? -10.175 18.671 19.467 1.00 82.50 407 ALA A O 1
ATOM 3021 N N . ARG A 1 408 ? -12.095 17.754 18.730 1.00 84.00 408 ARG A N 1
ATOM 3022 C CA . ARG A 1 408 ? -12.403 18.814 17.759 1.00 84.00 408 ARG A CA 1
ATOM 3023 C C . ARG A 1 408 ? -12.524 20.194 18.392 1.00 84.00 408 ARG A C 1
ATOM 3025 O O . ARG A 1 408 ? -12.055 21.159 17.822 1.00 84.00 408 ARG A O 1
ATOM 3032 N N . PHE A 1 409 ? -13.115 20.307 19.579 1.00 86.12 409 PHE A N 1
ATOM 3033 C CA . PHE A 1 409 ? -13.190 21.597 20.266 1.00 86.12 409 PHE A CA 1
ATOM 3034 C C . PHE A 1 409 ? -11.822 22.076 20.774 1.00 86.12 409 PHE A C 1
ATOM 3036 O O . PHE A 1 409 ? -11.562 23.273 20.833 1.00 86.12 409 PHE A O 1
ATOM 3043 N N . VAL A 1 410 ? -10.939 21.160 21.177 1.00 84.69 410 VAL A N 1
ATOM 3044 C CA . VAL A 1 410 ? -9.570 21.524 21.574 1.00 84.69 410 VAL A CA 1
ATOM 3045 C C . VAL A 1 410 ? -8.779 22.060 20.379 1.00 84.69 410 VAL A C 1
ATOM 3047 O O . VAL A 1 410 ? -8.000 22.990 20.560 1.00 84.69 410 VAL A O 1
ATOM 3050 N N . GLU A 1 411 ? -8.999 21.496 19.192 1.00 79.81 411 GLU A N 1
ATOM 3051 C CA . GLU A 1 411 ? -8.312 21.865 17.950 1.00 79.81 411 GLU A CA 1
ATOM 3052 C C . GLU A 1 411 ? -8.907 23.126 17.299 1.00 79.81 411 GLU A C 1
ATOM 3054 O O . GLU A 1 411 ? -8.194 24.102 17.086 1.00 79.81 411 GLU A O 1
ATOM 3059 N N . ASP A 1 412 ? -10.226 23.150 17.100 1.00 79.25 412 ASP A N 1
ATOM 3060 C CA . ASP A 1 412 ? -10.922 24.122 16.244 1.00 79.25 412 ASP A CA 1
ATOM 3061 C C . ASP A 1 412 ? -11.893 25.042 17.022 1.00 79.25 412 ASP A C 1
ATOM 3063 O O . ASP A 1 412 ? -12.673 25.790 16.431 1.00 79.25 412 ASP A O 1
ATOM 3067 N N . ARG A 1 413 ? -11.911 24.971 18.362 1.00 88.81 413 ARG A N 1
ATOM 3068 C CA . ARG A 1 413 ? -12.813 25.745 19.248 1.00 88.81 413 ARG A CA 1
ATOM 3069 C C . ARG A 1 413 ? -14.287 25.650 18.811 1.00 88.81 413 ARG A C 1
ATOM 3071 O O . ARG A 1 413 ? -14.799 24.550 18.591 1.00 88.81 413 ARG A O 1
ATOM 3078 N N . LEU A 1 414 ? -15.006 26.777 18.764 1.00 84.38 414 LEU A N 1
ATOM 3079 C CA . LEU A 1 414 ? -16.432 26.836 18.416 1.00 84.38 414 LEU A CA 1
ATOM 3080 C C . LEU A 1 414 ? -16.703 26.383 16.972 1.00 84.38 414 LEU A C 1
ATOM 3082 O O . LEU A 1 414 ? -17.717 25.721 16.738 1.00 84.38 414 LEU A O 1
ATOM 3086 N N . ASP A 1 415 ? -15.784 26.662 16.044 1.00 80.31 415 ASP A N 1
ATOM 3087 C CA . ASP A 1 415 ? -15.906 26.296 14.627 1.00 80.31 415 ASP A CA 1
ATOM 3088 C C . ASP A 1 415 ? -15.876 24.771 14.442 1.00 80.31 415 ASP A C 1
ATOM 3090 O O . ASP A 1 415 ? -16.613 24.215 13.626 1.00 80.31 415 ASP A O 1
ATOM 3094 N N . GLY A 1 416 ? -15.144 24.064 15.309 1.00 80.75 416 GLY A N 1
ATOM 3095 C CA . GLY A 1 416 ? -15.090 22.599 15.354 1.00 80.75 416 GLY A CA 1
ATOM 3096 C C . GLY A 1 416 ? -16.399 21.892 15.702 1.00 80.75 416 GLY A C 1
ATOM 3097 O O . GLY A 1 416 ? -16.472 20.662 15.611 1.00 80.75 416 GLY A O 1
ATOM 3098 N N . LEU A 1 417 ? -17.430 22.625 16.139 1.00 81.50 417 LEU A N 1
ATOM 3099 C CA . LEU A 1 417 ? -18.733 22.059 16.501 1.00 81.50 417 LEU A CA 1
ATOM 3100 C C . LEU A 1 417 ? -19.781 22.189 15.393 1.00 81.50 417 LEU A C 1
ATOM 3102 O O . LEU A 1 417 ? -20.786 21.465 15.441 1.00 81.50 417 LEU A O 1
ATOM 3106 N N . ALA A 1 418 ? -19.546 23.050 14.401 1.00 71.62 418 ALA A N 1
ATOM 3107 C CA . ALA A 1 418 ? -20.408 23.192 13.236 1.00 71.62 418 ALA A CA 1
ATOM 3108 C C . ALA A 1 418 ? -20.427 21.904 12.389 1.00 71.62 418 ALA A C 1
ATOM 3110 O O . ALA A 1 418 ? -19.552 21.038 12.489 1.00 71.62 418 ALA A O 1
ATOM 3111 N N . ASP A 1 419 ? -21.481 21.725 11.594 1.00 62.25 419 ASP A N 1
ATOM 3112 C CA . ASP A 1 419 ? -21.460 20.714 10.540 1.00 62.25 419 ASP A CA 1
ATOM 3113 C C . ASP A 1 419 ? -20.493 21.194 9.451 1.00 62.25 419 ASP A C 1
ATOM 3115 O O . ASP A 1 419 ? -20.679 22.276 8.906 1.00 62.25 419 ASP A O 1
ATOM 3119 N N . GLU A 1 420 ? -19.454 20.410 9.152 1.00 47.28 420 GLU A N 1
ATOM 3120 C CA . GLU A 1 420 ? -18.691 20.595 7.916 1.00 47.28 420 GLU A CA 1
ATOM 3121 C C . GLU A 1 420 ? -19.657 20.458 6.740 1.00 47.28 420 GLU A C 1
ATOM 3123 O O . GLU A 1 420 ? -20.465 19.519 6.715 1.00 47.28 420 GLU A O 1
ATOM 3128 N N . ASP A 1 421 ? -19.564 21.369 5.769 1.00 38.47 421 ASP A N 1
ATOM 3129 C CA . ASP A 1 421 ? -20.259 21.220 4.500 1.00 38.47 421 ASP A CA 1
ATOM 3130 C C . ASP A 1 421 ? -19.881 19.860 3.912 1.00 38.47 421 ASP A C 1
ATOM 3132 O O . ASP A 1 421 ? -18.760 19.622 3.458 1.00 38.47 421 ASP A O 1
ATOM 3136 N N . ARG A 1 422 ? -20.833 18.924 3.954 1.00 38.56 422 ARG A N 1
ATOM 3137 C CA . ARG A 1 422 ? -20.739 17.668 3.214 1.00 38.56 422 ARG A CA 1
ATOM 3138 C C . ARG A 1 422 ? -20.385 18.040 1.771 1.00 38.56 422 ARG A C 1
ATOM 3140 O O . ARG A 1 422 ? -21.163 18.784 1.173 1.00 38.56 422 ARG A O 1
ATOM 3147 N N . PRO A 1 423 ? -19.338 17.471 1.150 1.00 36.16 423 PRO A N 1
ATOM 3148 C CA . PRO A 1 423 ? -19.213 17.503 -0.298 1.00 36.16 423 PRO A CA 1
ATOM 3149 C C . PRO A 1 423 ? -20.259 16.533 -0.869 1.00 36.16 423 PRO A C 1
ATOM 3151 O O . PRO A 1 423 ? -19.976 15.407 -1.266 1.00 36.16 423 PRO A O 1
ATOM 3154 N N . GLY A 1 424 ? -21.521 16.948 -0.807 1.00 37.66 424 GLY A N 1
ATOM 3155 C CA . GLY A 1 424 ? -22.634 16.390 -1.548 1.00 37.66 424 GLY A CA 1
ATOM 3156 C C . GLY A 1 424 ? -22.858 17.260 -2.777 1.00 37.66 424 GLY A C 1
ATOM 3157 O O . GLY A 1 424 ? -22.725 18.478 -2.707 1.00 37.66 424 GLY A O 1
ATOM 3158 N N . ARG A 1 425 ? -23.159 16.619 -3.908 1.00 31.83 425 ARG A N 1
ATOM 3159 C CA . ARG A 1 425 ? -23.489 17.238 -5.202 1.00 31.83 425 ARG A CA 1
ATOM 3160 C C . ARG A 1 425 ? -24.237 18.580 -5.029 1.00 31.83 425 ARG A C 1
ATOM 3162 O O . ARG A 1 425 ? -25.242 18.576 -4.315 1.00 31.83 425 ARG A O 1
ATOM 3169 N N . PRO A 1 426 ? -23.813 19.686 -5.678 1.00 36.75 426 PRO A N 1
ATOM 3170 C CA . PRO A 1 426 ? -24.502 20.969 -5.547 1.00 36.75 426 PRO A CA 1
ATOM 3171 C C . PRO A 1 426 ? -25.981 20.819 -5.921 1.00 36.75 426 PRO A C 1
ATOM 3173 O O . PRO A 1 426 ? -26.320 20.078 -6.850 1.00 36.75 426 PRO A O 1
ATOM 3176 N N . ALA A 1 427 ? -26.858 21.487 -5.168 1.00 38.19 427 ALA A N 1
ATOM 3177 C CA . ALA A 1 427 ? -28.296 21.472 -5.407 1.00 38.19 427 ALA A CA 1
ATOM 3178 C C . ALA A 1 427 ? -28.588 21.920 -6.849 1.00 38.19 427 ALA A C 1
ATOM 3180 O O . ALA A 1 427 ? -28.173 22.994 -7.273 1.00 38.19 427 ALA A O 1
ATOM 3181 N N . SER A 1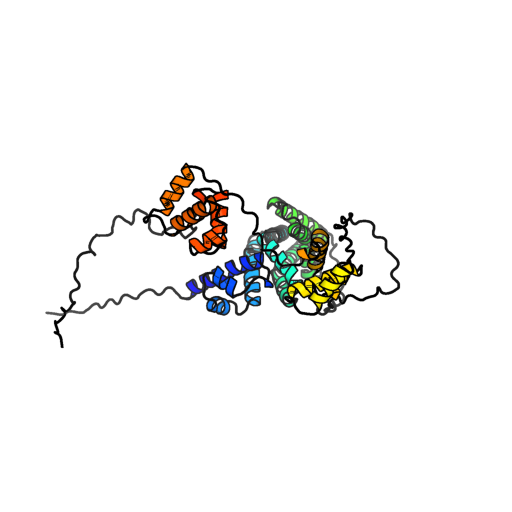 428 ? -29.297 21.091 -7.616 1.00 37.47 428 SER A N 1
ATOM 3182 C CA . SER A 1 428 ? -29.618 21.343 -9.026 1.00 37.47 428 SER A CA 1
ATOM 3183 C C . SER A 1 428 ? -30.834 22.259 -9.206 1.00 37.47 428 SER A C 1
ATOM 3185 O O . SER A 1 428 ? -31.656 22.016 -10.085 1.00 37.47 428 SER A O 1
ATOM 3187 N N . ILE A 1 429 ? -30.988 23.263 -8.346 1.00 41.22 429 ILE A N 1
ATOM 3188 C CA . ILE A 1 429 ? -32.024 24.289 -8.471 1.00 41.22 429 ILE A CA 1
ATOM 3189 C C . ILE A 1 429 ? -31.332 25.616 -8.174 1.00 41.22 429 ILE A C 1
ATOM 3191 O O . ILE A 1 429 ? -30.903 25.863 -7.048 1.00 41.22 429 ILE A O 1
ATOM 3195 N N . THR A 1 430 ? -31.143 26.433 -9.206 1.00 40.94 430 THR A N 1
ATOM 3196 C CA . THR A 1 430 ? -30.620 27.794 -9.068 1.00 40.94 430 THR A CA 1
ATOM 3197 C C . THR A 1 430 ? -31.667 28.684 -8.397 1.00 40.94 430 THR A C 1
ATOM 3199 O O . THR A 1 430 ? -32.867 28.463 -8.553 1.00 40.94 430 THR A O 1
ATOM 3202 N N . LEU A 1 431 ? -31.218 29.699 -7.648 1.00 46.38 431 LEU A N 1
ATOM 3203 C CA . LEU A 1 431 ? -32.086 30.647 -6.929 1.00 46.38 431 LEU A CA 1
ATOM 3204 C C . LEU A 1 431 ? -33.088 31.380 -7.852 1.00 46.38 431 LEU A C 1
ATOM 3206 O O . LEU A 1 431 ? -34.120 31.836 -7.374 1.00 46.38 431 LEU A O 1
ATOM 3210 N N . ASP A 1 432 ? -32.837 31.395 -9.164 1.00 44.47 432 ASP A N 1
ATOM 3211 C CA . ASP A 1 432 ? -33.731 31.939 -10.196 1.00 44.47 432 ASP A CA 1
ATOM 3212 C C . ASP A 1 432 ? -34.921 31.018 -10.554 1.00 44.47 432 ASP A C 1
ATOM 3214 O O . ASP A 1 432 ? -35.785 31.399 -11.335 1.00 44.47 432 ASP A O 1
ATOM 3218 N N . GLN A 1 433 ? -35.002 29.802 -9.998 1.00 42.88 433 GLN A N 1
ATOM 3219 C CA . GLN A 1 433 ? -36.117 28.862 -10.216 1.00 42.88 433 GLN A CA 1
ATOM 3220 C C . GLN A 1 433 ? -37.090 28.767 -9.026 1.00 42.88 433 GLN A C 1
ATOM 3222 O O . GLN A 1 433 ? -37.939 27.876 -8.992 1.00 42.88 433 GLN A O 1
ATOM 3227 N N . VAL A 1 434 ? -36.995 29.683 -8.054 1.00 44.47 434 VAL A N 1
ATOM 3228 C CA . VAL A 1 434 ? -37.900 29.750 -6.887 1.00 44.47 434 VAL A CA 1
ATOM 3229 C C . VAL A 1 434 ? -38.967 30.852 -7.023 1.00 44.47 434 VAL A C 1
ATOM 3231 O O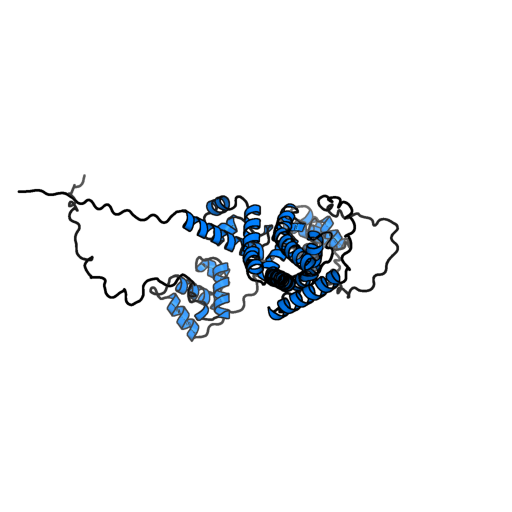 . VAL A 1 434 ? -39.896 30.892 -6.221 1.00 44.47 434 VAL A O 1
ATOM 3234 N N . GLU A 1 435 ? -38.933 31.683 -8.070 1.00 41.44 435 GLU A N 1
ATOM 3235 C CA . GLU A 1 435 ? -39.935 32.750 -8.269 1.00 41.44 435 GLU A CA 1
ATOM 3236 C C . GLU A 1 435 ? -41.136 32.396 -9.165 1.00 41.44 435 GLU A C 1
ATOM 3238 O O . GLU A 1 435 ? -42.047 33.207 -9.273 1.00 41.44 435 GLU A O 1
ATOM 3243 N N . ASP A 1 436 ? -41.239 31.175 -9.702 1.00 45.78 436 ASP A N 1
ATOM 3244 C CA . ASP A 1 436 ? -42.395 30.763 -10.528 1.00 45.78 436 ASP A CA 1
ATOM 3245 C C . ASP A 1 436 ? -43.063 29.463 -10.040 1.00 45.78 436 ASP A C 1
ATOM 3247 O O . ASP A 1 436 ? -43.341 28.526 -10.792 1.00 45.78 436 ASP A O 1
ATOM 3251 N N . VAL A 1 437 ? -43.372 29.407 -8.741 1.00 37.16 437 VAL A N 1
ATOM 3252 C CA . VAL A 1 437 ? -44.359 28.453 -8.210 1.00 37.16 437 VAL A CA 1
ATOM 3253 C C . VAL A 1 437 ? -45.644 29.214 -7.874 1.00 37.16 437 VAL A C 1
ATOM 3255 O O . VAL A 1 437 ? -45.680 29.936 -6.875 1.00 37.16 437 VAL A O 1
ATOM 3258 N N . PRO A 1 438 ? -46.734 29.047 -8.648 1.00 40.25 438 PRO A N 1
ATOM 3259 C CA . PRO A 1 438 ? -48.025 29.609 -8.285 1.00 40.25 438 PRO A CA 1
ATOM 3260 C C . PRO A 1 438 ? -48.505 29.014 -6.957 1.00 40.25 438 PRO A C 1
ATOM 3262 O O . PRO A 1 438 ? -48.766 27.811 -6.858 1.00 40.25 438 PRO A O 1
ATOM 3265 N N . MET A 1 439 ? -48.683 29.866 -5.943 1.00 37.66 439 MET A N 1
ATOM 3266 C CA . MET A 1 439 ? -49.523 29.571 -4.782 1.00 37.66 439 MET A CA 1
ATOM 3267 C C . MET A 1 439 ? -50.941 29.222 -5.259 1.00 37.66 439 MET A C 1
ATOM 3269 O O . MET A 1 439 ? -51.770 30.103 -5.460 1.00 37.66 439 MET A O 1
ATOM 3273 N N . SER A 1 440 ? -51.232 27.939 -5.467 1.00 39.28 440 SER A N 1
ATOM 3274 C CA . SER A 1 440 ? -52.610 27.476 -5.703 1.00 39.28 440 SER A CA 1
ATOM 3275 C C . SER A 1 440 ? -52.932 26.098 -5.118 1.00 39.28 440 SER A C 1
ATOM 3277 O O . SER A 1 440 ? -54.048 25.616 -5.272 1.00 39.28 440 SER A O 1
ATOM 3279 N N . THR A 1 441 ? -52.020 25.484 -4.358 1.00 37.22 441 THR A N 1
ATOM 3280 C CA . THR A 1 441 ? -52.244 24.151 -3.760 1.00 37.22 441 THR A CA 1
ATOM 3281 C C . THR A 1 441 ? -52.481 24.189 -2.249 1.00 37.22 441 THR A C 1
ATOM 3283 O O . THR A 1 441 ? -52.139 23.243 -1.547 1.00 37.22 441 THR A O 1
ATOM 3286 N N . TRP A 1 442 ? -53.070 25.271 -1.735 1.00 41.00 442 TRP A N 1
ATOM 3287 C CA . TRP A 1 442 ? -53.462 25.375 -0.323 1.00 41.00 442 TRP A CA 1
ATOM 3288 C C . TRP A 1 442 ? -54.848 25.993 -0.136 1.00 41.00 442 TRP A C 1
ATOM 3290 O O . TRP A 1 442 ? -55.014 26.866 0.697 1.00 41.00 442 TRP A O 1
ATOM 3300 N N . GLU A 1 443 ? -55.845 25.529 -0.894 1.00 40.38 443 GLU A N 1
ATOM 3301 C CA . GLU A 1 443 ? -57.259 25.561 -0.483 1.00 40.38 443 GLU A CA 1
ATOM 3302 C C . GLU A 1 443 ? -58.100 24.717 -1.453 1.00 40.38 443 GLU A C 1
ATOM 3304 O O . GLU A 1 443 ? -58.597 25.175 -2.479 1.00 40.38 443 GLU A O 1
ATOM 3309 N N . SER A 1 444 ? -5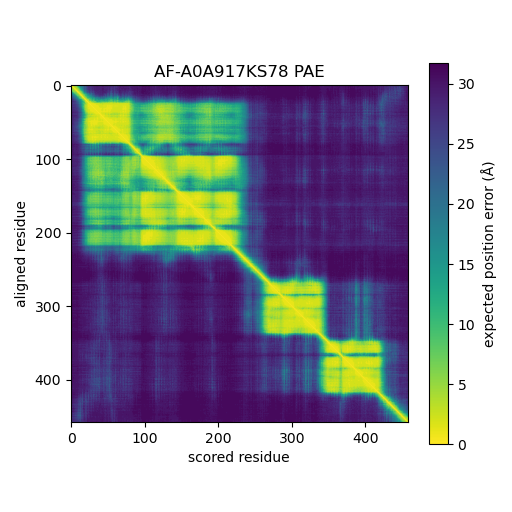8.236 23.423 -1.165 1.00 36.25 444 SER A N 1
ATOM 3310 C CA . SER A 1 444 ? -59.251 22.567 -1.789 1.00 36.25 444 SER A CA 1
ATOM 3311 C C . SER A 1 444 ? -59.585 21.423 -0.840 1.00 36.25 444 SER A C 1
ATOM 3313 O O . SER A 1 444 ? -58.816 20.479 -0.677 1.00 36.25 444 SER A O 1
ATOM 3315 N N . THR A 1 445 ? -60.738 21.517 -0.184 1.00 39.31 445 THR A N 1
ATOM 3316 C CA . THR A 1 445 ? -61.342 20.417 0.575 1.00 39.31 445 THR A CA 1
ATOM 3317 C C . THR A 1 445 ? -61.541 19.206 -0.353 1.00 39.31 445 THR A C 1
ATOM 3319 O O . THR A 1 445 ? -62.105 19.382 -1.437 1.00 39.31 445 THR A O 1
ATOM 3322 N N . PRO A 1 446 ? -61.131 17.979 0.022 1.00 44.84 446 PRO A N 1
ATOM 3323 C CA . PRO A 1 446 ? -61.403 16.799 -0.793 1.00 44.84 446 PRO A CA 1
ATOM 3324 C C . PRO A 1 446 ? -62.919 16.573 -0.914 1.00 44.84 446 PRO A C 1
ATOM 3326 O O . PRO A 1 446 ? -63.598 16.311 0.081 1.00 44.84 446 PRO A O 1
ATOM 3329 N N . ARG A 1 447 ? -63.464 16.667 -2.134 1.00 46.28 447 ARG A N 1
ATOM 3330 C CA . ARG A 1 447 ? -64.775 16.097 -2.478 1.00 46.28 447 ARG A CA 1
ATOM 3331 C C . ARG A 1 447 ? -64.629 14.577 -2.408 1.00 46.28 447 ARG A C 1
ATOM 3333 O O . ARG A 1 447 ? -64.113 14.009 -3.356 1.00 46.28 447 ARG A O 1
ATOM 3340 N N . ASP A 1 448 ? -64.925 14.002 -1.240 1.00 45.47 448 ASP A N 1
ATOM 3341 C CA . ASP A 1 448 ? -65.396 12.616 -0.996 1.00 45.47 448 ASP A CA 1
ATOM 3342 C C . ASP A 1 448 ? -65.121 12.150 0.454 1.00 45.47 448 ASP A C 1
ATOM 3344 O O . ASP A 1 448 ? -64.767 11.002 0.716 1.00 45.47 448 ASP A O 1
ATOM 3348 N N . ALA A 1 449 ? -65.309 13.033 1.443 1.00 37.75 449 ALA A N 1
ATOM 3349 C CA . ALA A 1 449 ? -65.335 12.645 2.855 1.00 37.75 449 ALA A CA 1
ATOM 3350 C C . ALA A 1 449 ? -66.789 12.557 3.353 1.00 37.75 449 ALA A C 1
ATOM 3352 O O . ALA A 1 449 ? -67.461 13.565 3.565 1.00 37.75 449 ALA A O 1
ATOM 3353 N N . ASN A 1 450 ? -67.276 11.327 3.519 1.00 40.22 450 ASN A N 1
ATOM 3354 C CA . ASN A 1 450 ? -68.574 10.996 4.110 1.00 40.22 450 ASN A CA 1
ATOM 3355 C C . ASN A 1 450 ? -68.592 11.381 5.612 1.00 40.22 450 ASN A C 1
ATOM 3357 O O . ASN A 1 450 ? -67.655 11.004 6.323 1.00 40.22 450 ASN A O 1
ATOM 3361 N N . PRO A 1 451 ? -69.595 12.117 6.133 1.00 45.81 451 PRO A N 1
ATOM 3362 C CA . PRO A 1 451 ? -69.597 12.536 7.534 1.00 45.81 451 PRO A CA 1
ATOM 3363 C C . PRO A 1 451 ? -69.898 11.372 8.506 1.00 45.81 451 PRO A C 1
ATOM 3365 O O . PRO A 1 451 ? -70.654 10.457 8.170 1.00 45.81 451 PRO A O 1
ATOM 3368 N N . PRO A 1 452 ? -69.334 11.393 9.730 1.00 38.41 452 PRO A N 1
ATOM 3369 C CA . PRO A 1 452 ? -69.453 10.296 10.686 1.00 38.41 452 PRO A CA 1
ATOM 3370 C C . PRO A 1 452 ? -70.848 10.222 11.322 1.00 38.41 452 PRO A C 1
ATOM 3372 O O . PRO A 1 452 ? -71.362 11.205 11.858 1.00 38.41 452 PRO A O 1
ATOM 3375 N N . GLN A 1 453 ? -71.444 9.026 11.308 1.00 36.78 453 GLN A N 1
ATOM 3376 C CA . GLN A 1 453 ? -72.681 8.733 12.028 1.00 36.78 453 GLN A CA 1
ATOM 3377 C C . GLN A 1 453 ? -72.424 8.537 13.527 1.00 36.78 453 GLN A C 1
ATOM 3379 O O . GLN A 1 453 ? -71.580 7.740 13.937 1.00 36.78 453 GLN A O 1
ATOM 3384 N N . LEU A 1 454 ? -73.213 9.243 14.340 1.00 37.56 454 LEU A N 1
ATOM 3385 C CA . LEU A 1 454 ? -73.418 8.959 15.758 1.00 37.56 454 LEU A CA 1
ATOM 3386 C C . LEU A 1 454 ? -74.038 7.564 15.931 1.00 37.56 454 LEU A C 1
ATOM 3388 O O . LEU A 1 454 ? -75.167 7.347 15.493 1.00 37.56 454 LEU A O 1
ATOM 3392 N N . ILE A 1 455 ? -73.392 6.680 16.696 1.00 33.53 455 ILE A N 1
ATOM 3393 C CA . ILE A 1 455 ? -74.087 5.591 17.395 1.00 33.53 455 ILE A CA 1
ATOM 3394 C C . ILE A 1 455 ? -73.748 5.659 18.887 1.00 33.53 455 ILE A C 1
ATOM 3396 O O . ILE A 1 455 ? -72.593 5.720 19.301 1.00 33.53 455 ILE A O 1
ATOM 3400 N N . LYS A 1 456 ? -74.827 5.738 19.667 1.00 33.03 456 LYS A N 1
ATOM 3401 C CA . LYS A 1 456 ? -74.910 5.879 21.121 1.00 33.03 456 LYS A CA 1
ATOM 3402 C C . LYS A 1 456 ? -74.460 4.603 21.849 1.00 33.03 456 LYS A C 1
ATOM 3404 O O . LYS A 1 456 ? -74.653 3.506 21.340 1.00 33.03 456 LYS A O 1
ATOM 3409 N N . ARG A 1 457 ? -73.971 4.806 23.083 1.00 34.19 457 ARG A N 1
ATOM 3410 C CA . ARG A 1 457 ? -74.041 3.903 24.256 1.00 34.19 457 ARG A CA 1
ATOM 3411 C C . ARG A 1 457 ? -75.029 2.735 24.101 1.00 34.19 457 ARG A C 1
ATOM 3413 O O . ARG A 1 457 ? -76.210 3.032 23.922 1.00 34.19 457 ARG A O 1
ATOM 3420 N N . ILE A 1 458 ? -74.567 1.505 24.361 1.00 39.34 458 ILE A N 1
ATOM 3421 C CA . ILE A 1 458 ? -74.939 0.663 25.525 1.00 39.34 458 ILE A CA 1
ATOM 3422 C C . ILE A 1 458 ? -73.691 -0.105 25.956 1.00 39.34 458 ILE A C 1
ATOM 3424 O O . ILE A 1 458 ? -73.018 -0.645 25.051 1.00 39.34 458 ILE A O 1
#

Secondary structure (DSSP, 8-state):
-----------------HHHHHHHHHHHHHHHHHHHHHHHTTTT--HHHHHHHHT--HHHHHHHHSSHHHHHHHHHHHHHHSS---HHHHHHHS-S-HHHHHHHHHHHHHHHHTSHHHHHHHHHHHHHHTT-GGGHHHHHHSSHHHHHHHHHHHHHHHHHHHT---S-HHHHHHHHHHHHHHHHHHHHHH-TT----HHHHHHHHHHHHHHHHHHHHTT--PPPPPPP------S-------SSPPTT------------PPPPPPPP-PPPHHHHHHHHHHHHSSS-HHHHHHHHHHHHHHTT--HHHHHHHHT--HHHHHHHHHHHHHHGGGGGSPPPPPPSP----PPPHHHHHHHHHHHH-SSS-HHHHHHHHHHHHHHTT--HHHHHHHTTS-HHHHHHHHHHHHHHTTGGGSPP-------S--GGGSS---S-SS----TT-PPPPP----

Sequence (458 aa):
MGERAMATGGTTRDAVPRGTASQGKREAVLDAAVELFLAGGFDGTSMDAVAARAGVAKTTVYAHFGDKTELFHAATERGGASVDLDLDKVVLAAADDPEQQLTQIVFKVLEATTAPQFLAFLRVMVTEAVRRPELTGVVRSLGVPHIVELVARALRADARRHDYVLPDPDAYAGLFIGMASSALHIDALVDVGRSRDTAFLQAHAELTTSIFLRALRNGDAGNLPDAPAVARTGPAPRCEPTRSPPPGIASINCHGAEASRPGPRPAEIVLSDEERGELRGWARGEVPPRLADRAKVVLACGEGLSNAAVASRCGVGGATVTKWRSRFAEQRLAGLRDTPRSGRPTTELVLSPDERAELTRWARCTATSHALALRSKIVLACADGADNKTVADELRCAAATVGKWRARFVEDRLDGLADEDRPGRPASITLDQVEDVPMSTWESTPRDANPPQLIKRI

Radius of gyration: 34.43 Å; Cα contacts (8 Å, |Δi|>4): 361; chains: 1; bounding box: 108×63×88 Å

pLDDT: mean 70.74, std 20.4, range [27.12, 95.94]

Mean predicted aligned error: 22.37 Å

Foldseek 3Di:
DDDDDDDDDDDDDDDDPPVVVLVLLLVLLLVLLLVQCLVQFLVGDDLVSSCVRSVHDSVSSCVNQVGSLSSLLVSLCVLLVVLPCVLVVLLVVQDPALLSNQLSLLLSVQCRCLPPSNLSSVVSLVVCCLVPVVSVVSVVVPPLVVSLVSQLVSVVSLCVVLVFDAPDSSVLSVVLSCQLHVVVNVCSNPPVPDDCDSVNSSVSSSVSSVVSSVCRSVHVRDDDPDDDPPPPDDNDPPPDPPPDDDPDDDDPPPPDDPDPDPDPDQDQDADDPVLLVVLVVLLVDPDDPQLNLLSQLSNVSNVVDDLVVSCVVSVHDSVSSSQSSVQCVVPNSVSSDDDDDDDDDDDAQADDPVLLVVLVVLLPDPPHPPQLNLLSQLSNCSNVPDQLVRSCVVSVHDSVVSVQSNVQCVVPNSVSSDDDPPPDDPDPDDPVNPPPDDPDPPDDDDPPDDDDDDDDDD

Nearest PDB structures (foldseek):
  3bhq-assembly1_B  TM=8.218E-01  e=4.595E-09  Mesorhizobium japonicum MAFF 303099
  3e7q-assembly1_A  TM=8.170E-01  e=7.649E-05  Pseudomonas aeruginosa
  2g3b-assembly1_B  TM=7.467E-01  e=1.965E-04  Rhodococcus jostii RHA1
  2gfn-assembly1_B  TM=6.759E-01  e=3.085E-04  Rhodococcus jostii RHA1
  2gfn-assembly1_A  TM=6.331E-01  e=3.214E-04  Rhodococcus jostii RHA1

InterPro domains:
  IPR001647 DNA-binding HTH domain, TetR-type [PF00440] (30-75)
  IPR001647 DNA-binding HTH domain, TetR-type [PR00455] (29-42)
  IPR001647 DNA-binding HTH domain, TetR-type [PR00455] (50-73)
  IPR001647 DNA-binding HTH domain, TetR-type [PS50977] (23-83)
  IPR009057 Homedomain-like superfamily [SSF46689] (17-79)
  IPR009057 Homedomain-like superfamily [SSF46689] (288-369)
  IPR009057 Homedomain-like superfamily [SSF46689] (372-435)
  IPR023772 DNA-binding HTH domain, TetR-type, conserved site [PS01081] (41-71)
  IPR039536 Transcriptional regulator TetR, C-terminal, Proteobacteria type [PF14246] (100-215)
  IPR050109 HTH-type, TetR-like transcriptional regulator [PTHR30055] (12-219)

Solvent-accessible surface area (backbone atoms only — not comparable to full-atom values): 27755 Å² total; per-residue (Å²): 133,86,84,89,82,88,84,86,82,79,82,77,78,86,74,78,64,72,64,63,66,49,50,56,50,54,48,37,38,36,56,29,37,38,55,38,36,68,75,39,30,73,84,66,42,50,68,61,58,23,14,63,64,37,75,45,60,55,68,58,50,42,72,74,32,68,49,68,65,52,39,48,48,55,16,47,48,51,52,52,53,72,42,80,72,55,50,68,58,49,58,74,64,40,65,104,41,37,66,60,31,47,20,52,52,44,26,52,51,49,58,41,58,61,30,70,60,31,37,52,49,51,54,43,47,61,62,45,28,78,79,35,65,81,56,45,58,54,65,62,66,57,62,50,67,62,51,28,52,54,42,19,52,31,52,52,49,40,27,68,74,69,75,47,76,72,87,51,46,57,62,51,22,48,51,50,51,48,68,66,40,48,69,59,46,54,47,47,68,72,44,81,82,66,85,76,51,72,67,57,46,43,52,51,20,44,50,47,43,52,56,51,51,54,42,44,74,72,64,69,56,66,81,78,76,80,75,73,82,76,73,80,74,63,82,75,75,77,82,67,85,69,94,62,83,79,90,81,81,77,84,78,84,81,86,84,72,81,81,74,72,79,69,81,77,77,75,85,49,85,69,53,73,67,58,50,50,52,34,54,49,33,52,71,66,88,50,61,69,72,48,18,54,50,26,48,47,49,55,39,40,47,72,72,49,51,53,66,57,36,14,64,76,67,76,48,56,50,69,57,40,52,52,52,47,50,34,33,71,76,44,43,80,69,46,64,54,91,70,84,82,78,71,81,85,74,80,83,50,85,72,54,75,67,55,50,52,51,35,52,50,42,46,68,43,85,89,50,59,73,65,45,21,52,48,27,47,49,46,53,42,39,45,74,70,47,50,49,60,57,49,11,64,75,69,72,50,54,43,65,57,39,50,50,52,47,50,32,33,73,75,46,42,76,69,44,57,56,82,74,82,70,96,59,83,78,76,94,66,61,84,86,72,69,82,81,69,83,92,70,90,85,80,77,83,76,94,81,75,82,81,86,80,90,79,78,91,132

Organism: NCBI:txid1500077